Protein AF-A0A7S1R772-F1 (afdb_monomer_lite)

Structure (mmCIF, N/CA/C/O backbone):
data_AF-A0A7S1R772-F1
#
_entry.id   AF-A0A7S1R772-F1
#
loop_
_atom_site.group_PDB
_atom_site.id
_atom_site.type_symbol
_atom_site.label_atom_id
_atom_site.label_alt_id
_atom_site.label_comp_id
_atom_site.label_asym_id
_atom_site.label_entity_id
_atom_site.label_seq_id
_atom_site.pdbx_PDB_ins_code
_atom_site.Cartn_x
_atom_site.Cartn_y
_atom_site.Cartn_z
_atom_site.occupancy
_atom_site.B_iso_or_equiv
_atom_site.auth_seq_id
_atom_site.auth_comp_id
_atom_site.auth_asym_id
_atom_site.auth_atom_id
_atom_site.pdbx_PDB_model_num
ATOM 1 N N . ARG A 1 1 ? 6.909 19.337 -39.084 1.00 36.59 1 ARG A N 1
ATOM 2 C CA . ARG A 1 1 ? 7.527 19.747 -37.798 1.00 36.59 1 ARG A CA 1
ATOM 3 C C . ARG A 1 1 ? 7.595 18.518 -36.899 1.00 36.59 1 ARG A C 1
ATOM 5 O O . ARG A 1 1 ? 6.812 18.376 -35.974 1.00 36.59 1 ARG A O 1
ATOM 12 N N . SER A 1 2 ? 8.476 17.597 -37.262 1.00 38.06 2 SER A N 1
ATOM 13 C CA . SER A 1 2 ? 8.885 16.426 -36.495 1.00 38.06 2 SER A CA 1
ATOM 14 C C . SER A 1 2 ? 10.056 16.883 -35.633 1.00 38.06 2 SER A C 1
ATOM 16 O O . SER A 1 2 ? 11.175 16.998 -36.117 1.00 38.06 2 SER A O 1
ATOM 18 N N . GLY A 1 3 ? 9.751 17.309 -34.411 1.00 33.22 3 GLY A N 1
ATOM 19 C CA . GLY A 1 3 ? 10.760 17.643 -33.416 1.00 33.22 3 GLY A CA 1
ATOM 20 C C . GLY A 1 3 ? 10.946 16.434 -32.521 1.00 33.22 3 GLY A C 1
ATOM 21 O O . GLY A 1 3 ? 10.064 16.146 -31.714 1.00 33.22 3 GLY A O 1
ATOM 22 N N . GLU A 1 4 ? 12.062 15.734 -32.699 1.00 39.88 4 GLU A N 1
ATOM 23 C CA . GLU A 1 4 ? 12.647 14.880 -31.672 1.00 39.88 4 GLU A CA 1
ATOM 24 C C . GLU A 1 4 ? 12.711 15.686 -30.375 1.00 39.88 4 GLU A C 1
ATOM 26 O O . GLU A 1 4 ? 13.511 16.609 -30.217 1.00 39.88 4 GLU A O 1
ATOM 31 N N . VAL A 1 5 ? 11.819 15.368 -29.443 1.00 41.09 5 VAL A N 1
ATOM 32 C CA . VAL A 1 5 ? 12.048 15.711 -28.049 1.00 41.09 5 VAL A CA 1
ATOM 33 C C . VAL A 1 5 ? 13.203 14.814 -27.645 1.00 41.09 5 VAL A C 1
ATOM 35 O O . VAL A 1 5 ? 13.010 13.607 -27.511 1.00 41.09 5 VAL A O 1
ATOM 38 N N . ALA A 1 6 ? 14.401 15.384 -27.522 1.00 39.16 6 ALA A N 1
ATOM 39 C CA . ALA A 1 6 ? 15.511 14.743 -26.838 1.00 39.16 6 ALA A CA 1
ATOM 40 C C . ALA A 1 6 ? 14.977 14.257 -25.483 1.00 39.16 6 ALA A C 1
ATOM 42 O O . ALA A 1 6 ? 14.724 15.056 -24.578 1.00 39.16 6 ALA A O 1
ATOM 43 N N . MET A 1 7 ? 14.670 12.961 -25.390 1.00 46.16 7 MET A N 1
ATOM 44 C CA . MET A 1 7 ? 14.212 12.342 -24.157 1.00 46.16 7 MET A CA 1
ATOM 45 C C . MET A 1 7 ? 15.386 12.446 -23.202 1.00 46.16 7 MET A C 1
ATOM 47 O O . MET A 1 7 ? 16.379 11.747 -23.383 1.00 46.16 7 MET A O 1
ATOM 51 N N . ALA A 1 8 ? 15.289 13.355 -22.231 1.00 55.62 8 ALA A N 1
ATOM 52 C CA . ALA A 1 8 ? 16.208 13.378 -21.109 1.00 55.62 8 ALA A CA 1
ATOM 53 C C . ALA A 1 8 ? 16.340 11.944 -20.592 1.00 55.62 8 ALA A C 1
ATOM 55 O O . ALA A 1 8 ? 15.333 11.273 -20.347 1.00 55.62 8 ALA A O 1
ATOM 56 N N . GLU A 1 9 ? 17.573 11.462 -20.522 1.00 67.12 9 GLU A N 1
ATOM 57 C CA . GLU A 1 9 ? 17.853 10.085 -20.168 1.00 67.12 9 GLU A CA 1
ATOM 58 C C . GLU A 1 9 ? 17.283 9.803 -18.778 1.00 67.12 9 GLU A C 1
ATOM 60 O O . GLU A 1 9 ? 17.605 10.481 -17.797 1.00 67.12 9 GLU A O 1
ATOM 65 N N . THR A 1 10 ? 16.332 8.871 -18.702 1.00 81.75 10 THR A N 1
ATOM 66 C CA . THR A 1 10 ? 15.667 8.568 -17.437 1.00 81.75 10 THR A CA 1
ATOM 67 C C . THR A 1 10 ? 16.675 7.927 -16.489 1.00 81.75 10 THR A C 1
ATOM 69 O O . THR A 1 10 ? 17.578 7.195 -16.901 1.00 81.75 10 THR A O 1
ATOM 72 N N . ARG A 1 11 ? 16.511 8.161 -15.182 1.00 85.88 11 ARG A N 1
ATOM 73 C CA . ARG A 1 11 ? 17.340 7.520 -14.146 1.00 85.88 11 ARG A CA 1
ATOM 74 C C . ARG A 1 11 ? 17.381 5.998 -14.326 1.00 85.88 11 ARG A C 1
ATOM 76 O O . ARG A 1 11 ? 18.428 5.391 -14.119 1.00 85.88 11 ARG A O 1
ATOM 83 N N . ALA A 1 12 ? 16.250 5.401 -14.705 1.00 88.94 12 ALA A N 1
ATOM 84 C CA . ALA A 1 12 ? 16.138 3.977 -14.982 1.00 88.94 12 ALA A CA 1
ATOM 85 C C . ALA A 1 12 ? 17.094 3.530 -16.101 1.00 88.94 12 ALA A C 1
ATOM 87 O O . ALA A 1 12 ? 17.832 2.570 -15.901 1.00 88.94 12 ALA A O 1
ATOM 88 N N . ARG A 1 13 ? 17.147 4.257 -17.226 1.00 88.62 13 ARG A N 1
ATOM 89 C CA . ARG A 1 13 ? 18.024 3.936 -18.366 1.00 88.62 13 ARG A CA 1
ATOM 90 C C . ARG A 1 13 ? 19.503 4.010 -18.010 1.00 88.62 13 ARG A C 1
ATOM 92 O O . ARG A 1 13 ? 20.209 3.038 -18.248 1.00 88.62 13 ARG A O 1
ATOM 99 N N . LEU A 1 14 ? 19.931 5.077 -17.332 1.00 89.81 14 LEU A N 1
ATOM 100 C CA . LEU A 1 14 ? 21.315 5.219 -16.852 1.00 89.81 14 LEU A CA 1
ATOM 101 C C . LEU A 1 14 ? 21.729 4.066 -15.926 1.00 89.81 14 LEU A C 1
ATOM 103 O O . LEU A 1 14 ? 22.847 3.557 -15.980 1.00 89.81 14 LEU A O 1
ATOM 107 N N . ILE A 1 15 ? 20.816 3.644 -15.048 1.00 91.56 15 ILE A N 1
ATOM 108 C CA . ILE A 1 15 ? 21.058 2.513 -14.154 1.00 91.56 15 ILE A CA 1
ATOM 109 C C . ILE A 1 15 ? 21.171 1.204 -14.944 1.00 91.56 15 ILE A C 1
ATOM 111 O O . ILE A 1 15 ? 22.066 0.406 -14.663 1.00 91.56 15 ILE A O 1
ATOM 115 N N . VAL A 1 16 ? 20.266 0.966 -15.895 1.00 90.75 16 VAL A N 1
ATOM 116 C CA . VAL A 1 16 ? 20.269 -0.243 -16.730 1.00 90.75 16 VAL A CA 1
ATOM 117 C C . VAL A 1 16 ? 21.541 -0.321 -17.566 1.00 90.75 16 VAL A C 1
ATOM 119 O O . VAL A 1 16 ? 22.155 -1.384 -17.608 1.00 90.75 16 VAL A O 1
ATOM 122 N N . GLU A 1 17 ? 21.978 0.787 -18.163 1.00 91.06 17 GLU A N 1
ATOM 123 C CA . GLU A 1 17 ? 23.225 0.855 -18.927 1.00 91.06 17 GLU A CA 1
ATOM 124 C C . GLU A 1 17 ? 24.421 0.446 -18.062 1.00 91.06 17 GLU A C 1
ATOM 126 O O . GLU A 1 17 ? 25.109 -0.521 -18.394 1.00 91.06 17 GLU A O 1
ATOM 131 N N . ARG A 1 18 ? 24.591 1.070 -16.889 1.00 91.69 18 ARG A N 1
ATOM 132 C CA . ARG A 1 18 ? 25.660 0.712 -15.942 1.00 91.69 18 ARG A CA 1
ATOM 133 C C . ARG A 1 18 ? 25.598 -0.759 -15.519 1.00 91.69 18 ARG A C 1
ATOM 135 O O . ARG A 1 18 ? 26.623 -1.424 -15.418 1.00 91.69 18 ARG A O 1
ATOM 142 N N . LEU A 1 19 ? 24.406 -1.284 -15.235 1.00 90.94 19 LEU A N 1
ATOM 143 C CA . LEU A 1 19 ? 24.252 -2.689 -14.844 1.00 90.94 19 LEU A CA 1
ATOM 144 C C . LEU A 1 19 ? 24.548 -3.647 -16.001 1.00 90.94 19 LEU A C 1
ATOM 146 O O . LEU A 1 19 ? 25.024 -4.754 -15.757 1.00 90.94 19 LEU A O 1
ATOM 150 N N . SER A 1 20 ? 24.299 -3.232 -17.245 1.00 88.88 20 SER A N 1
ATOM 151 C CA . SER A 1 20 ? 24.593 -4.042 -18.426 1.00 88.88 20 SER A CA 1
ATOM 152 C C . SER A 1 20 ? 26.091 -4.303 -18.581 1.00 88.88 20 SER A C 1
ATOM 154 O O . SER A 1 20 ? 26.469 -5.393 -18.997 1.00 88.88 20 SER A O 1
ATOM 156 N N . GLU A 1 21 ? 26.948 -3.357 -18.184 1.00 91.31 21 GLU A N 1
ATOM 157 C CA . GLU A 1 21 ? 28.409 -3.481 -18.276 1.00 91.31 21 GLU A CA 1
ATOM 158 C C . GLU A 1 21 ? 28.965 -4.626 -17.431 1.00 91.31 21 GLU A C 1
ATOM 160 O O . GLU A 1 21 ? 29.920 -5.284 -17.834 1.00 91.31 21 GLU A O 1
ATOM 165 N N . ILE A 1 22 ? 28.336 -4.886 -16.285 1.00 90.94 22 ILE A N 1
ATOM 166 C CA . ILE A 1 22 ? 28.739 -5.929 -15.337 1.00 90.94 22 ILE A CA 1
ATOM 167 C C . ILE A 1 22 ? 27.843 -7.171 -15.404 1.00 90.94 22 ILE A C 1
ATOM 169 O O . ILE A 1 22 ? 28.002 -8.083 -14.592 1.00 90.94 22 ILE A O 1
ATOM 173 N N . ASN A 1 23 ? 26.882 -7.214 -16.332 1.00 88.06 23 ASN A N 1
ATOM 174 C CA . ASN A 1 23 ? 25.972 -8.341 -16.479 1.00 88.06 23 ASN A CA 1
ATOM 175 C C . ASN A 1 23 ? 26.705 -9.521 -17.151 1.00 88.06 23 ASN A C 1
ATOM 177 O O . ASN A 1 23 ? 27.019 -9.429 -18.341 1.00 88.06 23 ASN A O 1
ATOM 181 N N . PRO A 1 24 ? 26.936 -10.653 -16.453 1.00 88.06 24 PRO A N 1
ATOM 182 C CA . PRO A 1 24 ? 27.621 -11.806 -17.040 1.00 88.06 24 PRO A CA 1
ATOM 183 C C . PRO A 1 24 ? 26.837 -12.447 -18.196 1.00 88.06 24 PRO A C 1
ATOM 185 O O . PRO A 1 24 ? 27.423 -13.171 -18.992 1.00 88.06 24 PRO A O 1
ATOM 188 N N . TYR A 1 25 ? 25.540 -12.143 -18.318 1.00 87.38 25 TYR A N 1
ATOM 189 C CA . TYR A 1 25 ? 24.654 -12.625 -19.379 1.00 87.38 25 TYR A CA 1
ATOM 190 C C . TYR A 1 25 ? 24.445 -11.599 -20.510 1.00 87.38 25 TYR A C 1
ATOM 192 O O . TYR A 1 25 ? 23.574 -11.786 -21.350 1.00 87.38 25 TYR A O 1
ATOM 200 N N . ARG A 1 26 ? 25.209 -10.492 -20.558 1.00 83.06 26 ARG A N 1
ATOM 201 C CA . ARG A 1 26 ? 25.009 -9.401 -21.542 1.00 83.06 26 ARG A CA 1
ATOM 202 C C . ARG A 1 26 ? 25.020 -9.874 -23.002 1.00 83.06 26 ARG A C 1
ATOM 204 O O . ARG A 1 26 ? 24.325 -9.296 -23.832 1.00 83.06 26 ARG A O 1
ATOM 211 N N . PHE A 1 27 ? 25.833 -10.880 -23.306 1.00 84.50 27 PHE A N 1
ATOM 212 C CA . PHE A 1 27 ? 26.009 -11.430 -24.653 1.00 84.50 27 PHE A CA 1
ATOM 213 C C . PHE A 1 27 ? 25.477 -12.859 -24.773 1.00 84.50 27 PHE A C 1
ATOM 215 O O . PHE A 1 27 ? 25.880 -13.575 -25.685 1.00 84.50 27 PHE A O 1
ATOM 222 N N . ASP A 1 28 ? 24.629 -13.284 -23.836 1.00 88.06 28 ASP A N 1
ATOM 223 C CA . ASP A 1 28 ? 24.007 -14.600 -23.881 1.00 88.06 28 ASP A CA 1
ATOM 224 C C . ASP A 1 28 ? 23.002 -14.648 -25.051 1.00 88.06 28 ASP A C 1
ATOM 226 O O . ASP A 1 28 ? 21.999 -13.929 -25.016 1.00 88.06 28 ASP A O 1
ATOM 230 N N . PRO A 1 29 ? 23.264 -15.437 -26.112 1.00 83.06 29 PRO A N 1
ATOM 231 C CA . PRO A 1 29 ? 22.373 -15.522 -27.266 1.00 83.06 29 PRO A CA 1
ATOM 232 C C . PRO A 1 29 ? 21.063 -16.252 -26.943 1.00 83.06 29 PRO A C 1
ATOM 234 O O . PRO A 1 29 ? 20.096 -16.099 -27.688 1.00 83.06 29 PRO A O 1
ATOM 237 N N . ASP A 1 30 ? 21.027 -17.012 -25.842 1.00 86.88 30 ASP A N 1
ATOM 238 C CA . ASP A 1 30 ? 19.856 -17.761 -25.386 1.00 86.88 30 ASP A CA 1
ATOM 239 C C . ASP A 1 30 ? 18.990 -16.939 -24.412 1.00 86.88 30 ASP A C 1
ATOM 241 O O . ASP A 1 30 ? 17.942 -17.407 -23.956 1.00 86.88 30 ASP A O 1
ATOM 245 N N . ALA A 1 31 ? 19.389 -15.697 -24.102 1.00 81.56 31 ALA A N 1
ATOM 246 C CA . ALA A 1 31 ? 18.604 -14.797 -23.271 1.00 81.56 31 ALA A CA 1
ATOM 247 C C . ALA A 1 31 ? 17.250 -14.497 -23.932 1.00 81.56 31 ALA A C 1
ATOM 249 O O . ALA A 1 31 ? 17.154 -13.823 -24.960 1.00 81.56 31 ALA A O 1
ATOM 250 N N . THR A 1 32 ? 16.174 -14.985 -23.318 1.00 83.75 32 THR A N 1
ATOM 251 C CA . THR A 1 32 ? 14.812 -14.720 -23.780 1.00 83.75 32 THR A CA 1
ATOM 252 C C . THR A 1 32 ? 14.371 -13.317 -23.393 1.00 83.75 32 THR A C 1
ATOM 254 O O . THR A 1 32 ? 14.545 -12.910 -22.242 1.00 83.75 32 THR A O 1
ATOM 257 N N . ASP A 1 33 ? 13.725 -12.615 -24.323 1.00 81.69 33 ASP A N 1
ATOM 258 C CA . ASP A 1 33 ? 13.105 -11.326 -24.025 1.00 81.69 33 ASP A CA 1
ATOM 259 C C . ASP A 1 33 ? 11.989 -11.495 -22.981 1.00 81.69 33 ASP A C 1
ATOM 261 O O . ASP A 1 33 ? 11.139 -12.388 -23.084 1.00 81.69 33 ASP A O 1
ATOM 265 N N . VAL A 1 34 ? 12.007 -10.647 -21.952 1.00 84.06 34 VAL A N 1
ATOM 266 C CA . VAL A 1 34 ? 11.032 -10.711 -20.862 1.00 84.06 34 VAL A CA 1
ATOM 267 C C . VAL A 1 34 ? 9.767 -9.981 -21.315 1.00 84.06 34 VAL A C 1
ATOM 269 O O . VAL A 1 34 ? 9.822 -8.790 -21.634 1.00 84.06 34 VAL A O 1
ATOM 272 N N . PRO A 1 35 ? 8.598 -10.646 -21.343 1.00 84.31 35 PRO A N 1
ATOM 273 C CA . PRO A 1 35 ? 7.388 -10.035 -21.865 1.00 84.31 35 PRO A CA 1
ATOM 274 C C . PRO A 1 35 ? 6.954 -8.855 -20.994 1.00 84.31 35 PRO A C 1
ATOM 276 O O . PRO A 1 35 ? 6.697 -8.988 -19.796 1.00 84.31 35 PRO A O 1
ATOM 279 N N . ARG A 1 36 ? 6.803 -7.688 -21.623 1.00 89.75 36 ARG A N 1
ATOM 280 C CA . ARG A 1 36 ? 6.301 -6.483 -20.959 1.00 89.75 36 ARG A CA 1
ATOM 281 C C . ARG A 1 36 ? 4.865 -6.701 -20.461 1.00 89.75 36 ARG A C 1
ATOM 283 O O . ARG A 1 36 ? 4.006 -7.104 -21.254 1.00 89.75 36 ARG A O 1
ATOM 290 N N . PRO A 1 37 ? 4.550 -6.384 -19.192 1.00 91.06 37 PRO A N 1
ATOM 291 C CA . PRO A 1 37 ? 3.196 -6.532 -18.690 1.00 91.06 37 PRO A CA 1
ATOM 292 C C . PRO A 1 37 ? 2.251 -5.569 -19.406 1.00 91.06 37 PRO A C 1
ATOM 294 O O . PRO A 1 37 ? 2.505 -4.369 -19.521 1.00 91.06 37 PRO A O 1
ATOM 297 N N . THR A 1 38 ? 1.128 -6.101 -19.875 1.00 84.69 38 THR A N 1
ATOM 298 C CA . THR A 1 38 ? 0.070 -5.303 -20.490 1.00 84.69 38 THR A CA 1
ATOM 299 C C . THR A 1 38 ? -0.878 -4.778 -19.411 1.00 84.69 38 THR A C 1
ATOM 301 O O . THR A 1 38 ? -1.338 -5.554 -18.568 1.00 84.69 38 THR A O 1
ATOM 304 N N . PRO A 1 39 ? -1.193 -3.467 -19.402 1.00 80.75 39 PRO A N 1
ATOM 305 C CA . PRO A 1 39 ? -2.204 -2.926 -18.503 1.00 80.75 39 PRO A CA 1
ATOM 306 C C . PRO A 1 39 ? -3.541 -3.653 -18.688 1.00 80.75 39 PRO A C 1
ATOM 308 O O . PRO A 1 39 ? -3.919 -3.972 -19.820 1.00 80.75 39 PRO A O 1
ATOM 311 N N . PRO A 1 40 ? -4.280 -3.925 -17.602 1.00 83.75 40 PRO A N 1
ATOM 312 C CA . PRO A 1 40 ? -5.493 -4.706 -17.705 1.00 83.75 40 PRO A CA 1
ATOM 313 C C . PRO A 1 40 ? -6.593 -3.885 -18.387 1.00 83.75 40 PRO A C 1
ATOM 315 O O . PRO A 1 40 ? -6.854 -2.737 -18.029 1.00 83.75 40 PRO A O 1
ATOM 318 N N . VAL A 1 41 ? -7.268 -4.489 -19.365 1.00 83.50 41 VAL A N 1
ATOM 319 C CA . VAL A 1 41 ? -8.451 -3.899 -20.002 1.00 83.50 41 VAL A CA 1
ATOM 320 C C . VAL A 1 41 ? -9.691 -4.411 -19.282 1.00 83.50 41 VAL A C 1
ATOM 322 O O . VAL A 1 41 ? -9.937 -5.615 -19.211 1.00 83.50 41 VAL A O 1
ATOM 325 N N . HIS A 1 42 ? -10.485 -3.493 -18.739 1.00 83.75 42 HIS A N 1
ATOM 326 C CA . HIS A 1 42 ? -11.698 -3.828 -18.001 1.00 83.75 42 HIS A CA 1
ATOM 327 C C . HIS A 1 42 ? -12.941 -3.513 -18.824 1.00 83.75 42 HIS A C 1
ATOM 329 O O . HIS A 1 42 ? -13.171 -2.376 -19.234 1.00 83.75 42 HIS A O 1
ATOM 335 N N . GLY A 1 43 ? -13.793 -4.517 -19.028 1.00 80.69 43 GLY A N 1
ATOM 336 C CA . GLY A 1 43 ? -15.146 -4.283 -19.523 1.00 80.69 43 GLY A CA 1
ATOM 337 C C . GLY A 1 43 ? -16.001 -3.590 -18.458 1.00 80.69 43 GLY A C 1
ATOM 338 O O . GLY A 1 43 ? -15.774 -3.779 -17.260 1.00 80.69 43 GLY A O 1
ATOM 339 N N . ARG A 1 44 ? -17.046 -2.861 -18.878 1.00 76.00 44 ARG A N 1
ATOM 340 C CA . ARG A 1 44 ? -17.960 -2.106 -17.987 1.00 76.00 44 ARG A CA 1
ATOM 341 C C . ARG A 1 44 ? -18.603 -2.933 -16.860 1.00 76.00 44 ARG A C 1
ATOM 343 O O . ARG A 1 44 ? -19.089 -2.359 -15.896 1.00 76.00 44 ARG A O 1
ATOM 350 N N . ARG A 1 45 ? -18.646 -4.263 -16.994 1.00 86.75 45 ARG A N 1
ATOM 351 C CA . ARG A 1 45 ? -19.267 -5.198 -16.037 1.00 86.75 45 ARG A CA 1
ATOM 352 C C . ARG A 1 45 ? -18.260 -6.012 -15.220 1.00 86.75 45 ARG A C 1
ATOM 354 O O . ARG A 1 45 ? -18.665 -6.913 -14.494 1.00 86.75 45 ARG A O 1
ATOM 361 N N . THR A 1 46 ? -16.964 -5.735 -15.349 1.00 93.00 46 THR A N 1
ATOM 362 C CA . THR A 1 46 ? -15.933 -6.486 -14.621 1.00 93.00 46 THR A CA 1
ATOM 363 C C . THR A 1 46 ? -16.096 -6.237 -13.118 1.00 93.00 46 THR A C 1
ATOM 365 O O . THR A 1 46 ? -16.053 -5.077 -12.707 1.00 93.00 46 THR A O 1
ATOM 368 N N . PRO A 1 47 ? -16.269 -7.270 -12.273 1.00 95.44 47 PRO A N 1
ATOM 369 C CA . PRO A 1 47 ? -16.374 -7.077 -10.829 1.00 95.44 47 PRO A CA 1
ATOM 370 C C . PRO A 1 47 ? -15.129 -6.392 -10.257 1.00 95.44 47 PRO A C 1
ATOM 372 O O . PRO A 1 47 ? -14.015 -6.699 -10.679 1.00 95.44 47 PRO A O 1
ATOM 375 N N . VAL A 1 48 ? -15.293 -5.511 -9.264 1.00 96.56 48 VAL A N 1
ATOM 376 C CA . VAL A 1 48 ? -14.175 -4.764 -8.647 1.00 96.56 48 VAL A CA 1
ATOM 377 C C . VAL A 1 48 ? -13.072 -5.700 -8.146 1.00 96.56 48 VAL A C 1
ATOM 379 O O . VAL A 1 48 ? -11.903 -5.462 -8.429 1.00 96.56 48 VAL A O 1
ATOM 382 N N . ALA A 1 49 ? -13.424 -6.817 -7.503 1.00 96.81 49 ALA A N 1
ATOM 383 C CA . ALA A 1 49 ? -12.450 -7.819 -7.064 1.00 96.81 49 ALA A CA 1
ATOM 384 C C . ALA A 1 49 ? -11.610 -8.394 -8.224 1.00 96.81 49 ALA A C 1
ATOM 386 O O . ALA A 1 49 ? -10.407 -8.593 -8.077 1.00 96.81 49 ALA A O 1
ATOM 387 N N . ALA A 1 50 ? -12.213 -8.604 -9.400 1.00 96.50 50 ALA A N 1
ATOM 388 C CA . ALA A 1 50 ? -11.498 -9.074 -10.585 1.00 96.50 50 ALA A CA 1
ATOM 389 C C . ALA A 1 50 ? -10.589 -7.986 -11.182 1.00 96.50 50 ALA A C 1
ATOM 391 O O . ALA A 1 50 ? -9.509 -8.305 -11.682 1.00 96.50 50 ALA A O 1
ATOM 392 N N . GLN A 1 51 ? -10.990 -6.712 -11.097 1.00 97.12 51 GLN A N 1
ATOM 393 C CA . GLN A 1 51 ? -10.151 -5.576 -11.495 1.00 97.12 51 GLN A CA 1
ATOM 394 C C . GLN A 1 51 ? -8.934 -5.434 -10.567 1.00 97.12 51 GLN A C 1
ATOM 396 O O . GLN A 1 51 ? -7.807 -5.333 -11.045 1.00 97.12 51 GLN A O 1
ATOM 401 N N . VAL A 1 52 ? -9.137 -5.540 -9.249 1.00 97.50 52 VAL A N 1
ATOM 402 C CA . VAL A 1 52 ? -8.058 -5.567 -8.243 1.00 97.50 52 VAL A CA 1
ATOM 403 C C . VAL A 1 52 ? -7.102 -6.735 -8.507 1.00 97.50 52 VAL A C 1
ATOM 405 O O . VAL A 1 52 ? -5.896 -6.531 -8.606 1.00 97.50 52 VAL A O 1
ATOM 408 N N . ALA A 1 53 ? -7.620 -7.947 -8.726 1.00 97.25 53 ALA A N 1
ATOM 409 C CA . ALA A 1 53 ? -6.786 -9.107 -9.047 1.00 97.25 53 ALA A CA 1
ATOM 410 C C . ALA A 1 53 ? -5.985 -8.923 -10.351 1.00 97.25 53 ALA A C 1
ATOM 412 O O . ALA A 1 53 ? -4.854 -9.391 -10.464 1.00 97.25 53 ALA A O 1
ATOM 413 N N . ALA A 1 54 ? -6.547 -8.239 -11.348 1.00 97.00 54 ALA A N 1
ATOM 414 C CA . ALA A 1 54 ? -5.839 -7.925 -12.584 1.00 97.00 54 ALA A CA 1
ATOM 415 C C . ALA A 1 54 ? -4.729 -6.888 -12.384 1.00 97.00 54 ALA A C 1
ATOM 417 O O . ALA A 1 54 ? -3.643 -7.060 -12.935 1.00 97.00 54 ALA A O 1
ATOM 418 N N . ALA A 1 55 ? -4.972 -5.862 -11.564 1.00 97.56 55 ALA A N 1
ATOM 419 C CA . ALA A 1 55 ? -3.938 -4.914 -11.168 1.00 97.56 55 ALA A CA 1
ATOM 420 C C . ALA A 1 55 ? -2.777 -5.636 -10.466 1.00 97.56 55 ALA A C 1
ATOM 422 O O . ALA A 1 55 ? -1.617 -5.396 -10.797 1.00 97.56 55 ALA A O 1
ATOM 423 N N . GLN A 1 56 ? -3.079 -6.589 -9.576 1.00 98.25 56 GLN A N 1
ATOM 424 C CA . GLN A 1 56 ? -2.048 -7.395 -8.923 1.00 98.25 56 GLN A CA 1
ATOM 425 C C . GLN A 1 56 ? -1.241 -8.243 -9.911 1.00 98.25 56 GLN A C 1
ATOM 427 O O . GLN A 1 56 ? -0.026 -8.322 -9.773 1.00 98.25 56 GLN A O 1
ATOM 432 N N . ARG A 1 57 ? -1.871 -8.836 -10.936 1.00 97.25 57 ARG A N 1
ATOM 433 C CA . ARG A 1 57 ? -1.137 -9.594 -11.968 1.00 97.25 57 ARG A CA 1
ATOM 434 C C . ARG A 1 57 ? -0.098 -8.735 -12.688 1.00 97.25 57 ARG A C 1
ATOM 436 O O . ARG A 1 57 ? 1.007 -9.214 -12.913 1.00 97.25 57 ARG A O 1
ATOM 443 N N . VAL A 1 58 ? -0.423 -7.478 -12.996 1.00 97.38 58 VAL A N 1
ATOM 444 C CA . VAL A 1 58 ? 0.541 -6.535 -13.588 1.00 97.38 58 VAL A CA 1
ATOM 445 C C . VAL A 1 58 ? 1.684 -6.224 -12.625 1.00 97.38 58 VAL A C 1
ATOM 447 O O . VAL A 1 58 ? 2.838 -6.251 -13.033 1.00 97.38 58 VAL A O 1
ATOM 450 N N . ILE A 1 59 ? 1.382 -5.980 -11.346 1.00 97.94 59 ILE A N 1
ATOM 451 C CA . ILE A 1 59 ? 2.403 -5.730 -10.315 1.00 97.94 59 ILE A CA 1
ATOM 452 C C . ILE A 1 59 ? 3.338 -6.937 -10.167 1.00 97.94 59 ILE A C 1
ATOM 454 O O . ILE A 1 59 ? 4.553 -6.773 -10.121 1.00 97.94 59 ILE A O 1
ATOM 458 N N . THR A 1 60 ? 2.785 -8.149 -10.104 1.00 97.00 60 THR A N 1
ATOM 459 C CA . THR A 1 60 ? 3.555 -9.388 -9.946 1.00 97.00 60 THR A CA 1
ATOM 460 C C . THR A 1 60 ? 4.410 -9.701 -11.172 1.00 97.00 60 THR A C 1
ATOM 462 O O . THR A 1 60 ? 5.518 -10.198 -11.002 1.00 97.00 60 THR A O 1
ATOM 465 N N . ALA A 1 61 ? 3.939 -9.385 -12.381 1.00 96.50 61 ALA A N 1
ATOM 466 C CA . ALA A 1 61 ? 4.678 -9.617 -13.623 1.00 96.50 61 ALA A CA 1
ATOM 467 C C . ALA A 1 61 ? 5.965 -8.782 -13.750 1.00 96.50 61 ALA A C 1
ATOM 469 O O . ALA A 1 61 ? 6.835 -9.145 -14.529 1.00 96.50 61 ALA A O 1
ATOM 470 N N . LEU A 1 62 ? 6.099 -7.689 -12.990 1.00 96.25 62 LEU A N 1
ATOM 471 C CA . LEU A 1 62 ? 7.343 -6.913 -12.930 1.00 96.25 62 LEU A CA 1
ATOM 472 C C . LEU A 1 62 ? 8.417 -7.573 -12.059 1.00 96.25 62 LEU A C 1
ATOM 474 O O . LEU A 1 62 ? 9.576 -7.202 -12.161 1.00 96.25 62 LEU A O 1
ATOM 478 N N . GLU A 1 63 ? 8.044 -8.539 -11.219 1.00 96.38 63 GLU A N 1
ATOM 479 C CA . GLU A 1 63 ? 8.922 -9.211 -10.260 1.00 96.38 63 GLU A CA 1
ATOM 480 C C . GLU A 1 63 ? 9.530 -8.303 -9.175 1.00 96.38 63 GLU A C 1
ATOM 482 O O . GLU A 1 63 ? 9.541 -7.068 -9.236 1.00 96.38 63 GLU A O 1
ATOM 487 N N . TYR A 1 64 ? 10.004 -8.941 -8.101 1.00 97.62 64 TYR A N 1
ATOM 488 C CA . TYR A 1 64 ? 10.624 -8.232 -6.988 1.00 97.62 64 TYR A CA 1
ATOM 489 C C . TYR A 1 64 ? 12.084 -7.898 -7.309 1.00 97.62 64 TYR A C 1
ATOM 491 O O . TYR A 1 64 ? 12.880 -8.777 -7.624 1.00 97.62 64 TYR A O 1
ATOM 499 N N . ASN A 1 65 ? 12.471 -6.636 -7.138 1.00 97.25 65 ASN A N 1
ATOM 500 C CA . ASN A 1 65 ? 13.846 -6.192 -7.334 1.00 97.25 65 ASN A CA 1
ATOM 501 C C . ASN A 1 65 ? 14.766 -6.598 -6.166 1.00 97.25 65 ASN A C 1
ATOM 503 O O . ASN A 1 65 ? 14.729 -5.992 -5.086 1.00 97.25 65 ASN A O 1
ATOM 507 N N . PHE A 1 66 ? 15.633 -7.584 -6.416 1.00 94.75 66 PHE A N 1
ATOM 508 C CA . PHE A 1 66 ? 16.670 -8.053 -5.488 1.00 94.75 66 PHE A CA 1
ATOM 509 C C . PHE A 1 66 ? 18.006 -7.302 -5.594 1.00 94.75 66 PHE A C 1
ATOM 511 O O . PHE A 1 66 ? 18.884 -7.520 -4.760 1.00 94.75 66 PHE A O 1
ATOM 518 N N . LEU A 1 67 ? 18.174 -6.409 -6.573 1.00 92.25 67 LEU A N 1
ATOM 519 C CA . LEU A 1 67 ? 19.392 -5.610 -6.705 1.00 92.25 67 LEU A CA 1
ATOM 520 C C . LEU A 1 67 ? 19.501 -4.609 -5.551 1.00 92.25 67 LEU A C 1
ATOM 522 O O . LEU A 1 67 ? 18.468 -4.195 -5.031 1.00 92.25 67 LEU A O 1
ATOM 526 N N . PRO A 1 68 ? 20.706 -4.148 -5.166 1.00 87.50 68 PRO A N 1
ATOM 527 C CA . PRO A 1 68 ? 20.882 -3.191 -4.067 1.00 87.50 68 PRO A CA 1
ATOM 528 C C . PRO A 1 68 ? 20.195 -1.836 -4.296 1.00 87.50 68 PRO A C 1
ATOM 530 O O . PRO A 1 68 ? 19.703 -1.218 -3.347 1.00 87.50 68 PRO A O 1
ATOM 533 N N . GLN A 1 69 ? 20.080 -1.405 -5.553 1.00 88.94 69 GLN A N 1
ATOM 534 C CA . GLN A 1 69 ? 19.534 -0.105 -5.951 1.00 88.94 69 GLN A CA 1
ATOM 535 C C . GLN A 1 69 ? 18.134 -0.201 -6.572 1.00 88.94 69 GLN A C 1
ATOM 537 O O . GLN A 1 69 ? 17.760 -1.224 -7.144 1.00 88.94 69 GLN A O 1
ATOM 542 N N . THR A 1 70 ? 17.361 0.884 -6.475 1.00 92.75 70 THR A N 1
ATOM 543 C CA . THR A 1 70 ? 16.067 1.025 -7.161 1.00 92.75 70 THR A CA 1
ATOM 544 C C . THR A 1 70 ? 16.205 1.843 -8.438 1.00 92.75 70 THR A C 1
ATOM 546 O O . THR A 1 70 ? 16.990 2.796 -8.500 1.00 92.75 70 THR A O 1
ATOM 549 N N . PHE A 1 71 ? 15.405 1.490 -9.442 1.00 94.00 71 PHE A N 1
ATOM 550 C CA . PHE A 1 71 ? 15.389 2.168 -10.737 1.00 94.00 71 PHE A CA 1
ATOM 551 C C . PHE A 1 71 ? 14.599 3.480 -10.682 1.00 94.00 71 PHE A C 1
ATOM 553 O O . PHE A 1 71 ? 14.991 4.468 -11.303 1.00 94.00 71 PHE A O 1
ATOM 560 N N . PHE A 1 72 ? 13.534 3.520 -9.875 1.00 94.56 72 PHE A N 1
ATOM 561 C CA . PHE A 1 72 ? 12.573 4.619 -9.859 1.00 94.56 72 PHE A CA 1
ATOM 562 C C . PHE A 1 72 ? 12.693 5.492 -8.599 1.00 94.56 72 PHE A C 1
ATOM 564 O O . PHE A 1 72 ? 13.253 5.100 -7.569 1.00 94.56 72 PHE A O 1
ATOM 571 N N . SER A 1 73 ? 12.163 6.719 -8.677 1.00 89.38 73 SER A N 1
ATOM 572 C CA . SER A 1 73 ? 12.172 7.667 -7.555 1.00 89.38 73 SER A CA 1
ATOM 573 C C . SER A 1 73 ? 11.183 7.265 -6.455 1.00 89.38 73 SER A C 1
ATOM 575 O O . SER A 1 73 ? 9.972 7.206 -6.681 1.00 89.38 73 SER A O 1
ATOM 577 N N . LEU A 1 74 ? 11.708 7.070 -5.240 1.00 88.06 74 LEU A N 1
ATOM 578 C CA . LEU A 1 74 ? 10.980 6.613 -4.048 1.00 88.06 74 LEU A CA 1
ATOM 579 C C . LEU A 1 74 ? 10.436 7.746 -3.160 1.00 88.06 74 LEU A C 1
ATOM 581 O O . LEU A 1 74 ? 9.968 7.492 -2.048 1.00 88.06 74 LEU A O 1
ATOM 585 N N . GLN A 1 75 ? 10.515 9.003 -3.604 1.00 89.12 75 GLN A N 1
ATOM 586 C CA . GLN A 1 75 ? 10.130 10.150 -2.779 1.00 89.12 75 GLN A CA 1
ATOM 587 C C . GLN A 1 75 ? 8.635 10.109 -2.423 1.00 89.12 75 GLN A C 1
ATOM 589 O O . GLN A 1 75 ? 7.765 10.214 -3.290 1.00 89.12 75 GLN A O 1
ATOM 594 N N . LYS A 1 76 ? 8.341 9.963 -1.126 1.00 87.75 76 LYS A N 1
ATOM 595 C CA . LYS A 1 76 ? 6.975 9.874 -0.582 1.00 87.75 76 LYS A CA 1
ATOM 596 C C . LYS A 1 76 ? 6.313 11.238 -0.405 1.00 87.75 76 LYS A C 1
ATOM 598 O O . LYS A 1 76 ? 5.113 11.365 -0.640 1.00 87.75 76 LYS A O 1
ATOM 603 N N . ASN A 1 77 ? 7.086 12.247 -0.003 1.00 88.81 77 ASN A N 1
ATOM 604 C CA . ASN A 1 77 ? 6.600 13.598 0.276 1.00 88.81 77 ASN A CA 1
ATOM 605 C C . ASN A 1 77 ? 6.507 14.430 -1.013 1.00 88.81 77 ASN A C 1
ATOM 607 O O . ASN A 1 77 ? 7.226 15.406 -1.208 1.00 88.81 77 ASN A O 1
ATOM 611 N N . ARG A 1 78 ? 5.671 13.974 -1.946 1.00 92.31 78 ARG A N 1
ATOM 612 C CA . ARG A 1 78 ? 5.417 14.663 -3.212 1.00 92.31 78 ARG A CA 1
ATOM 613 C C . ARG A 1 78 ? 3.940 14.531 -3.603 1.00 92.31 78 ARG A C 1
ATOM 615 O O . ARG A 1 78 ? 3.275 13.604 -3.139 1.00 92.31 78 ARG A O 1
ATOM 622 N N . PRO A 1 79 ? 3.420 15.436 -4.447 1.00 95.00 79 PRO A N 1
ATOM 623 C CA . PRO A 1 79 ? 2.030 15.393 -4.891 1.00 95.00 79 PRO A CA 1
ATOM 624 C C . PRO A 1 79 ? 1.634 14.067 -5.546 1.00 95.00 79 PRO A C 1
ATOM 626 O O . PRO A 1 79 ? 2.447 13.486 -6.266 1.00 95.00 79 PRO A O 1
ATOM 629 N N . LEU A 1 80 ? 0.374 13.640 -5.394 1.00 94.81 80 LEU A N 1
ATOM 630 C CA . LEU A 1 80 ? -0.149 12.398 -5.984 1.00 94.81 80 LEU A CA 1
ATOM 631 C C . LEU A 1 80 ? 0.167 12.273 -7.479 1.00 94.81 80 LEU A C 1
ATOM 633 O O . LEU A 1 80 ? 0.656 11.230 -7.906 1.00 94.81 80 LEU A O 1
ATOM 637 N N . ARG A 1 81 ? -0.011 13.343 -8.265 1.00 95.44 81 ARG A N 1
ATOM 638 C CA . ARG A 1 81 ? 0.327 13.332 -9.700 1.00 95.44 81 ARG A CA 1
ATOM 639 C C . ARG A 1 81 ? 1.759 12.867 -9.991 1.00 95.44 81 ARG A C 1
ATOM 641 O O . ARG A 1 81 ? 2.006 12.193 -10.980 1.00 95.44 81 ARG A O 1
ATOM 648 N N . ASN A 1 82 ? 2.716 13.180 -9.116 1.00 95.00 82 ASN A N 1
ATOM 649 C CA . ASN A 1 82 ? 4.109 12.776 -9.288 1.00 95.00 82 ASN A CA 1
ATOM 650 C C . ASN A 1 82 ? 4.320 11.284 -8.980 1.00 95.00 82 ASN A C 1
ATOM 652 O O . ASN A 1 82 ? 5.221 10.675 -9.550 1.00 95.00 82 ASN A O 1
ATOM 656 N N . LEU A 1 83 ? 3.502 10.686 -8.107 1.00 94.94 83 LEU A N 1
ATOM 657 C CA . LEU A 1 83 ? 3.500 9.237 -7.874 1.00 94.94 83 LEU A CA 1
ATOM 658 C C . LEU A 1 83 ? 2.914 8.521 -9.090 1.00 94.94 83 LEU A C 1
ATOM 660 O O . LEU A 1 83 ? 3.453 7.504 -9.509 1.00 94.94 83 LEU A O 1
ATOM 664 N N . ILE A 1 84 ? 1.842 9.074 -9.667 1.00 95.50 84 ILE A N 1
ATOM 665 C CA . ILE A 1 84 ? 1.218 8.549 -10.884 1.00 95.50 84 ILE A CA 1
ATOM 666 C C . ILE A 1 84 ? 2.200 8.594 -12.059 1.00 95.50 84 ILE A C 1
ATOM 668 O O . ILE A 1 84 ? 2.355 7.588 -12.743 1.00 95.50 84 ILE A O 1
ATOM 672 N N . ASN A 1 85 ? 2.929 9.697 -12.245 1.00 94.75 85 ASN A N 1
ATOM 673 C CA . ASN A 1 85 ? 3.964 9.780 -13.280 1.00 94.75 85 ASN A CA 1
ATOM 674 C C . ASN A 1 85 ? 5.061 8.720 -13.079 1.00 94.75 85 ASN A C 1
ATOM 676 O O . ASN A 1 85 ? 5.482 8.086 -14.039 1.00 94.75 85 ASN A O 1
ATOM 680 N N . ALA A 1 86 ? 5.488 8.478 -11.833 1.00 94.81 86 ALA A N 1
ATOM 681 C CA . ALA A 1 86 ? 6.447 7.412 -11.540 1.00 94.81 86 ALA A CA 1
ATOM 682 C C . ALA A 1 86 ? 5.870 6.012 -11.825 1.00 94.81 86 ALA A C 1
ATOM 684 O O . ALA A 1 86 ? 6.580 5.146 -12.317 1.00 94.81 86 ALA A O 1
ATOM 685 N N . ALA A 1 87 ? 4.580 5.781 -11.565 1.00 95.56 87 ALA A N 1
ATOM 686 C CA . ALA A 1 87 ? 3.910 4.531 -11.930 1.00 95.56 87 ALA A CA 1
ATOM 687 C C . ALA A 1 87 ? 3.825 4.326 -13.453 1.00 95.56 87 ALA A C 1
ATOM 689 O O . ALA A 1 87 ? 3.964 3.203 -13.931 1.00 95.56 87 ALA A O 1
ATOM 690 N N . GLN A 1 88 ? 3.628 5.402 -14.216 1.00 94.12 88 GLN A N 1
ATOM 691 C CA . GLN A 1 88 ? 3.671 5.355 -15.678 1.00 94.12 88 GLN A CA 1
ATOM 692 C C . GLN A 1 88 ? 5.081 5.042 -16.189 1.00 94.12 88 GLN A C 1
ATOM 694 O O . GLN A 1 88 ? 5.220 4.226 -17.094 1.00 94.12 88 GLN A O 1
ATOM 699 N N . GLU A 1 89 ? 6.118 5.624 -15.578 1.00 94.25 89 GLU A N 1
ATOM 700 C CA . GLU A 1 89 ? 7.521 5.289 -15.864 1.00 94.25 89 GLU A CA 1
ATOM 701 C C . GLU A 1 89 ? 7.816 3.811 -15.559 1.00 94.25 89 GLU A C 1
ATOM 703 O O . GLU A 1 89 ? 8.411 3.126 -16.384 1.00 94.25 89 GLU A O 1
ATOM 708 N N . ILE A 1 90 ? 7.313 3.281 -14.436 1.00 95.56 90 ILE A N 1
ATOM 709 C CA . ILE A 1 90 ? 7.425 1.854 -14.086 1.00 95.56 90 ILE A CA 1
ATOM 710 C C . ILE A 1 90 ? 6.844 0.959 -15.188 1.00 95.56 90 ILE A C 1
ATOM 712 O O . ILE A 1 90 ? 7.491 -0.001 -15.597 1.00 95.56 90 ILE A O 1
ATOM 716 N N . LEU A 1 91 ? 5.650 1.270 -15.702 1.00 94.31 91 LEU A N 1
ATOM 717 C CA . LEU A 1 91 ? 5.036 0.502 -16.795 1.00 94.31 91 LEU A CA 1
ATOM 718 C C . LEU A 1 91 ? 5.790 0.665 -18.126 1.00 94.31 91 LEU A C 1
ATOM 720 O O . LEU A 1 91 ? 5.887 -0.286 -18.908 1.00 94.31 91 LEU A O 1
ATOM 724 N N . ALA A 1 92 ? 6.319 1.862 -18.385 1.00 92.94 92 ALA A N 1
ATOM 725 C CA . ALA A 1 92 ? 7.044 2.193 -19.607 1.00 92.94 92 ALA A CA 1
ATOM 726 C C . ALA A 1 92 ? 8.443 1.567 -19.665 1.00 92.94 92 ALA A C 1
ATOM 728 O O . ALA A 1 92 ? 8.885 1.185 -20.743 1.00 92.94 92 ALA A O 1
ATOM 729 N N . GLU A 1 93 ? 9.115 1.382 -18.532 1.00 93.19 93 GLU A N 1
ATOM 730 C CA . GLU A 1 93 ? 10.432 0.733 -18.469 1.00 93.19 93 GLU A CA 1
ATOM 731 C C . GLU A 1 93 ? 10.308 -0.776 -18.183 1.00 93.19 93 GLU A C 1
ATOM 733 O O . GLU A 1 93 ? 11.081 -1.556 -18.724 1.00 93.19 93 GLU A O 1
ATOM 738 N N . ALA A 1 94 ? 9.265 -1.208 -17.458 1.00 95.06 94 ALA A N 1
ATOM 739 C CA . ALA A 1 94 ? 8.988 -2.602 -17.077 1.00 95.06 94 ALA A CA 1
ATOM 740 C C . ALA A 1 94 ? 10.155 -3.316 -16.374 1.00 95.06 94 ALA A C 1
ATOM 742 O O . ALA A 1 94 ? 10.418 -4.494 -16.601 1.00 95.06 94 ALA A O 1
ATOM 743 N N . LEU A 1 95 ? 10.842 -2.585 -15.497 1.00 95.38 95 LEU A N 1
ATOM 744 C CA . LEU A 1 95 ? 11.930 -3.109 -14.676 1.00 95.38 95 LEU A CA 1
ATOM 745 C C . LEU A 1 95 ? 11.408 -3.641 -13.332 1.00 95.38 95 LEU A C 1
ATOM 747 O O . LEU A 1 95 ? 10.366 -3.170 -12.861 1.00 95.38 95 LEU A O 1
ATOM 751 N N . PRO A 1 96 ? 12.157 -4.540 -12.664 1.00 96.81 96 PRO A N 1
ATOM 752 C CA . PRO A 1 96 ? 11.808 -5.022 -11.335 1.00 96.81 96 PRO A CA 1
ATOM 753 C C . PRO A 1 96 ? 11.595 -3.914 -10.307 1.00 96.81 96 PRO A C 1
ATOM 755 O O . PRO A 1 96 ? 12.343 -2.934 -10.248 1.00 96.81 96 PRO A O 1
ATOM 758 N N . ILE A 1 97 ? 10.614 -4.112 -9.425 1.00 97.88 97 ILE A N 1
ATOM 759 C CA . ILE A 1 97 ? 10.185 -3.118 -8.430 1.00 97.88 97 ILE A CA 1
ATOM 760 C C . ILE A 1 97 ? 10.199 -3.671 -7.001 1.00 97.88 97 ILE A C 1
ATOM 762 O O . ILE A 1 97 ? 10.270 -4.873 -6.762 1.00 97.88 97 ILE A O 1
ATOM 766 N N . ARG A 1 98 ? 10.124 -2.789 -6.004 1.00 97.75 98 ARG A N 1
ATOM 767 C CA . ARG A 1 98 ? 9.956 -3.140 -4.585 1.00 97.75 98 ARG A CA 1
ATOM 768 C C . ARG A 1 98 ? 8.582 -2.715 -4.061 1.00 97.75 98 ARG A C 1
ATOM 770 O O . ARG A 1 98 ? 7.765 -2.124 -4.759 1.00 97.75 98 ARG A O 1
ATOM 777 N N . CYS A 1 99 ? 8.333 -2.987 -2.781 1.00 98.00 99 CYS A N 1
ATOM 778 C CA . CYS A 1 99 ? 7.044 -2.753 -2.121 1.00 98.00 99 CYS A CA 1
ATOM 779 C C . CYS A 1 99 ? 6.486 -1.317 -2.257 1.00 98.00 99 CYS A C 1
ATOM 781 O O . CYS A 1 99 ? 5.282 -1.140 -2.451 1.00 98.00 99 CYS A O 1
ATOM 783 N N . LEU A 1 100 ? 7.331 -0.280 -2.197 1.00 97.50 100 LEU A N 1
ATOM 784 C CA . LEU A 1 100 ? 6.867 1.107 -2.328 1.00 97.50 100 LEU A CA 1
ATOM 785 C C . LEU A 1 100 ? 6.492 1.473 -3.772 1.00 97.50 100 LEU A C 1
ATOM 787 O O . LEU A 1 100 ? 5.458 2.096 -3.993 1.00 97.50 100 LEU A O 1
ATOM 791 N N . GLU A 1 101 ? 7.295 1.055 -4.748 1.00 98.12 101 GLU A N 1
ATOM 792 C CA . GLU A 1 101 ? 7.008 1.232 -6.180 1.00 98.12 101 GLU A CA 1
ATOM 793 C C . GLU A 1 101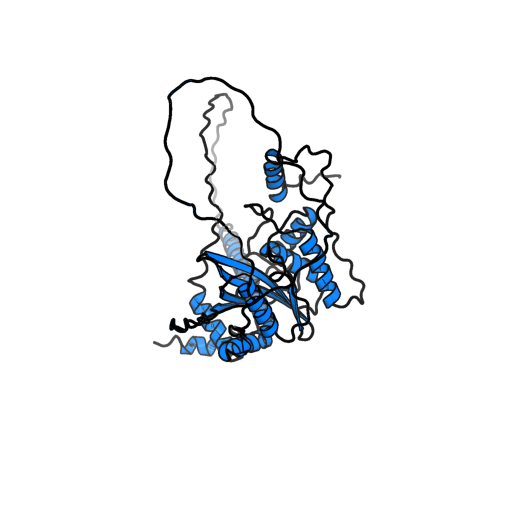 ? 5.728 0.481 -6.567 1.00 98.12 101 GLU A C 1
ATOM 795 O O . GLU A 1 101 ? 4.854 1.044 -7.225 1.00 98.12 101 GLU A O 1
ATOM 800 N N . ALA A 1 102 ? 5.551 -0.740 -6.049 1.00 98.38 102 ALA A N 1
ATOM 801 C CA . ALA A 1 102 ? 4.318 -1.508 -6.197 1.00 98.38 102 ALA A CA 1
ATOM 802 C C . ALA A 1 102 ? 3.101 -0.773 -5.618 1.00 98.38 102 ALA A C 1
ATOM 804 O O . ALA A 1 102 ? 2.022 -0.823 -6.200 1.00 98.38 102 ALA A O 1
ATOM 805 N N . THR A 1 103 ? 3.268 -0.036 -4.515 1.00 98.31 103 THR A N 1
ATOM 806 C CA . THR A 1 103 ? 2.199 0.802 -3.952 1.00 98.31 103 THR A CA 1
ATOM 807 C C . THR A 1 103 ? 1.846 1.961 -4.892 1.00 98.31 103 THR A C 1
ATOM 809 O O . THR A 1 103 ? 0.664 2.221 -5.107 1.00 98.31 103 THR A O 1
ATOM 812 N N . PHE A 1 104 ? 2.831 2.638 -5.500 1.00 97.75 104 PHE A N 1
ATOM 813 C CA . PHE A 1 104 ? 2.563 3.693 -6.493 1.00 97.75 104 PHE A CA 1
ATOM 814 C C . PHE A 1 104 ? 1.816 3.136 -7.708 1.00 97.75 104 PHE A C 1
ATOM 816 O O . PHE A 1 104 ? 0.820 3.713 -8.151 1.00 97.75 104 PHE A O 1
ATOM 823 N N . LEU A 1 105 ? 2.271 1.986 -8.208 1.00 97.44 105 LEU A N 1
ATOM 824 C CA . LEU A 1 105 ? 1.664 1.317 -9.347 1.00 97.44 105 LEU A CA 1
ATOM 825 C C . LEU A 1 105 ? 0.236 0.849 -9.043 1.00 97.44 105 LEU A C 1
ATOM 827 O O . LEU A 1 105 ? -0.665 1.079 -9.846 1.00 97.44 105 LEU A O 1
ATOM 831 N N . ALA A 1 106 ? -0.003 0.272 -7.865 1.00 98.12 106 ALA A N 1
ATOM 832 C CA . ALA A 1 106 ? -1.332 -0.137 -7.424 1.00 98.12 106 ALA A CA 1
ATOM 833 C C . ALA A 1 106 ? -2.317 1.041 -7.388 1.00 98.12 106 ALA A C 1
ATOM 835 O O . ALA A 1 106 ? -3.449 0.905 -7.855 1.00 98.12 106 ALA A O 1
ATOM 836 N N . VAL A 1 107 ? -1.887 2.211 -6.897 1.00 97.50 107 VAL A N 1
ATOM 837 C CA . VAL A 1 107 ? -2.709 3.433 -6.907 1.00 97.50 107 VAL A CA 1
ATOM 838 C C . VAL A 1 107 ? -3.054 3.842 -8.341 1.00 97.50 107 VAL A C 1
ATOM 840 O O . VAL A 1 107 ? -4.216 4.111 -8.633 1.00 97.50 107 VAL A O 1
ATOM 843 N N . HIS A 1 108 ? -2.077 3.836 -9.251 1.00 96.62 108 HIS A N 1
ATOM 844 C CA . HIS A 1 108 ? -2.306 4.172 -10.658 1.00 96.62 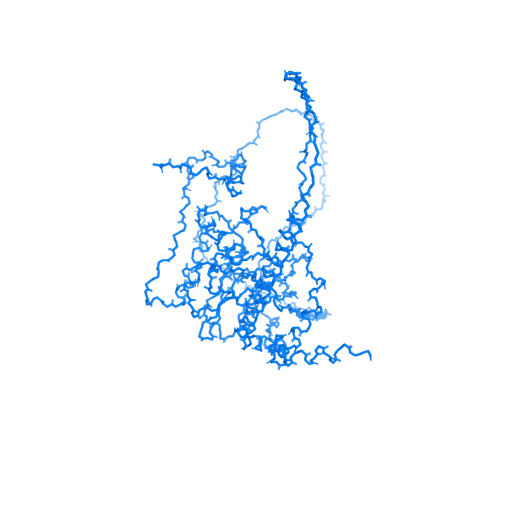108 HIS A CA 1
ATOM 845 C C . HIS A 1 108 ? -3.284 3.209 -11.346 1.00 96.62 108 HIS A C 1
ATOM 847 O O . HIS A 1 108 ? -4.273 3.650 -11.934 1.00 96.62 108 HIS A O 1
ATOM 853 N N . LEU A 1 109 ? -3.048 1.900 -11.224 1.00 96.69 109 LEU A N 1
ATOM 854 C CA . LEU A 1 109 ? -3.845 0.864 -11.886 1.00 96.69 109 LEU A CA 1
ATOM 855 C C . LEU A 1 109 ? -5.297 0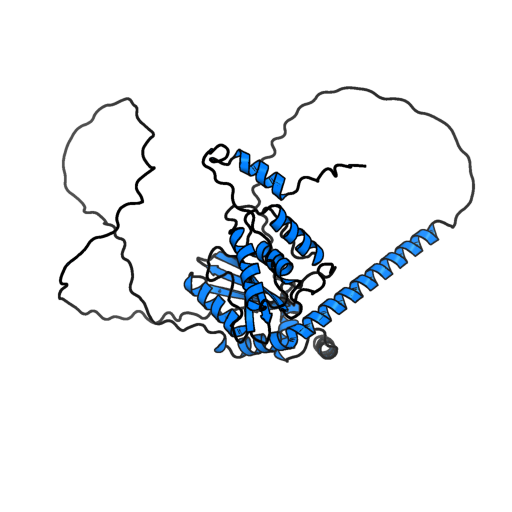.827 -11.402 1.00 96.69 109 LEU A C 1
ATOM 857 O O . LEU A 1 109 ? -6.174 0.392 -12.139 1.00 96.69 109 LEU A O 1
ATOM 861 N N . THR A 1 110 ? -5.570 1.302 -10.187 1.00 96.62 110 THR A N 1
ATOM 862 C CA . THR A 1 110 ? -6.910 1.258 -9.585 1.00 96.62 110 THR A CA 1
ATOM 863 C C . THR A 1 110 ? -7.628 2.606 -9.557 1.00 96.62 110 THR A C 1
ATOM 865 O O . THR A 1 110 ? -8.745 2.682 -9.042 1.00 96.62 110 THR A O 1
ATOM 868 N N . GLN A 1 111 ? -7.047 3.669 -10.126 1.00 94.06 111 GLN A N 1
ATOM 869 C CA . GLN A 1 111 ? -7.616 5.021 -10.046 1.00 94.06 111 GLN A CA 1
ATOM 870 C C . GLN A 1 111 ? -8.973 5.158 -10.749 1.00 94.06 111 GLN A C 1
ATOM 872 O O . GLN A 1 111 ? -9.822 5.948 -10.343 1.00 94.06 111 GLN A O 1
ATOM 877 N N . HIS A 1 112 ? -9.203 4.349 -11.781 1.00 92.75 112 HIS A N 1
ATOM 878 C CA . HIS A 1 112 ? -10.447 4.332 -12.547 1.00 92.75 112 HIS A CA 1
ATOM 879 C C . HIS A 1 112 ? -11.618 3.650 -11.811 1.00 92.75 112 HIS A C 1
ATOM 881 O O . HIS A 1 112 ? -12.727 3.630 -12.340 1.00 92.75 112 HIS A O 1
ATOM 887 N N . ILE A 1 113 ? -11.390 3.089 -10.614 1.00 94.25 113 ILE A N 1
ATOM 888 C CA . ILE A 1 113 ? -12.403 2.400 -9.806 1.00 94.25 113 ILE A CA 1
ATOM 889 C C . ILE A 1 113 ? -12.893 3.365 -8.711 1.00 94.25 113 ILE A C 1
ATOM 891 O O . ILE A 1 113 ? -12.228 3.509 -7.679 1.00 94.25 113 ILE A O 1
ATOM 895 N N . PRO A 1 114 ? -14.029 4.064 -8.904 1.00 91.25 114 PRO A N 1
ATOM 896 C CA . PRO A 1 114 ? -14.454 5.140 -8.006 1.00 91.25 114 PRO A CA 1
ATOM 897 C C . PRO A 1 114 ? -14.939 4.643 -6.640 1.00 91.25 114 PRO A C 1
ATOM 899 O O . PRO A 1 114 ? -14.806 5.364 -5.658 1.00 91.25 114 PRO A O 1
ATOM 902 N N . GLU A 1 115 ? -15.484 3.426 -6.580 1.00 93.88 115 GLU A N 1
ATOM 903 C CA . GLU A 1 115 ? -15.997 2.803 -5.350 1.00 93.88 115 GLU A CA 1
ATOM 904 C C . GLU A 1 115 ? -14.899 2.146 -4.499 1.00 93.88 115 GLU A C 1
ATOM 906 O O . GLU A 1 115 ? -15.183 1.654 -3.408 1.00 93.88 115 GLU A O 1
ATOM 911 N N . LEU A 1 116 ? -13.663 2.076 -5.006 1.00 96.69 116 LEU A N 1
ATOM 912 C CA . LEU A 1 116 ? -12.550 1.442 -4.311 1.00 96.69 116 LEU A CA 1
ATOM 913 C C . LEU A 1 116 ? -11.789 2.483 -3.498 1.00 96.69 116 LEU A C 1
ATOM 915 O O . LEU A 1 116 ? -11.124 3.364 -4.048 1.00 96.69 116 LEU A O 1
ATOM 919 N N . GLU A 1 117 ? -11.843 2.352 -2.183 1.00 97.50 117 GLU A N 1
ATOM 920 C CA . GLU A 1 117 ? -10.972 3.121 -1.308 1.00 97.50 117 GLU A CA 1
ATOM 921 C C . GLU A 1 117 ? -9.594 2.475 -1.237 1.00 97.50 117 GLU A C 1
ATOM 923 O O . GLU A 1 117 ? -9.466 1.251 -1.277 1.00 97.50 117 GLU A O 1
ATOM 928 N N . ARG A 1 118 ? -8.558 3.310 -1.148 1.00 98.25 118 ARG A N 1
ATOM 929 C CA . ARG A 1 118 ? -7.152 2.910 -1.246 1.00 98.25 118 ARG A CA 1
ATOM 930 C C . ARG A 1 118 ? -6.364 3.682 -0.210 1.00 98.25 118 ARG A C 1
ATOM 932 O O . ARG A 1 118 ? -6.341 4.907 -0.296 1.00 98.25 118 ARG A O 1
ATOM 939 N N . PHE A 1 119 ? -5.697 3.008 0.713 1.00 98.31 119 PHE A N 1
ATOM 940 C CA . PHE A 1 119 ? -4.872 3.657 1.732 1.00 98.31 119 PHE A CA 1
ATOM 941 C C . PHE A 1 119 ? -3.636 2.802 2.037 1.00 98.31 119 PHE A C 1
ATOM 943 O O . PHE A 1 119 ? -3.703 1.573 1.973 1.00 98.31 119 PHE A O 1
ATOM 950 N N . PRO A 1 120 ? -2.473 3.410 2.318 1.00 98.44 120 PRO A N 1
ATOM 951 C CA . PRO A 1 120 ? -1.268 2.642 2.569 1.00 98.44 120 PRO A CA 1
ATOM 952 C C . PRO A 1 120 ? -1.298 2.056 3.982 1.00 98.44 120 PRO A C 1
ATOM 954 O O . PRO A 1 120 ? -1.702 2.730 4.934 1.00 98.44 120 PRO A O 1
ATOM 957 N N . ILE A 1 121 ? -0.794 0.833 4.134 1.00 98.62 121 ILE A N 1
ATOM 958 C CA . ILE A 1 121 ? -0.386 0.319 5.441 1.00 98.62 121 ILE A CA 1
ATOM 959 C C . ILE A 1 121 ? 1.071 -0.121 5.390 1.00 98.62 121 ILE A C 1
ATOM 961 O O . ILE A 1 121 ? 1.494 -0.869 4.510 1.00 98.62 121 ILE A O 1
ATOM 965 N N . ALA A 1 122 ? 1.848 0.398 6.336 1.00 98.38 122 ALA A N 1
ATOM 966 C CA . ALA A 1 122 ? 3.256 0.107 6.499 1.00 98.38 122 ALA A CA 1
ATOM 967 C C . ALA A 1 122 ? 3.501 -0.666 7.795 1.00 98.38 122 ALA A C 1
ATOM 969 O O . ALA A 1 122 ? 2.995 -0.317 8.860 1.00 98.38 122 ALA A O 1
ATOM 970 N N . PHE A 1 123 ? 4.340 -1.685 7.702 1.00 98.06 123 PHE A N 1
ATOM 971 C CA . PHE A 1 123 ? 4.717 -2.564 8.793 1.00 98.06 123 PHE A CA 1
ATOM 972 C C . PHE A 1 123 ? 6.179 -2.327 9.161 1.00 98.06 123 PHE A C 1
ATOM 974 O O . PHE A 1 123 ? 7.051 -2.248 8.289 1.00 98.06 123 PHE A O 1
ATOM 981 N N . LYS A 1 124 ? 6.455 -2.244 10.461 1.00 97.06 124 LYS A N 1
ATOM 982 C CA . LYS A 1 124 ? 7.794 -2.404 11.031 1.00 97.06 124 LYS A CA 1
ATOM 983 C C . LYS A 1 124 ? 7.818 -3.747 11.746 1.00 97.06 124 LYS A C 1
ATOM 985 O O . LYS A 1 124 ? 6.996 -3.980 12.629 1.00 97.06 124 LYS A O 1
ATOM 990 N N . SER A 1 125 ? 8.753 -4.613 11.384 1.00 96.50 125 SER A N 1
ATOM 991 C CA . SER A 1 125 ? 8.971 -5.906 12.039 1.00 96.50 125 SER A CA 1
ATOM 992 C C . SER A 1 125 ? 10.422 -6.058 12.476 1.00 96.50 125 SER A C 1
ATOM 994 O O . SER A 1 125 ? 11.283 -5.294 12.043 1.00 96.50 125 SER A O 1
ATOM 996 N N . ILE A 1 126 ? 10.687 -7.029 13.341 1.00 95.88 126 ILE A N 1
ATOM 997 C CA . ILE A 1 126 ? 12.018 -7.393 13.814 1.00 95.88 126 ILE A CA 1
ATOM 998 C C . ILE A 1 126 ? 12.229 -8.878 13.525 1.00 95.88 126 ILE A C 1
ATOM 1000 O O . ILE A 1 126 ? 11.381 -9.690 13.882 1.00 95.88 126 ILE A O 1
ATOM 1004 N N . CYS A 1 127 ? 13.346 -9.233 12.901 1.00 95.06 127 CYS A N 1
ATOM 1005 C CA . CYS A 1 127 ? 13.780 -10.618 12.717 1.00 95.06 127 CYS A CA 1
ATOM 1006 C C . CYS A 1 127 ? 15.294 -10.673 12.938 1.00 95.06 127 CYS A C 1
ATOM 1008 O O . CYS A 1 127 ? 16.011 -9.791 12.469 1.00 95.06 127 CYS A O 1
ATOM 1010 N N . ASN A 1 128 ? 15.782 -11.648 13.709 1.00 94.50 128 ASN A N 1
ATOM 1011 C CA . ASN A 1 128 ? 17.210 -11.800 14.029 1.00 94.50 128 ASN A CA 1
ATOM 1012 C C . ASN A 1 128 ? 17.880 -10.504 14.535 1.00 94.50 128 ASN A C 1
ATOM 1014 O O . ASN A 1 128 ? 18.982 -10.151 14.128 1.00 94.50 128 ASN A O 1
ATOM 1018 N N . GLY A 1 129 ? 17.176 -9.747 15.386 1.00 92.50 129 GLY A N 1
ATOM 1019 C CA . GLY A 1 129 ? 17.656 -8.472 15.935 1.00 92.50 129 GLY A CA 1
ATOM 1020 C C . GLY A 1 129 ? 17.639 -7.286 14.960 1.00 92.50 129 GLY A C 1
ATOM 1021 O O . GLY A 1 129 ? 17.881 -6.159 15.384 1.00 92.50 129 GLY A O 1
ATOM 1022 N N . GLN A 1 130 ? 17.303 -7.494 13.685 1.00 95.31 130 GLN A N 1
ATOM 1023 C CA . GLN A 1 130 ? 17.244 -6.445 12.668 1.00 95.31 130 GLN A CA 1
ATOM 1024 C C . GLN A 1 130 ? 15.815 -5.965 12.426 1.00 95.31 130 GLN A C 1
ATOM 1026 O O . GLN A 1 130 ? 14.871 -6.756 12.410 1.00 95.31 130 GLN A O 1
ATOM 1031 N N . ALA A 1 131 ? 15.655 -4.658 12.210 1.00 95.25 131 ALA A N 1
ATOM 1032 C CA . ALA A 1 131 ? 14.372 -4.060 11.866 1.00 95.25 131 ALA A CA 1
ATOM 1033 C C . ALA A 1 131 ? 14.140 -4.075 10.348 1.00 95.25 131 ALA A C 1
ATOM 1035 O O . ALA A 1 131 ? 14.986 -3.639 9.572 1.00 95.25 131 ALA A O 1
ATOM 1036 N N . TYR A 1 132 ? 12.946 -4.491 9.933 1.00 96.88 132 TYR A N 1
ATOM 1037 C CA . TYR A 1 132 ? 12.514 -4.511 8.539 1.00 96.88 132 TYR A CA 1
ATOM 1038 C C . TYR A 1 132 ? 11.278 -3.639 8.354 1.00 96.88 132 TYR A C 1
ATOM 1040 O O . TYR A 1 132 ? 10.387 -3.600 9.206 1.00 96.88 132 TYR A O 1
ATOM 1048 N N . ARG A 1 133 ? 11.217 -2.948 7.214 1.00 96.69 133 ARG A N 1
ATOM 1049 C CA . ARG A 1 133 ? 10.089 -2.100 6.819 1.00 96.69 133 ARG A CA 1
ATOM 1050 C C . ARG A 1 133 ? 9.458 -2.643 5.550 1.00 96.69 133 ARG A C 1
ATOM 1052 O O . ARG A 1 133 ? 10.157 -3.025 4.615 1.00 96.69 133 ARG A O 1
ATOM 1059 N N . HIS A 1 134 ? 8.137 -2.645 5.515 1.00 98.25 134 HIS A N 1
ATOM 1060 C CA . HIS A 1 134 ? 7.360 -3.115 4.376 1.00 98.25 134 HIS A CA 1
ATOM 1061 C C . HIS A 1 134 ? 6.067 -2.305 4.263 1.00 98.25 134 HIS A C 1
ATOM 1063 O O . HIS A 1 134 ? 5.640 -1.692 5.238 1.00 98.25 134 HIS A O 1
ATOM 1069 N N . ILE A 1 135 ? 5.496 -2.220 3.065 1.00 98.56 135 ILE A N 1
ATOM 1070 C CA . ILE A 1 135 ? 4.294 -1.433 2.781 1.00 98.56 135 ILE A CA 1
ATOM 1071 C C . ILE A 1 135 ? 3.439 -2.145 1.735 1.00 98.56 135 ILE A C 1
ATOM 1073 O O . ILE A 1 135 ? 3.970 -2.739 0.796 1.00 98.56 135 ILE A O 1
ATOM 1077 N N . VAL A 1 136 ? 2.124 -2.053 1.906 1.00 98.81 136 VAL A N 1
ATOM 1078 C CA . VAL A 1 136 ? 1.102 -2.503 0.954 1.00 98.81 136 VAL A CA 1
ATOM 1079 C C . VAL A 1 136 ? 0.050 -1.412 0.774 1.00 98.81 136 VAL A C 1
ATOM 1081 O O . VAL A 1 136 ? -0.089 -0.517 1.615 1.00 98.81 136 VAL A O 1
ATOM 1084 N N . LEU A 1 137 ? -0.713 -1.493 -0.313 1.00 98.81 137 LEU A N 1
ATOM 1085 C CA . LEU A 1 137 ? -1.904 -0.683 -0.522 1.00 98.81 137 LEU A CA 1
ATOM 1086 C C . LEU A 1 137 ? -3.129 -1.477 -0.076 1.00 98.81 137 LEU A C 1
ATOM 1088 O O . LEU A 1 137 ? -3.575 -2.372 -0.792 1.00 98.81 137 LEU A O 1
ATOM 1092 N N . ALA A 1 138 ? -3.693 -1.141 1.078 1.00 98.75 138 ALA A N 1
ATOM 1093 C CA . ALA A 1 138 ? -4.977 -1.698 1.462 1.00 98.75 138 ALA A CA 1
ATOM 1094 C C . ALA A 1 138 ? -6.092 -1.112 0.605 1.00 98.75 138 ALA A C 1
ATOM 1096 O O . ALA A 1 138 ? -6.087 0.074 0.256 1.00 98.75 138 ALA A O 1
ATOM 1097 N N . VAL A 1 139 ? -7.047 -1.973 0.275 1.00 98.69 139 VAL A N 1
ATOM 1098 C CA . VAL A 1 139 ? -8.208 -1.637 -0.536 1.00 98.69 139 VAL A CA 1
ATOM 1099 C C . VAL A 1 139 ? -9.490 -2.028 0.185 1.00 98.69 139 VAL A C 1
ATOM 1101 O O . VAL A 1 139 ? -9.548 -3.089 0.809 1.00 98.69 139 VAL A O 1
ATOM 1104 N N . ARG A 1 140 ? -10.516 -1.175 0.102 1.00 98.44 140 ARG A N 1
ATOM 1105 C CA . ARG A 1 140 ? -11.844 -1.422 0.684 1.00 98.44 140 ARG A CA 1
ATOM 1106 C C . ARG A 1 140 ? -12.933 -1.226 -0.366 1.00 98.44 140 ARG A C 1
ATOM 1108 O O . ARG A 1 140 ? -12.977 -0.193 -1.032 1.00 98.44 140 ARG A O 1
ATOM 1115 N N . HIS A 1 141 ? -13.828 -2.205 -0.491 1.00 97.75 141 HIS A N 1
ATOM 1116 C CA . HIS A 1 141 ? -15.023 -2.139 -1.340 1.00 97.75 141 HIS A CA 1
ATOM 1117 C C . HIS A 1 141 ? -16.172 -2.875 -0.658 1.00 97.75 141 HIS A C 1
ATOM 1119 O O . HIS A 1 141 ? -16.011 -4.023 -0.256 1.00 97.75 141 HIS A O 1
ATOM 1125 N N . LYS A 1 142 ? -17.334 -2.222 -0.524 1.00 95.56 142 LYS A N 1
ATOM 1126 C CA . LYS A 1 142 ? -18.558 -2.819 0.055 1.00 95.56 142 LYS A CA 1
ATOM 1127 C C . LYS A 1 142 ? -18.331 -3.534 1.400 1.00 95.56 142 LYS A C 1
ATOM 1129 O O . LYS A 1 142 ? -18.879 -4.601 1.643 1.00 95.56 142 LYS A O 1
ATOM 1134 N N . GLY A 1 143 ? -17.506 -2.942 2.264 1.00 93.50 143 GLY A N 1
ATOM 1135 C CA . GLY A 1 143 ? -17.173 -3.487 3.586 1.00 93.50 143 GLY A CA 1
ATOM 1136 C C . GLY A 1 143 ? -16.100 -4.581 3.586 1.00 93.50 143 GLY A C 1
ATOM 1137 O O . GLY A 1 143 ? -15.557 -4.873 4.644 1.00 93.50 143 GLY A O 1
ATOM 1138 N N . CYS A 1 144 ? -15.730 -5.129 2.426 1.00 97.88 144 CYS A N 1
ATOM 1139 C CA . CYS A 1 144 ? -14.637 -6.085 2.309 1.00 97.88 144 CYS A CA 1
ATOM 1140 C C . CYS A 1 144 ? -13.294 -5.373 2.130 1.00 97.88 144 CYS A C 1
ATOM 1142 O O . CYS A 1 144 ? -13.183 -4.377 1.410 1.00 97.88 144 CYS A O 1
ATOM 1144 N N . PHE A 1 145 ? -12.269 -5.934 2.756 1.00 98.69 145 PHE A N 1
ATOM 1145 C CA . PHE A 1 145 ? -10.890 -5.487 2.726 1.00 98.69 145 PHE A CA 1
ATOM 1146 C C . PHE A 1 145 ? -10.019 -6.488 1.973 1.00 98.69 145 PHE A C 1
ATOM 1148 O O . PHE A 1 145 ? -10.290 -7.688 1.933 1.00 98.69 145 PHE A O 1
ATOM 1155 N N . GLY A 1 146 ? -8.964 -5.964 1.369 1.00 98.75 146 GLY A N 1
ATOM 1156 C CA . GLY A 1 146 ? -7.895 -6.707 0.720 1.00 98.75 146 GLY A CA 1
ATOM 1157 C C . GLY A 1 146 ? -6.669 -5.813 0.600 1.00 98.75 146 GLY A C 1
ATOM 1158 O O . GLY A 1 146 ? -6.634 -4.710 1.155 1.00 98.75 146 GLY A O 1
ATOM 1159 N N . ALA A 1 147 ? -5.670 -6.262 -0.146 1.00 98.81 147 ALA A N 1
ATOM 1160 C CA . ALA A 1 147 ? -4.469 -5.477 -0.371 1.00 98.81 147 ALA A CA 1
ATOM 1161 C C . ALA A 1 147 ? -3.834 -5.773 -1.727 1.00 98.81 147 ALA A C 1
ATOM 1163 O O . ALA A 1 147 ? -3.917 -6.890 -2.230 1.00 98.81 147 ALA A O 1
ATOM 1164 N N . LEU A 1 148 ? -3.166 -4.763 -2.274 1.00 98.88 148 LEU A N 1
ATOM 1165 C CA . LEU A 1 148 ? -2.274 -4.846 -3.423 1.00 98.88 148 LEU A CA 1
ATOM 1166 C C . LEU A 1 148 ? -0.852 -4.541 -2.965 1.00 98.88 148 LEU A C 1
ATOM 1168 O O . LEU A 1 148 ? -0.634 -3.683 -2.105 1.00 98.88 148 LEU A O 1
ATOM 1172 N N . GLY A 1 149 ? 0.136 -5.191 -3.562 1.00 98.25 149 GLY A N 1
ATOM 1173 C CA . GLY A 1 149 ? 1.523 -4.904 -3.231 1.00 98.25 149 GLY A CA 1
ATOM 1174 C C . GLY A 1 149 ? 2.494 -5.933 -3.768 1.00 98.25 149 GLY A C 1
ATOM 1175 O O . GLY A 1 149 ? 2.143 -6.813 -4.549 1.00 98.25 149 GLY A O 1
ATOM 1176 N N . LEU A 1 150 ? 3.743 -5.809 -3.333 1.00 97.94 150 LEU A N 1
ATOM 1177 C CA . LEU A 1 150 ? 4.799 -6.739 -3.698 1.00 97.94 150 LEU A CA 1
ATOM 1178 C C . LEU A 1 150 ? 5.729 -6.972 -2.510 1.00 97.94 150 LEU A C 1
ATOM 1180 O O . LEU A 1 150 ? 5.991 -6.074 -1.704 1.00 97.94 150 LEU A O 1
ATOM 1184 N N . SER A 1 151 ? 6.220 -8.198 -2.398 1.00 98.06 151 SER A N 1
ATOM 1185 C CA . SER A 1 151 ? 7.115 -8.641 -1.338 1.00 98.06 151 SER A CA 1
ATOM 1186 C C . SER A 1 151 ? 7.963 -9.799 -1.846 1.00 98.06 151 SER A C 1
ATOM 1188 O O . SER A 1 151 ? 7.569 -10.513 -2.763 1.00 98.06 151 SER A O 1
ATOM 1190 N N . ARG A 1 152 ? 9.109 -10.012 -1.198 1.00 96.62 152 ARG A N 1
ATOM 1191 C CA . ARG A 1 152 ? 9.930 -11.222 -1.373 1.00 96.62 152 ARG A CA 1
ATOM 1192 C C . ARG A 1 152 ? 9.184 -12.478 -0.917 1.00 96.62 152 ARG A C 1
ATOM 1194 O O . ARG A 1 152 ? 9.479 -13.575 -1.368 1.00 96.62 152 ARG A O 1
ATOM 1201 N N . VAL A 1 153 ? 8.230 -12.303 -0.004 1.00 96.44 153 VAL A N 1
ATOM 1202 C CA . VAL A 1 153 ? 7.426 -13.365 0.596 1.00 96.44 153 VAL A CA 1
ATOM 1203 C C . VAL A 1 153 ? 5.995 -13.248 0.087 1.00 96.44 153 VAL A C 1
ATOM 1205 O O . VAL A 1 153 ? 5.333 -12.236 0.321 1.00 96.44 153 VAL A O 1
ATOM 1208 N N . ARG A 1 154 ? 5.497 -14.305 -0.564 1.00 95.94 154 ARG A N 1
ATOM 1209 C CA . ARG A 1 154 ? 4.164 -14.322 -1.192 1.00 95.94 154 ARG A CA 1
ATOM 1210 C C . ARG A 1 154 ? 3.017 -14.066 -0.211 1.00 95.94 154 ARG A C 1
ATOM 1212 O O . ARG A 1 154 ? 2.032 -13.443 -0.574 1.00 95.94 154 ARG A O 1
ATOM 1219 N N . THR A 1 155 ? 3.135 -14.494 1.042 1.00 97.56 155 THR A N 1
ATOM 1220 C CA . THR A 1 155 ? 2.089 -14.254 2.053 1.00 97.56 155 THR A CA 1
ATOM 1221 C C . THR A 1 155 ? 2.096 -12.824 2.604 1.00 97.56 155 THR A C 1
ATOM 1223 O O . THR A 1 155 ? 1.159 -12.433 3.292 1.00 97.56 155 THR A O 1
ATOM 1226 N N . LEU A 1 156 ? 3.120 -12.027 2.281 1.00 98.25 156 LEU A N 1
ATOM 1227 C CA . LEU A 1 156 ? 3.290 -10.638 2.706 1.00 98.25 156 LEU A CA 1
ATOM 1228 C C . LEU A 1 156 ? 3.094 -9.646 1.545 1.00 98.25 156 LEU A C 1
ATOM 1230 O O . LEU A 1 156 ? 3.582 -8.529 1.631 1.00 98.25 156 LEU A O 1
ATOM 1234 N N . MET A 1 157 ? 2.444 -10.020 0.441 1.00 96.75 157 MET A N 1
ATOM 1235 C CA . MET A 1 157 ? 2.122 -9.095 -0.661 1.00 96.75 157 MET A CA 1
ATOM 1236 C C . MET A 1 157 ? 0.623 -8.802 -0.711 1.00 96.75 157 MET A C 1
ATOM 1238 O O . MET A 1 157 ? 0.135 -8.127 0.189 1.00 96.75 157 MET A O 1
ATOM 1242 N N . ASP A 1 158 ? -0.095 -9.257 -1.732 1.00 98.44 158 ASP A N 1
ATOM 1243 C CA . ASP A 1 158 ? -1.526 -9.047 -1.892 1.00 98.44 158 ASP A CA 1
ATOM 1244 C C . ASP A 1 158 ? -2.374 -9.949 -1.000 1.00 98.44 158 ASP A C 1
ATOM 1246 O O . ASP A 1 158 ? -1.948 -11.003 -0.522 1.00 98.44 158 ASP A O 1
ATOM 1250 N N . LYS A 1 159 ? -3.607 -9.499 -0.778 1.00 98.62 159 LYS A N 1
ATOM 1251 C CA . LYS A 1 159 ? -4.646 -10.243 -0.073 1.00 98.62 159 LYS A CA 1
ATOM 1252 C C . LYS A 1 159 ? -5.959 -10.071 -0.838 1.00 98.62 159 LYS A C 1
ATOM 1254 O O . LYS A 1 159 ? -6.287 -8.936 -1.204 1.00 98.62 159 LYS A O 1
ATOM 1259 N N . PRO A 1 160 ? -6.718 -11.154 -1.090 1.00 98.12 160 PRO A N 1
ATOM 1260 C CA . PRO A 1 160 ? -7.975 -11.058 -1.821 1.00 98.12 160 PRO A CA 1
ATOM 1261 C C . PRO A 1 160 ? -8.966 -10.148 -1.086 1.00 98.12 160 PRO A C 1
ATOM 1263 O O . PRO A 1 160 ? -8.938 -10.039 0.137 1.00 98.12 160 PRO A O 1
ATOM 1266 N N . LEU A 1 161 ? -9.855 -9.500 -1.840 1.00 98.19 161 LEU A N 1
ATOM 1267 C CA . LEU A 1 161 ? -10.857 -8.554 -1.333 1.00 98.19 161 LEU A CA 1
ATOM 1268 C C . LEU A 1 161 ? -12.032 -9.289 -0.660 1.00 98.19 161 LEU A C 1
ATOM 1270 O O . LEU A 1 161 ? -13.154 -9.268 -1.159 1.00 98.19 161 LEU A O 1
ATOM 1274 N N . VAL A 1 162 ? -11.749 -10.004 0.429 1.00 98.00 162 VAL A N 1
ATOM 1275 C CA . VAL A 1 162 ? -12.690 -10.914 1.113 1.00 98.00 162 VAL A CA 1
ATOM 1276 C C . VAL A 1 162 ? -12.716 -10.737 2.632 1.00 98.00 162 VAL A C 1
ATOM 1278 O O . VAL A 1 162 ? -13.578 -11.309 3.292 1.00 98.00 162 VAL A O 1
ATOM 1281 N N . PHE A 1 163 ? -11.795 -9.958 3.205 1.00 98.38 163 PHE A N 1
ATOM 1282 C CA . PHE A 1 163 ? -11.694 -9.799 4.656 1.00 98.38 163 PHE A CA 1
ATOM 1283 C C . PHE A 1 163 ? -12.826 -8.893 5.159 1.00 98.38 163 PHE A C 1
ATOM 1285 O O . PHE A 1 163 ? -12.980 -7.793 4.633 1.00 98.38 163 PHE A O 1
ATOM 1292 N N . PRO A 1 164 ? -13.634 -9.301 6.151 1.00 97.50 164 PRO A N 1
ATOM 1293 C CA . PRO A 1 164 ? -14.814 -8.534 6.553 1.00 97.50 164 PRO A CA 1
ATOM 1294 C C . PRO A 1 164 ? -14.480 -7.284 7.382 1.00 97.50 164 PRO A C 1
ATOM 1296 O O . PRO A 1 164 ? -15.334 -6.419 7.563 1.00 97.50 164 PRO A O 1
ATOM 1299 N N . SER A 1 165 ? -13.245 -7.158 7.873 1.00 97.75 165 SER A N 1
ATOM 1300 C CA . SER A 1 165 ? -12.759 -5.960 8.553 1.00 97.75 165 SER A CA 1
ATOM 1301 C C . SER A 1 165 ? -11.270 -5.717 8.289 1.00 97.75 165 SER A C 1
ATOM 1303 O O . SER A 1 165 ? -10.529 -6.625 7.904 1.00 97.75 165 SER A O 1
ATOM 1305 N N . LEU A 1 166 ? -10.805 -4.486 8.542 1.00 97.56 166 LEU A N 1
ATOM 1306 C CA . LEU A 1 166 ? -9.373 -4.176 8.520 1.00 97.56 166 LEU A CA 1
ATOM 1307 C C . LEU A 1 166 ? -8.612 -4.979 9.580 1.00 97.56 166 LEU A C 1
ATOM 1309 O O . LEU A 1 166 ? -7.471 -5.356 9.347 1.00 97.56 166 LEU A O 1
ATOM 1313 N N . LEU A 1 167 ? -9.238 -5.262 10.723 1.00 96.12 167 LEU A N 1
ATOM 1314 C CA . LEU A 1 167 ? -8.618 -6.050 11.782 1.00 96.12 167 LEU A CA 1
ATOM 1315 C C . LEU A 1 167 ? -8.308 -7.474 11.301 1.00 96.12 167 LEU A C 1
ATOM 1317 O O . LEU A 1 167 ? -7.192 -7.937 11.501 1.00 96.12 167 LEU A O 1
ATOM 1321 N N . ASP A 1 168 ? -9.240 -8.111 10.581 1.00 97.56 168 ASP A N 1
ATOM 1322 C CA . ASP A 1 168 ? -9.022 -9.436 9.979 1.00 97.56 168 ASP A CA 1
ATOM 1323 C C . ASP A 1 168 ? -7.873 -9.427 8.965 1.00 97.56 168 ASP A C 1
ATOM 1325 O O . ASP A 1 168 ? -7.061 -10.349 8.926 1.00 97.56 168 ASP A O 1
ATOM 1329 N N . LEU A 1 169 ? -7.782 -8.369 8.153 1.00 98.38 169 LEU A N 1
ATOM 1330 C CA . LEU A 1 169 ? -6.677 -8.198 7.212 1.00 98.38 169 LEU A CA 1
ATOM 1331 C C . LEU A 1 169 ? -5.335 -8.025 7.946 1.00 98.38 169 LEU A C 1
ATOM 1333 O O . LEU A 1 169 ? -4.326 -8.597 7.535 1.00 98.38 169 LEU A O 1
ATOM 1337 N N . LEU A 1 170 ? -5.303 -7.240 9.027 1.00 97.31 170 LEU A N 1
ATOM 1338 C CA . LEU A 1 170 ? -4.094 -7.023 9.825 1.00 97.31 170 LEU A CA 1
ATOM 1339 C C . LEU A 1 170 ? -3.659 -8.292 10.570 1.00 97.31 170 LEU A C 1
ATOM 1341 O O . LEU A 1 170 ? -2.461 -8.572 10.604 1.00 97.31 170 LEU A O 1
ATOM 1345 N N . ASP A 1 171 ? -4.601 -9.070 11.110 1.00 95.75 171 ASP A N 1
ATOM 1346 C CA . ASP A 1 171 ? -4.339 -10.377 11.728 1.00 95.75 171 ASP A CA 1
ATOM 1347 C C . ASP A 1 171 ? -3.689 -11.345 10.734 1.00 95.75 171 ASP A C 1
ATOM 1349 O O . ASP A 1 171 ? -2.718 -12.028 11.060 1.00 95.75 171 ASP A O 1
ATOM 1353 N N . GLU A 1 172 ? -4.177 -11.363 9.495 1.00 97.81 172 GLU A N 1
ATOM 1354 C CA . GLU A 1 172 ? -3.626 -12.194 8.426 1.00 97.81 172 GLU A CA 1
ATOM 1355 C C . GLU A 1 172 ? -2.174 -11.808 8.078 1.00 97.81 172 GLU A C 1
ATOM 1357 O O . GLU A 1 172 ? -1.315 -12.679 7.890 1.00 97.81 172 GLU A O 1
ATOM 1362 N N . TYR A 1 173 ? -1.851 -10.510 8.038 1.00 98.06 173 TYR A N 1
ATOM 1363 C CA . TYR A 1 173 ? -0.459 -10.065 7.901 1.00 98.06 173 TYR A CA 1
ATOM 1364 C C . TYR A 1 173 ? 0.380 -10.414 9.130 1.00 98.06 173 TYR A C 1
ATOM 1366 O O . TYR A 1 173 ? 1.515 -10.859 8.971 1.00 98.06 173 TYR A O 1
ATOM 1374 N N . ALA A 1 174 ? -0.150 -10.248 10.343 1.00 95.88 174 ALA A N 1
ATOM 1375 C CA . ALA A 1 174 ? 0.560 -10.589 11.573 1.00 95.88 174 ALA A CA 1
ATOM 1376 C C . ALA A 1 174 ? 0.921 -12.076 11.631 1.00 95.88 174 ALA A C 1
ATOM 1378 O O . ALA A 1 174 ? 2.080 -12.412 11.880 1.00 95.88 174 ALA A O 1
ATOM 1379 N N . ALA A 1 175 ? -0.028 -12.952 11.299 1.00 95.88 175 ALA A N 1
ATOM 1380 C CA . ALA A 1 175 ? 0.211 -14.383 11.162 1.00 95.88 175 ALA A CA 1
ATOM 1381 C C . ALA A 1 175 ? 1.258 -14.679 10.076 1.00 95.88 175 ALA A C 1
ATOM 1383 O O . ALA A 1 175 ? 2.169 -15.478 10.293 1.00 95.88 175 ALA A O 1
ATOM 1384 N N . SER A 1 176 ? 1.183 -13.986 8.934 1.00 97.62 176 SER A N 1
ATOM 1385 C CA . SER A 1 176 ? 2.154 -14.131 7.845 1.00 97.62 176 SER A CA 1
ATOM 1386 C C . SER A 1 176 ? 3.572 -13.715 8.261 1.00 97.62 176 SER A C 1
ATOM 1388 O O . SER A 1 176 ? 4.525 -14.400 7.900 1.00 97.62 176 SER A O 1
ATOM 1390 N N . TYR A 1 177 ? 3.739 -12.638 9.038 1.00 97.25 177 TYR A N 1
ATOM 1391 C CA . TYR A 1 177 ? 5.042 -12.243 9.588 1.00 97.25 177 TYR A CA 1
ATOM 1392 C C . TYR A 1 177 ? 5.567 -13.270 10.592 1.00 97.25 177 TYR A C 1
ATOM 1394 O O . TYR A 1 177 ? 6.713 -13.708 10.468 1.00 97.25 177 TYR A O 1
ATOM 1402 N N . ALA A 1 178 ? 4.727 -13.691 11.539 1.00 95.31 178 ALA A N 1
ATOM 1403 C CA . ALA A 1 178 ? 5.097 -14.676 12.551 1.00 95.31 178 ALA A CA 1
ATOM 1404 C C . ALA A 1 178 ? 5.561 -15.996 11.914 1.00 95.31 178 ALA A C 1
ATOM 1406 O O . ALA A 1 178 ? 6.592 -16.540 12.305 1.00 95.31 178 ALA A O 1
ATOM 1407 N N . ALA A 1 179 ? 4.872 -16.454 10.862 1.00 96.44 179 ALA A N 1
ATOM 1408 C CA . ALA A 1 179 ? 5.237 -17.654 10.105 1.00 96.44 179 ALA A CA 1
ATOM 1409 C C . ALA A 1 179 ? 6.627 -17.579 9.442 1.00 96.44 179 ALA A C 1
ATOM 1411 O O . ALA A 1 179 ? 7.209 -18.613 9.131 1.00 96.44 179 ALA A O 1
ATOM 1412 N N . HIS A 1 180 ? 7.172 -16.375 9.245 1.00 96.06 180 HIS A N 1
ATOM 1413 C CA . HIS A 1 180 ? 8.505 -16.150 8.679 1.00 96.06 180 HIS A CA 1
ATOM 1414 C C . HIS A 1 180 ? 9.531 -15.722 9.742 1.00 96.06 180 HIS A C 1
ATOM 1416 O O . HIS A 1 180 ? 10.584 -15.190 9.401 1.00 96.06 180 HIS A O 1
ATOM 1422 N N . GLY A 1 181 ? 9.235 -15.921 11.033 1.00 94.88 181 GLY A N 1
ATOM 1423 C CA . GLY A 1 181 ? 10.147 -15.590 12.132 1.00 94.88 181 GLY A CA 1
ATOM 1424 C C . GLY A 1 181 ? 10.278 -14.089 12.407 1.00 94.88 181 GLY A C 1
ATOM 1425 O O . GLY A 1 181 ? 11.241 -13.658 13.042 1.00 94.88 181 GLY A O 1
ATOM 1426 N N . HIS A 1 182 ? 9.336 -13.279 11.919 1.00 95.75 182 HIS A N 1
ATOM 1427 C CA . HIS A 1 182 ? 9.276 -11.852 12.210 1.00 95.75 182 HIS A CA 1
ATOM 1428 C C . HIS A 1 182 ? 8.332 -11.568 13.380 1.00 95.75 182 HIS A C 1
ATOM 1430 O O . HIS A 1 182 ? 7.187 -12.013 13.398 1.00 95.75 182 HIS A O 1
ATOM 1436 N N . THR A 1 183 ? 8.768 -10.699 14.287 1.00 94.19 183 THR A N 1
ATOM 1437 C CA . THR A 1 183 ? 7.911 -10.077 15.300 1.00 94.19 183 THR A CA 1
ATOM 1438 C C . THR A 1 183 ? 7.483 -8.700 14.812 1.00 94.19 183 THR A C 1
ATOM 1440 O O . THR A 1 183 ? 8.327 -7.835 14.570 1.00 94.19 183 THR A O 1
ATOM 1443 N N . LEU A 1 184 ? 6.179 -8.460 14.664 1.00 94.56 184 LEU A N 1
ATOM 1444 C CA . LEU A 1 184 ? 5.673 -7.122 14.352 1.00 94.56 184 LEU A CA 1
ATOM 1445 C C . LEU A 1 184 ? 5.945 -6.158 15.514 1.00 94.56 184 LEU A C 1
ATOM 1447 O O . LEU A 1 184 ? 5.650 -6.458 16.665 1.00 94.56 184 LEU A O 1
ATOM 1451 N N . ALA A 1 185 ? 6.503 -4.992 15.194 1.00 93.31 185 ALA A N 1
ATOM 1452 C CA . ALA A 1 185 ? 6.828 -3.940 16.154 1.00 93.31 185 ALA A CA 1
ATOM 1453 C C . ALA A 1 185 ? 5.863 -2.752 16.054 1.00 93.31 185 ALA A C 1
ATOM 1455 O O . ALA A 1 185 ? 5.463 -2.190 17.071 1.00 93.31 185 ALA A O 1
ATOM 1456 N N . SER A 1 186 ? 5.478 -2.347 14.841 1.00 94.50 186 SER A N 1
ATOM 1457 C CA . SER A 1 186 ? 4.454 -1.317 14.656 1.00 94.50 186 SER A CA 1
ATOM 1458 C C . SER A 1 186 ? 3.742 -1.414 13.314 1.00 94.50 186 SER A C 1
ATOM 1460 O O . SER A 1 186 ? 4.298 -1.891 12.320 1.00 94.50 186 SER A O 1
ATOM 1462 N N . ILE A 1 187 ? 2.503 -0.928 13.301 1.00 96.56 187 ILE A N 1
ATOM 1463 C CA . ILE A 1 187 ? 1.650 -0.800 12.121 1.00 96.56 187 ILE A CA 1
ATOM 1464 C C . ILE A 1 187 ? 1.341 0.683 11.932 1.00 96.56 187 ILE A C 1
ATOM 1466 O O . ILE A 1 187 ? 0.953 1.381 12.867 1.00 96.56 187 ILE A O 1
ATOM 1470 N N . LYS A 1 188 ? 1.543 1.171 10.714 1.00 97.44 188 LYS A N 1
ATOM 1471 C CA . LYS A 1 188 ? 1.381 2.568 10.317 1.00 97.44 188 LYS A CA 1
ATOM 1472 C C . LYS A 1 188 ? 0.302 2.629 9.234 1.00 97.44 188 LYS A C 1
ATOM 1474 O O . LYS A 1 188 ? 0.495 2.058 8.167 1.00 97.44 188 LYS A O 1
ATOM 1479 N N . LEU A 1 189 ? -0.820 3.286 9.512 1.00 97.81 189 LEU A N 1
ATOM 1480 C CA . LEU A 1 189 ? -1.974 3.422 8.618 1.00 97.81 189 LEU A CA 1
ATOM 1481 C C . LEU A 1 189 ? -1.998 4.827 8.017 1.00 97.81 189 LEU A C 1
ATOM 1483 O O . LEU A 1 189 ? -1.875 5.802 8.757 1.00 97.81 189 LEU A O 1
ATOM 1487 N N . GLY A 1 190 ? -2.155 4.949 6.701 1.00 97.69 190 GLY A N 1
ATOM 1488 C CA . GLY A 1 190 ? -2.346 6.231 6.017 1.00 97.69 190 GLY A CA 1
ATOM 1489 C C . GLY A 1 190 ? -3.806 6.560 5.711 1.00 97.69 190 GLY A C 1
ATOM 1490 O O . GLY A 1 190 ? -4.704 5.786 6.023 1.00 97.69 190 GLY A O 1
ATOM 1491 N N . LEU A 1 191 ? -4.032 7.713 5.081 1.00 97.19 191 LEU A N 1
ATOM 1492 C CA . LEU A 1 191 ? -5.355 8.134 4.602 1.00 97.19 191 LEU A CA 1
ATOM 1493 C C . LEU A 1 191 ? -5.630 7.653 3.177 1.00 97.19 191 LEU A C 1
ATOM 1495 O O . LEU A 1 191 ? -4.726 7.192 2.472 1.00 97.19 191 LEU A O 1
ATOM 1499 N N . CYS A 1 192 ? -6.885 7.792 2.747 1.00 97.25 192 CYS A N 1
ATOM 1500 C CA . CYS A 1 192 ? -7.268 7.470 1.385 1.00 97.25 192 CYS A CA 1
ATOM 1501 C C . CYS A 1 192 ? -6.552 8.374 0.374 1.00 97.25 192 CYS A C 1
ATOM 1503 O O . CYS A 1 192 ? -6.489 9.596 0.528 1.00 97.25 192 CYS A O 1
ATOM 1505 N N . PHE A 1 193 ? -6.046 7.772 -0.702 1.00 95.62 193 PHE A N 1
ATOM 1506 C CA . PHE A 1 193 ? -5.528 8.521 -1.843 1.00 95.62 193 PHE A CA 1
ATOM 1507 C C . PHE A 1 193 ? -6.657 9.283 -2.548 1.00 95.62 193 PHE A C 1
ATOM 1509 O O . PHE A 1 193 ? -7.768 8.768 -2.704 1.00 95.62 193 PHE A O 1
ATOM 1516 N N . SER A 1 194 ? -6.352 10.491 -3.036 1.00 93.62 194 SER A N 1
ATOM 1517 C CA . SER A 1 194 ? -7.291 11.251 -3.865 1.00 93.62 194 SER A CA 1
ATOM 1518 C C . SER A 1 194 ? -7.675 10.469 -5.124 1.00 93.62 194 SER A C 1
ATOM 1520 O O . SER A 1 194 ? -6.847 9.809 -5.755 1.00 93.62 194 SER A O 1
ATOM 1522 N N . ARG A 1 195 ? -8.951 10.577 -5.504 1.00 90.06 195 ARG A N 1
ATOM 1523 C CA . ARG A 1 195 ? -9.500 9.999 -6.740 1.00 90.06 195 ARG A CA 1
ATOM 1524 C C . ARG A 1 195 ? -9.054 10.755 -7.993 1.00 90.06 195 ARG A C 1
ATOM 1526 O O . ARG A 1 195 ? -9.149 10.217 -9.089 1.00 90.06 195 ARG A O 1
ATOM 1533 N N . ASP A 1 196 ? -8.572 11.987 -7.838 1.00 91.69 196 ASP A N 1
ATOM 1534 C CA . ASP A 1 196 ? -8.049 12.784 -8.943 1.00 91.69 196 ASP A CA 1
ATOM 1535 C C . ASP A 1 196 ? -6.573 12.424 -9.210 1.00 91.69 196 ASP A C 1
ATOM 1537 O O . ASP A 1 196 ? -5.714 12.736 -8.377 1.00 91.69 196 ASP A O 1
ATOM 1541 N N . PRO A 1 197 ? -6.230 11.791 -10.353 1.00 89.75 197 PRO A N 1
ATOM 1542 C CA . PRO A 1 197 ? -4.841 11.477 -10.697 1.00 89.75 197 PRO A CA 1
ATOM 1543 C C . PRO A 1 197 ? -3.958 12.721 -10.852 1.00 89.75 197 PRO A C 1
ATOM 1545 O O . PRO A 1 197 ? -2.739 12.615 -10.736 1.00 89.75 197 PRO A O 1
ATOM 1548 N N . LEU A 1 198 ? -4.545 13.896 -11.097 1.00 92.31 198 LEU A N 1
ATOM 1549 C CA . LEU A 1 198 ? -3.827 15.162 -11.228 1.00 92.31 198 LEU A CA 1
ATOM 1550 C C . LEU A 1 198 ? -3.686 15.902 -9.893 1.00 92.31 198 LEU A C 1
ATOM 1552 O O . LEU A 1 198 ? -3.099 16.994 -9.858 1.00 92.31 198 LEU A O 1
ATOM 1556 N N . SER A 1 199 ? -4.164 15.300 -8.795 1.00 92.38 199 SER A N 1
ATOM 1557 C CA . SER A 1 199 ? -4.159 15.934 -7.485 1.00 92.38 199 SER A CA 1
ATOM 1558 C C . SER A 1 199 ? -2.761 16.413 -7.103 1.00 92.38 199 SER A C 1
ATOM 1560 O O . SER A 1 199 ? -1.735 15.734 -7.260 1.00 92.38 199 SER A O 1
ATOM 1562 N N . ARG A 1 200 ? -2.738 17.643 -6.586 1.00 92.25 200 ARG A N 1
ATOM 1563 C CA . ARG A 1 200 ? -1.535 18.292 -6.072 1.00 92.25 200 ARG A CA 1
ATOM 1564 C C . ARG A 1 200 ? -1.274 17.979 -4.597 1.00 92.25 200 ARG A C 1
ATOM 1566 O O . ARG A 1 200 ? -0.244 18.404 -4.085 1.00 92.25 200 ARG A O 1
ATOM 1573 N N . GLN A 1 201 ? -2.187 17.265 -3.942 1.00 89.44 201 GLN A N 1
ATOM 1574 C CA . GLN A 1 201 ? -2.082 16.919 -2.528 1.00 89.44 201 GLN A CA 1
ATOM 1575 C C . GLN A 1 201 ? -1.021 15.848 -2.321 1.00 89.44 201 GLN A C 1
ATOM 1577 O O . GLN A 1 201 ? -0.869 14.932 -3.137 1.00 89.44 201 GLN A O 1
ATOM 1582 N N . VAL A 1 202 ? -0.298 15.966 -1.214 1.00 92.69 202 VAL A N 1
ATOM 1583 C CA . VAL A 1 202 ? 0.656 14.944 -0.792 1.00 92.69 202 VAL A CA 1
ATOM 1584 C C . VAL A 1 202 ? -0.121 13.832 -0.086 1.00 92.69 202 VAL A C 1
ATOM 1586 O O . VAL A 1 202 ? -0.895 14.125 0.822 1.00 92.69 202 VAL A O 1
ATOM 1589 N N . PRO A 1 203 ? 0.045 12.556 -0.470 1.00 93.69 203 PRO A N 1
ATOM 1590 C CA . PRO A 1 203 ? -0.603 11.464 0.245 1.00 93.69 203 PRO A CA 1
ATOM 1591 C C . PRO A 1 203 ? -0.135 11.367 1.696 1.00 93.69 203 PRO A C 1
ATOM 1593 O O . PRO A 1 203 ? 1.062 11.426 1.985 1.00 93.69 203 PRO A O 1
ATOM 1596 N N . TYR A 1 204 ? -1.076 11.150 2.613 1.00 94.25 204 TYR A N 1
ATOM 1597 C CA . TYR A 1 204 ? -0.750 10.960 4.021 1.00 94.25 204 TYR A CA 1
ATOM 1598 C C . TYR A 1 204 ? -0.404 9.493 4.286 1.00 94.25 204 TYR A C 1
ATOM 1600 O O . TYR A 1 204 ? -1.267 8.666 4.568 1.00 94.25 204 TYR A O 1
ATOM 1608 N N . TRP A 1 205 ? 0.884 9.165 4.208 1.00 94.56 205 TRP A N 1
ATOM 1609 C CA . TRP A 1 205 ? 1.387 7.791 4.331 1.00 94.56 205 TRP A CA 1
ATOM 1610 C C . TRP A 1 205 ? 1.275 7.178 5.731 1.00 94.56 205 TRP A C 1
ATOM 1612 O O . TRP A 1 205 ? 1.250 5.957 5.865 1.00 94.56 205 TRP A O 1
ATOM 1622 N N . ARG A 1 206 ? 1.269 8.019 6.769 1.00 93.56 206 ARG A N 1
ATOM 1623 C CA . ARG A 1 206 ? 1.249 7.627 8.183 1.00 93.56 206 ARG A CA 1
ATOM 1624 C C . ARG A 1 206 ? 0.357 8.569 8.980 1.00 93.56 206 ARG A C 1
ATOM 1626 O O . ARG A 1 206 ? 0.822 9.491 9.639 1.00 93.56 206 ARG A O 1
ATOM 1633 N N . PHE A 1 207 ? -0.940 8.338 8.898 1.00 94.38 207 PHE A N 1
ATOM 1634 C CA . PHE A 1 207 ? -1.905 9.060 9.706 1.00 94.38 207 PHE A CA 1
ATOM 1635 C C . PHE A 1 207 ? -1.981 8.536 11.142 1.00 94.38 207 PHE A C 1
ATOM 1637 O O . PHE A 1 207 ? -2.140 9.318 12.069 1.00 94.38 207 PHE A O 1
ATOM 1644 N N . VAL A 1 208 ? -1.842 7.230 11.336 1.00 93.94 208 VAL A N 1
ATOM 1645 C CA . VAL A 1 208 ? -1.775 6.615 12.663 1.00 93.94 208 VAL A CA 1
ATOM 1646 C C . VAL A 1 208 ? -0.610 5.647 12.690 1.00 93.94 208 VAL A C 1
ATOM 1648 O O . VAL A 1 208 ? -0.423 4.872 11.759 1.00 93.94 208 VAL A O 1
ATOM 1651 N N . SER A 1 209 ? 0.164 5.672 13.764 1.00 94.56 209 SER A N 1
ATOM 1652 C CA . SER A 1 209 ? 1.207 4.703 14.069 1.00 94.56 209 SER A CA 1
ATOM 1653 C C . SER A 1 209 ? 0.870 4.028 15.389 1.00 94.56 209 SER A C 1
ATOM 1655 O O . SER A 1 209 ? 0.819 4.676 16.435 1.00 94.56 209 SER A O 1
ATOM 1657 N N . VAL A 1 210 ? 0.647 2.719 15.338 1.00 91.69 210 VAL A N 1
ATOM 1658 C CA . VAL A 1 210 ? 0.316 1.898 16.501 1.00 91.69 210 VAL A CA 1
ATOM 1659 C C . VAL A 1 210 ? 1.480 0.961 16.776 1.00 91.69 210 VAL A C 1
ATOM 1661 O O . VAL A 1 210 ? 1.897 0.199 15.900 1.00 91.69 210 VAL A O 1
ATOM 1664 N N . ALA A 1 211 ? 2.030 1.033 17.985 1.00 89.56 211 ALA A N 1
ATOM 1665 C CA . ALA A 1 211 ? 2.963 0.022 18.456 1.00 89.56 211 ALA A CA 1
ATOM 1666 C C . ALA A 1 211 ? 2.201 -1.292 18.630 1.00 89.56 211 ALA A C 1
ATOM 1668 O O . ALA A 1 211 ? 1.127 -1.310 19.230 1.00 89.56 211 ALA A O 1
ATOM 1669 N N . VAL A 1 212 ? 2.752 -2.377 18.099 1.00 84.56 212 VAL A N 1
ATOM 1670 C CA . VAL A 1 212 ? 2.229 -3.714 18.360 1.00 84.56 212 VAL A CA 1
ATOM 1671 C C . VAL A 1 212 ? 2.864 -4.165 19.672 1.00 84.56 212 VAL A C 1
ATOM 1673 O O . VAL A 1 212 ? 4.098 -4.233 19.739 1.00 84.56 212 VAL A O 1
ATOM 1676 N N . PRO A 1 213 ? 2.076 -4.410 20.735 1.00 65.62 213 PRO A N 1
ATOM 1677 C CA . PRO A 1 213 ? 2.622 -4.913 21.984 1.00 65.62 213 PRO A CA 1
ATOM 1678 C C . PRO A 1 213 ? 3.438 -6.171 21.702 1.00 65.62 213 PRO A C 1
ATOM 1680 O O . PRO A 1 213 ? 3.007 -7.040 20.941 1.00 65.62 213 PRO A O 1
ATOM 1683 N N . ARG A 1 214 ? 4.623 -6.285 22.312 1.00 59.03 214 ARG A N 1
ATOM 1684 C CA . ARG A 1 214 ? 5.348 -7.557 22.312 1.00 59.03 214 ARG A CA 1
ATOM 1685 C C . ARG A 1 214 ? 4.466 -8.556 23.046 1.00 59.03 214 ARG A C 1
ATOM 1687 O O . ARG A 1 214 ? 4.407 -8.530 24.272 1.00 59.03 214 ARG A O 1
ATOM 1694 N N . LEU A 1 215 ? 3.777 -9.416 22.308 1.00 46.56 215 LEU A N 1
ATOM 1695 C CA . LEU A 1 215 ? 3.142 -10.588 22.885 1.00 46.56 215 LEU A CA 1
ATOM 1696 C C . LEU A 1 215 ? 4.290 -11.514 23.283 1.00 46.56 215 LEU A C 1
ATOM 1698 O O . LEU A 1 215 ? 4.881 -12.203 22.456 1.00 46.56 215 LEU A O 1
ATOM 1702 N N . GLN A 1 216 ? 4.715 -11.381 24.539 1.00 37.62 216 GLN A N 1
ATOM 1703 C CA . GLN A 1 216 ? 5.780 -12.181 25.116 1.00 37.62 216 GLN A CA 1
ATOM 1704 C C . GLN A 1 216 ? 5.357 -13.648 25.044 1.00 37.62 216 GLN A C 1
ATOM 1706 O O . GLN A 1 216 ? 4.330 -14.036 25.597 1.00 37.62 216 GLN A O 1
ATOM 1711 N N . HIS A 1 217 ? 6.174 -14.470 24.393 1.00 36.25 217 HIS A N 1
ATOM 1712 C CA . HIS A 1 217 ? 6.219 -15.887 24.712 1.00 36.25 217 HIS A CA 1
ATOM 1713 C C . HIS A 1 217 ? 6.646 -15.964 26.185 1.00 36.25 217 HIS A C 1
ATOM 1715 O O . HIS A 1 217 ? 7.752 -15.528 26.510 1.00 36.25 217 HIS A O 1
ATOM 1721 N N . GLN A 1 218 ? 5.788 -16.439 27.093 1.00 25.52 218 GLN A N 1
ATOM 1722 C CA . GLN A 1 218 ? 6.274 -16.790 28.428 1.00 25.52 218 GLN A CA 1
ATOM 1723 C C . GLN A 1 218 ? 7.316 -17.912 28.268 1.00 25.52 218 GLN A C 1
ATOM 1725 O O . GLN A 1 218 ? 7.010 -18.917 27.617 1.00 25.52 218 GLN A O 1
ATOM 1730 N N . PRO A 1 219 ? 8.532 -17.783 28.826 1.00 30.61 219 PRO A N 1
ATOM 1731 C CA . PRO A 1 219 ? 9.440 -18.909 28.949 1.00 30.61 219 PRO A CA 1
ATOM 1732 C C . PRO A 1 219 ? 8.976 -19.754 30.143 1.00 30.61 219 PRO A C 1
ATOM 1734 O O . PRO A 1 219 ? 9.321 -19.478 31.289 1.00 30.61 219 PRO A O 1
ATOM 1737 N N . GLY A 1 220 ? 8.133 -20.752 29.879 1.00 31.95 220 GLY A N 1
ATOM 1738 C CA . GLY A 1 220 ? 7.700 -21.730 30.876 1.00 31.95 220 GLY A CA 1
ATOM 1739 C C . GLY A 1 220 ? 8.766 -22.802 31.106 1.00 31.95 220 GLY A C 1
ATOM 1740 O O . GLY A 1 220 ? 8.984 -23.638 30.237 1.00 31.95 220 GLY A O 1
ATOM 1741 N N . SER A 1 221 ? 9.431 -22.705 32.261 1.00 30.12 221 SER A N 1
ATOM 1742 C CA . SER A 1 221 ? 10.033 -23.767 33.091 1.00 30.12 221 SER A CA 1
ATOM 1743 C C . SER A 1 221 ? 10.718 -24.962 32.405 1.00 30.12 221 SER A C 1
ATOM 1745 O O . SER A 1 221 ? 10.077 -25.902 31.939 1.00 30.12 221 SER A O 1
ATOM 1747 N N . ARG A 1 222 ? 12.053 -24.989 32.510 1.00 36.69 222 ARG A N 1
ATOM 1748 C CA . ARG A 1 222 ? 12.810 -26.241 32.658 1.00 36.69 222 ARG A CA 1
ATOM 1749 C C . ARG A 1 222 ? 12.349 -26.912 33.951 1.00 36.69 222 ARG A C 1
ATOM 1751 O O . ARG A 1 222 ? 12.521 -26.290 34.989 1.00 36.69 222 ARG A O 1
ATOM 1758 N N . GLU A 1 223 ? 11.826 -28.129 33.864 1.00 32.84 223 GLU A N 1
ATOM 1759 C CA . GLU A 1 223 ? 11.917 -29.170 34.898 1.00 32.84 223 GLU A CA 1
ATOM 1760 C C . GLU A 1 223 ? 11.446 -30.509 34.292 1.00 32.84 223 GLU A C 1
ATOM 1762 O O . GLU A 1 223 ? 10.294 -30.668 33.905 1.00 32.84 223 GLU A O 1
ATOM 1767 N N . ASP A 1 224 ? 12.429 -31.387 34.081 1.00 29.23 224 ASP A N 1
ATOM 1768 C CA . ASP A 1 224 ? 12.452 -32.852 34.172 1.00 29.23 224 ASP A CA 1
ATOM 1769 C C . ASP A 1 224 ? 11.215 -33.692 33.802 1.00 29.23 224 ASP A C 1
ATOM 1771 O O . ASP A 1 224 ? 10.162 -33.588 34.417 1.00 29.23 224 ASP A O 1
ATOM 1775 N N . LEU A 1 225 ? 11.416 -34.662 32.893 1.00 33.19 225 LEU A N 1
ATOM 1776 C CA . LEU A 1 225 ? 11.144 -36.087 33.154 1.00 33.19 225 LEU A CA 1
ATOM 1777 C C . LEU A 1 225 ? 11.754 -36.985 32.056 1.00 33.19 225 LEU A C 1
ATOM 1779 O O . LEU A 1 225 ? 11.378 -36.957 30.886 1.00 33.19 225 LEU A O 1
ATOM 1783 N N . HIS A 1 226 ? 12.727 -37.788 32.487 1.00 28.69 226 HIS A N 1
ATOM 1784 C CA . HIS A 1 226 ? 13.217 -39.011 31.853 1.00 28.69 226 HIS A CA 1
ATOM 1785 C C . HIS A 1 226 ? 12.132 -40.107 31.847 1.00 28.69 226 HIS A C 1
ATOM 1787 O O . HIS A 1 226 ? 11.563 -40.378 32.900 1.00 28.69 226 HIS A O 1
ATOM 1793 N N . ALA A 1 227 ? 11.947 -40.795 30.714 1.00 26.91 227 ALA A N 1
ATOM 1794 C CA . ALA A 1 227 ? 11.609 -42.230 30.579 1.00 26.91 227 ALA A CA 1
ATOM 1795 C C . ALA A 1 227 ? 11.590 -42.565 29.062 1.00 26.91 227 ALA A C 1
ATOM 1797 O O . ALA A 1 227 ? 10.856 -41.924 28.321 1.00 26.91 227 ALA A O 1
ATOM 1798 N N . SER A 1 228 ? 12.534 -43.340 28.496 1.00 25.03 228 SER A N 1
ATOM 1799 C CA . SER A 1 228 ? 12.568 -44.824 28.422 1.00 25.03 228 SER A CA 1
ATOM 1800 C C . SER A 1 228 ? 11.301 -45.430 27.794 1.00 25.03 228 SER A C 1
ATOM 1802 O O . SER A 1 228 ? 10.221 -45.139 28.283 1.00 25.03 228 SER A O 1
ATOM 1804 N N . SER A 1 229 ? 11.297 -46.351 26.826 1.00 26.38 229 SER A N 1
ATOM 1805 C CA . SER A 1 229 ? 12.246 -46.875 25.833 1.00 26.38 229 SER A CA 1
ATOM 1806 C C . SER A 1 229 ? 11.405 -47.600 24.749 1.00 26.38 229 SER A C 1
ATOM 1808 O O . SER A 1 229 ? 10.224 -47.868 24.958 1.00 26.38 229 SER A O 1
ATOM 1810 N N . ASP A 1 230 ? 12.054 -47.918 23.626 1.00 24.31 230 ASP A N 1
ATOM 1811 C CA . ASP A 1 230 ? 11.853 -49.091 22.757 1.00 24.31 230 ASP A CA 1
ATOM 1812 C C . ASP A 1 230 ? 10.624 -49.306 21.839 1.00 24.31 230 ASP A C 1
ATOM 1814 O O . ASP A 1 230 ? 9.465 -49.332 22.243 1.00 24.31 230 ASP A O 1
ATOM 1818 N N . ALA A 1 231 ? 11.004 -49.709 20.610 1.00 25.34 231 ALA A N 1
ATOM 1819 C CA . ALA A 1 231 ? 10.358 -50.646 19.671 1.00 25.34 231 ALA A CA 1
ATOM 1820 C C . ALA A 1 231 ? 9.606 -50.043 18.439 1.00 25.34 231 ALA A C 1
ATOM 1822 O O . ALA A 1 231 ? 9.292 -48.858 18.415 1.00 25.34 231 ALA A O 1
ATOM 1823 N N . PRO A 1 232 ? 9.421 -50.808 17.334 1.00 27.88 232 PRO A N 1
ATOM 1824 C CA . PRO A 1 232 ? 10.247 -50.715 16.118 1.00 27.88 232 PRO A CA 1
ATOM 1825 C C . PRO A 1 232 ? 9.458 -50.362 14.832 1.00 27.88 232 PRO A C 1
ATOM 1827 O O . PRO A 1 232 ? 8.250 -50.564 14.736 1.00 27.88 232 PRO A O 1
ATOM 1830 N N . LEU A 1 233 ? 10.172 -49.892 13.800 1.00 27.00 233 LEU A N 1
ATOM 1831 C CA . LEU A 1 233 ? 9.647 -49.611 12.451 1.00 27.00 233 LEU A CA 1
ATOM 1832 C C . LEU A 1 233 ? 9.524 -50.879 11.581 1.00 27.00 233 LEU A C 1
ATOM 1834 O O . LEU A 1 233 ? 10.424 -51.721 11.626 1.00 27.00 233 LEU A O 1
ATOM 1838 N N . PRO A 1 234 ? 8.529 -50.957 10.674 1.00 29.27 234 PRO A N 1
ATOM 1839 C CA . PRO A 1 234 ? 8.604 -51.772 9.468 1.00 29.27 234 PRO A CA 1
ATOM 1840 C C . PRO A 1 234 ? 8.850 -50.932 8.199 1.00 29.27 234 PRO A C 1
ATOM 1842 O O . PRO A 1 234 ? 8.620 -49.725 8.146 1.00 29.27 234 PRO A O 1
ATOM 1845 N N . ALA A 1 235 ? 9.370 -51.623 7.187 1.00 25.47 235 ALA A N 1
ATOM 1846 C CA . ALA A 1 235 ? 10.063 -51.116 6.010 1.00 25.47 235 ALA A CA 1
ATOM 1847 C C . ALA A 1 235 ? 9.199 -50.946 4.738 1.00 25.47 235 ALA A C 1
ATOM 1849 O O . ALA A 1 235 ? 8.137 -51.550 4.621 1.00 25.47 235 ALA A O 1
ATOM 1850 N N . ALA A 1 236 ? 9.814 -50.258 3.755 1.00 26.95 236 ALA A N 1
ATOM 1851 C CA . ALA A 1 236 ? 9.622 -50.335 2.290 1.00 26.95 236 ALA A CA 1
ATOM 1852 C C . ALA A 1 236 ? 8.331 -49.680 1.724 1.00 26.95 236 ALA A C 1
ATOM 1854 O O . ALA A 1 236 ? 7.284 -49.737 2.345 1.00 26.95 236 ALA A O 1
ATOM 1855 N N . SER A 1 237 ? 8.268 -49.039 0.545 1.00 26.95 237 SER A N 1
ATOM 1856 C CA . SER A 1 237 ? 9.082 -49.078 -0.687 1.00 26.95 237 SER A CA 1
ATOM 1857 C C . SER A 1 237 ? 8.663 -47.962 -1.681 1.00 26.95 237 SER A C 1
ATOM 1859 O O . SER A 1 237 ? 7.601 -47.362 -1.536 1.00 26.95 237 SER A O 1
ATOM 1861 N N . SER A 1 238 ? 9.475 -47.805 -2.740 1.00 30.42 238 SER A N 1
ATOM 1862 C CA . SER A 1 238 ? 9.280 -47.089 -4.024 1.00 30.42 238 SER A CA 1
ATOM 1863 C C . SER A 1 238 ? 9.378 -45.551 -3.980 1.00 30.42 238 SER A C 1
ATOM 1865 O O . SER A 1 238 ? 8.599 -44.892 -3.308 1.00 30.42 238 SER A O 1
ATOM 1867 N N . GLU A 1 239 ? 10.392 -44.868 -4.528 1.00 25.12 239 GLU A N 1
ATOM 1868 C CA . GLU A 1 239 ? 11.089 -44.952 -5.832 1.00 25.12 239 GLU A CA 1
ATOM 1869 C C . GLU A 1 239 ? 10.269 -44.355 -6.989 1.00 25.12 239 GLU A C 1
ATOM 1871 O O . GLU A 1 239 ? 9.587 -45.072 -7.707 1.00 25.12 239 GLU A O 1
ATOM 1876 N N . ALA A 1 240 ? 10.340 -43.023 -7.147 1.00 26.23 240 ALA A N 1
ATOM 1877 C CA . ALA A 1 240 ? 10.179 -42.302 -8.419 1.00 26.23 240 ALA A CA 1
ATOM 1878 C C . ALA A 1 240 ? 10.367 -40.786 -8.211 1.00 26.23 240 ALA A C 1
ATOM 1880 O O . ALA A 1 240 ? 9.440 -40.125 -7.761 1.00 26.23 240 ALA A O 1
ATOM 1881 N N . THR A 1 241 ? 11.559 -40.255 -8.519 1.00 28.86 241 THR A N 1
ATOM 1882 C CA . THR A 1 241 ? 11.872 -38.937 -9.144 1.00 28.86 241 THR A CA 1
ATOM 1883 C C . THR A 1 241 ? 13.263 -38.465 -8.724 1.00 28.86 241 THR A C 1
ATOM 1885 O O . THR A 1 241 ? 13.453 -37.764 -7.733 1.00 28.86 241 THR A O 1
ATOM 1888 N N . ARG A 1 242 ? 14.275 -38.858 -9.500 1.00 27.34 242 ARG A N 1
ATOM 1889 C CA . ARG A 1 242 ? 15.647 -38.378 -9.337 1.00 27.34 242 ARG A CA 1
ATOM 1890 C C . ARG A 1 242 ? 16.275 -38.178 -10.709 1.00 27.34 242 ARG A C 1
ATOM 1892 O O . ARG A 1 242 ? 17.098 -38.976 -11.120 1.00 27.34 242 ARG A O 1
ATOM 1899 N N . GLU A 1 243 ? 15.860 -37.127 -11.413 1.00 30.22 243 GLU A N 1
ATOM 1900 C CA . GLU A 1 243 ? 16.481 -36.741 -12.686 1.00 30.22 243 GLU A CA 1
ATOM 1901 C C . GLU A 1 243 ? 16.131 -35.290 -13.081 1.00 30.22 243 GLU A C 1
ATOM 1903 O O . GLU A 1 243 ? 15.327 -35.070 -13.980 1.00 30.22 243 GLU A O 1
ATOM 1908 N N . HIS A 1 244 ? 16.695 -34.277 -12.395 1.00 29.00 244 HIS A N 1
ATOM 1909 C CA . HIS A 1 244 ? 16.840 -32.927 -12.994 1.00 29.00 244 HIS A CA 1
ATOM 1910 C C . HIS A 1 244 ? 17.765 -31.915 -12.275 1.00 29.00 244 HIS A C 1
ATOM 1912 O O . HIS A 1 244 ? 17.531 -30.712 -12.346 1.00 29.00 244 HIS A O 1
ATOM 1918 N N . ALA A 1 245 ? 18.823 -32.338 -11.571 1.00 30.34 245 ALA A N 1
ATOM 1919 C CA . ALA A 1 245 ? 19.732 -31.372 -10.925 1.00 30.34 245 ALA A CA 1
ATOM 1920 C C . ALA A 1 245 ? 21.182 -31.870 -10.812 1.00 30.34 245 ALA A C 1
ATOM 1922 O O . ALA A 1 245 ? 21.735 -31.976 -9.720 1.00 30.34 245 ALA A O 1
ATOM 1923 N N . ALA A 1 246 ? 21.803 -32.194 -11.948 1.00 29.73 246 ALA A N 1
ATOM 1924 C CA . ALA A 1 246 ? 23.242 -32.449 -12.015 1.00 29.73 246 ALA A CA 1
ATOM 1925 C C . ALA A 1 246 ? 23.813 -32.051 -13.384 1.00 29.73 246 ALA A C 1
ATOM 1927 O O . ALA A 1 246 ? 24.214 -32.894 -14.179 1.00 29.73 246 ALA A O 1
ATOM 1928 N N . HIS A 1 247 ? 23.872 -30.750 -13.657 1.00 27.61 247 HIS A N 1
ATOM 1929 C CA . HIS A 1 247 ? 24.775 -30.211 -14.668 1.00 27.61 247 HIS A CA 1
ATOM 1930 C C . HIS A 1 247 ? 25.254 -28.834 -14.196 1.00 27.61 247 HIS A C 1
ATOM 1932 O O . HIS A 1 247 ? 24.437 -28.035 -13.758 1.00 27.61 247 HIS A O 1
ATOM 1938 N N . LEU A 1 248 ? 26.566 -28.586 -14.298 1.00 28.02 248 LEU A N 1
ATOM 1939 C CA . LEU A 1 248 ? 27.302 -27.359 -13.929 1.00 28.02 248 LEU A CA 1
ATOM 1940 C C . LEU A 1 248 ? 27.850 -27.244 -12.493 1.00 28.02 248 LEU A C 1
ATOM 1942 O O . LEU A 1 248 ? 27.537 -26.283 -11.813 1.00 28.02 248 LEU A O 1
ATOM 1946 N N . ILE A 1 249 ? 28.774 -28.129 -12.085 1.00 30.86 249 ILE A N 1
ATOM 1947 C CA . ILE A 1 249 ? 30.075 -27.706 -11.504 1.00 30.86 249 ILE A CA 1
ATOM 1948 C C . ILE A 1 249 ? 31.123 -28.766 -11.873 1.00 30.86 249 ILE A C 1
ATOM 1950 O O . ILE A 1 249 ? 31.356 -29.731 -11.144 1.00 30.86 249 ILE A O 1
ATOM 1954 N N . ARG A 1 250 ? 31.765 -28.606 -13.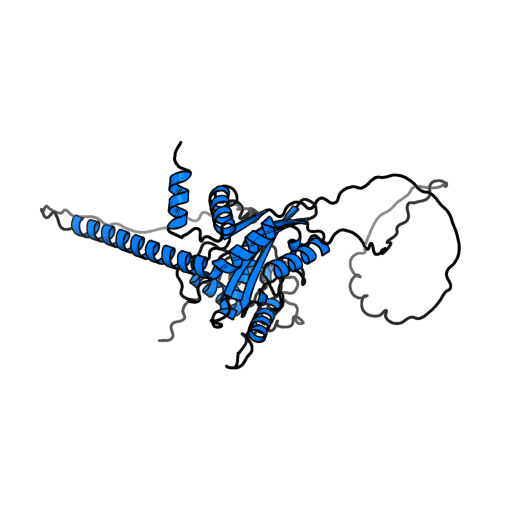030 1.00 27.33 250 ARG A N 1
ATOM 1955 C CA . ARG A 1 250 ? 33.034 -29.276 -13.333 1.00 27.33 250 ARG A CA 1
ATOM 1956 C C . ARG A 1 250 ? 33.696 -28.541 -14.492 1.00 27.33 250 ARG A C 1
ATOM 1958 O O . ARG A 1 250 ? 33.263 -28.707 -15.617 1.00 27.33 250 ARG A O 1
ATOM 1965 N N . HIS A 1 251 ? 34.669 -27.681 -14.195 1.00 27.97 251 HIS A N 1
ATOM 1966 C CA . HIS A 1 251 ? 35.929 -27.509 -14.932 1.00 27.97 251 HIS A CA 1
ATOM 1967 C C . HIS A 1 251 ? 36.675 -26.278 -14.402 1.00 27.97 251 HIS A C 1
ATOM 1969 O O . HIS A 1 251 ? 36.160 -25.168 -14.437 1.00 27.97 251 HIS A O 1
ATOM 1975 N N . GLY A 1 252 ? 37.911 -26.489 -13.939 1.00 24.75 252 GLY A N 1
ATOM 1976 C CA . GLY A 1 252 ? 38.871 -25.406 -13.737 1.00 24.75 252 GLY A CA 1
ATOM 1977 C C . GLY A 1 252 ? 39.862 -25.610 -12.593 1.00 24.75 252 GLY A C 1
ATOM 1978 O O . GLY A 1 252 ? 39.755 -24.905 -11.599 1.00 24.75 252 GLY A O 1
ATOM 1979 N N . ARG A 1 253 ? 40.830 -26.535 -12.740 1.00 27.81 253 ARG A N 1
ATOM 1980 C CA . ARG A 1 253 ? 42.283 -26.303 -12.509 1.00 27.81 253 ARG A CA 1
ATOM 1981 C C . ARG A 1 253 ? 43.093 -27.603 -12.336 1.00 27.81 253 ARG A C 1
ATOM 1983 O O . ARG A 1 253 ? 42.908 -28.356 -11.388 1.00 27.81 253 ARG A O 1
ATOM 1990 N N . ARG A 1 254 ? 44.055 -27.795 -13.242 1.00 28.38 254 ARG A N 1
ATOM 1991 C CA . ARG A 1 254 ? 45.322 -28.560 -13.148 1.00 28.38 254 ARG A CA 1
ATOM 1992 C C . ARG A 1 254 ? 46.284 -27.779 -14.071 1.00 28.38 254 ARG A C 1
ATOM 1994 O O . ARG A 1 254 ? 45.794 -27.267 -15.071 1.00 28.38 254 ARG A O 1
ATOM 2001 N N . ALA A 1 255 ? 47.573 -27.534 -13.847 1.00 29.34 255 ALA A N 1
ATOM 2002 C CA . ALA A 1 255 ? 48.686 -28.163 -13.123 1.00 29.34 255 ALA A CA 1
ATOM 2003 C C . ALA A 1 255 ? 49.665 -27.041 -12.648 1.00 29.34 255 ALA A C 1
ATOM 2005 O O . ALA A 1 255 ? 49.434 -25.892 -13.006 1.00 29.34 255 ALA A O 1
ATOM 2006 N N . GLY A 1 256 ? 50.753 -27.217 -11.885 1.00 26.33 256 GLY A N 1
ATOM 2007 C CA . GLY A 1 256 ? 51.490 -28.364 -11.334 1.00 26.33 256 GLY A CA 1
ATOM 2008 C C . GLY A 1 256 ? 52.852 -27.888 -10.748 1.00 26.33 256 GLY A C 1
ATOM 2009 O O . GLY A 1 256 ? 53.182 -26.719 -10.924 1.00 26.33 256 GLY A O 1
ATOM 2010 N N . GLN A 1 257 ? 53.608 -28.822 -10.130 1.00 25.59 257 GLN A N 1
ATOM 2011 C CA . GLN A 1 257 ? 55.007 -28.758 -9.602 1.00 25.59 257 GLN A CA 1
ATOM 2012 C C . GLN A 1 257 ? 55.208 -28.045 -8.243 1.00 25.59 257 GLN A C 1
ATOM 2014 O O . GLN A 1 257 ? 54.664 -26.972 -8.048 1.00 25.59 257 GLN A O 1
ATOM 2019 N N . GLU A 1 258 ? 55.916 -28.554 -7.217 1.00 25.50 258 GLU A N 1
ATOM 2020 C CA . GLU A 1 258 ? 56.939 -29.614 -7.043 1.00 25.50 258 GLU A CA 1
ATOM 2021 C C . GLU A 1 258 ? 56.939 -30.170 -5.580 1.00 25.50 258 GLU A C 1
ATOM 2023 O O . GLU A 1 258 ? 56.368 -29.568 -4.676 1.00 25.50 258 GLU A O 1
ATOM 2028 N N . SER A 1 259 ? 57.558 -31.341 -5.356 1.00 24.91 259 SER A N 1
ATOM 2029 C CA . SER A 1 259 ? 57.816 -32.062 -4.068 1.00 24.91 259 SER A CA 1
ATOM 2030 C C . SER A 1 259 ? 59.281 -31.818 -3.584 1.00 24.91 259 SER A C 1
ATOM 2032 O O . SER A 1 259 ? 59.973 -31.161 -4.360 1.00 24.91 259 SER A O 1
ATOM 2034 N N . PRO A 1 260 ? 59.842 -32.333 -2.439 1.00 43.09 260 PRO A N 1
ATOM 2035 C CA . PRO A 1 260 ? 59.452 -33.545 -1.677 1.00 43.09 260 PRO A CA 1
ATOM 2036 C C . PRO A 1 260 ? 59.690 -33.629 -0.127 1.00 43.09 260 PRO A C 1
ATOM 2038 O O . PRO A 1 260 ? 60.381 -32.822 0.480 1.00 43.09 260 PRO A O 1
ATOM 2041 N N . ALA A 1 261 ? 59.170 -34.741 0.432 1.00 25.47 261 ALA A N 1
ATOM 2042 C CA . ALA A 1 261 ? 59.679 -35.622 1.515 1.00 25.47 261 ALA A CA 1
ATOM 2043 C C . ALA A 1 261 ? 59.658 -35.219 3.017 1.00 25.47 261 ALA A C 1
ATOM 2045 O O . ALA A 1 261 ? 60.421 -34.361 3.440 1.00 25.47 261 ALA A O 1
ATOM 2046 N N . ALA A 1 262 ? 58.920 -36.001 3.838 1.00 27.59 262 ALA A N 1
ATOM 2047 C CA . ALA A 1 262 ? 59.435 -36.738 5.019 1.00 27.59 262 ALA A CA 1
ATOM 2048 C C . ALA A 1 262 ? 58.374 -37.664 5.697 1.00 27.59 262 ALA A C 1
ATOM 2050 O O . ALA A 1 262 ? 57.325 -37.221 6.147 1.00 27.59 262 ALA A O 1
ATOM 2051 N N . SER A 1 263 ? 58.710 -38.957 5.711 1.00 26.59 263 SER A N 1
ATOM 2052 C CA . SER A 1 263 ? 58.471 -40.124 6.595 1.00 26.59 263 SER A CA 1
ATOM 2053 C C . SER A 1 263 ? 57.453 -40.176 7.773 1.00 26.59 263 SER A C 1
ATOM 2055 O O . SER A 1 263 ? 57.574 -39.443 8.744 1.00 26.59 263 SER A O 1
ATOM 2057 N N . ALA A 1 264 ? 56.608 -41.225 7.711 1.00 26.45 264 ALA A N 1
ATOM 2058 C CA . ALA A 1 264 ? 56.351 -42.342 8.662 1.00 26.45 264 ALA A CA 1
ATOM 2059 C C . ALA A 1 264 ? 55.690 -42.195 10.073 1.00 26.45 264 ALA A C 1
ATOM 2061 O O . ALA A 1 264 ? 56.256 -41.626 10.996 1.00 26.45 264 ALA A O 1
ATOM 2062 N N . GLU A 1 265 ? 54.580 -42.955 10.206 1.00 23.66 265 GLU A N 1
ATOM 2063 C CA . GLU A 1 265 ? 54.109 -43.844 11.308 1.00 23.66 265 GLU A CA 1
ATOM 2064 C C . GLU A 1 265 ? 53.283 -43.376 12.544 1.00 23.66 265 GLU A C 1
ATOM 2066 O O . GLU A 1 265 ? 53.563 -42.383 13.201 1.00 23.66 265 GLU A O 1
ATOM 2071 N N . CYS A 1 266 ? 52.315 -44.262 12.879 1.00 22.44 266 CYS A N 1
ATOM 2072 C CA . CYS A 1 266 ? 51.541 -44.500 14.123 1.00 22.44 266 CYS A CA 1
ATOM 2073 C C . CYS A 1 266 ? 50.208 -43.754 14.422 1.00 22.44 266 CYS A C 1
ATOM 2075 O O . CYS A 1 266 ? 50.168 -42.625 14.894 1.00 22.44 266 CYS A O 1
ATOM 2077 N N . THR A 1 267 ? 49.090 -44.488 14.277 1.00 26.03 267 THR A N 1
ATOM 2078 C CA . THR A 1 267 ? 47.794 -44.349 15.003 1.00 26.03 267 THR A CA 1
ATOM 2079 C C . THR A 1 267 ? 47.906 -44.863 16.458 1.00 26.03 267 THR A C 1
ATOM 2081 O O . THR A 1 267 ? 48.820 -45.656 16.682 1.00 26.03 267 THR A O 1
ATOM 2084 N N . PRO A 1 268 ? 46.998 -44.567 17.433 1.00 31.92 268 PRO A N 1
ATOM 2085 C CA . PRO A 1 268 ? 45.586 -44.160 17.287 1.00 31.92 268 PRO A CA 1
ATOM 2086 C C . PRO A 1 268 ? 45.109 -42.994 18.193 1.00 31.92 268 PRO A C 1
ATOM 2088 O O . PRO A 1 268 ? 45.658 -42.741 19.260 1.00 31.92 268 PRO A O 1
ATOM 2091 N N . GLY A 1 269 ? 43.999 -42.339 17.827 1.00 24.33 269 GLY A N 1
ATOM 2092 C CA . GLY A 1 269 ? 43.272 -41.470 18.761 1.00 24.33 269 GLY A CA 1
ATOM 2093 C C . GLY A 1 269 ? 42.245 -40.528 18.125 1.00 24.33 269 GLY A C 1
ATOM 2094 O O . GLY A 1 269 ? 42.584 -39.728 17.265 1.00 24.33 269 GLY A O 1
ATOM 2095 N N . SER A 1 270 ? 41.020 -40.584 18.653 1.00 26.38 270 SER A N 1
ATOM 2096 C CA . SER A 1 270 ? 39.908 -39.628 18.520 1.00 26.38 270 SER A CA 1
ATOM 2097 C C . SER A 1 270 ? 38.996 -39.710 17.285 1.00 26.38 270 SER A C 1
ATOM 2099 O O . SER A 1 270 ? 39.279 -39.217 16.197 1.00 26.38 270 SER A O 1
ATOM 2101 N N . THR A 1 271 ? 37.818 -40.272 17.548 1.00 29.28 271 THR A N 1
ATOM 2102 C CA . THR A 1 271 ? 36.548 -40.200 16.814 1.00 29.28 271 THR A CA 1
ATOM 2103 C C . THR A 1 271 ? 36.025 -38.755 16.617 1.00 29.28 271 THR A C 1
ATOM 2105 O O . THR A 1 271 ? 36.480 -37.833 17.299 1.00 29.28 271 THR A O 1
ATOM 2108 N N . PRO A 1 272 ? 35.058 -38.557 15.692 1.00 32.53 272 PRO A N 1
ATOM 2109 C CA . PRO A 1 272 ? 34.662 -37.272 15.104 1.00 32.53 272 PRO A CA 1
ATOM 2110 C C . PRO A 1 272 ? 33.374 -36.700 15.728 1.00 32.53 272 PRO A C 1
ATOM 2112 O O . PRO A 1 272 ? 32.659 -37.425 16.421 1.00 32.53 272 PRO A O 1
ATOM 2115 N N . PRO A 1 273 ? 32.950 -35.477 15.363 1.00 26.95 273 PRO A N 1
ATOM 2116 C CA . PRO A 1 273 ? 31.538 -35.151 15.311 1.00 26.95 273 PRO A CA 1
ATOM 2117 C C . PRO A 1 273 ? 31.025 -35.287 13.874 1.00 26.95 273 PRO A C 1
ATOM 2119 O O . PRO A 1 273 ? 31.438 -34.584 12.951 1.00 26.95 273 PRO A O 1
ATOM 2122 N N . ALA A 1 274 ? 30.112 -36.239 13.717 1.00 25.61 274 ALA A N 1
ATOM 2123 C CA . ALA A 1 274 ? 29.252 -36.402 12.564 1.00 25.61 274 ALA A CA 1
ATOM 2124 C C . ALA A 1 274 ? 28.281 -35.213 12.419 1.00 25.61 274 ALA A C 1
ATOM 2126 O O . ALA A 1 274 ? 27.841 -34.620 13.405 1.00 25.61 274 ALA A O 1
ATOM 2127 N N . ALA A 1 275 ? 27.892 -34.928 11.175 1.00 33.84 275 ALA A N 1
ATOM 2128 C CA . ALA A 1 275 ? 26.609 -34.299 10.858 1.00 33.84 275 ALA A CA 1
ATOM 2129 C C . ALA A 1 275 ? 25.455 -35.154 11.453 1.00 33.84 275 ALA A C 1
ATOM 2131 O O . ALA A 1 275 ? 25.674 -36.345 11.690 1.00 33.84 275 ALA A O 1
ATOM 2132 N N . PRO A 1 276 ? 24.222 -34.635 11.644 1.00 28.20 276 PRO A N 1
ATOM 2133 C CA . PRO A 1 276 ? 23.350 -34.509 10.475 1.00 28.20 276 PRO A CA 1
ATOM 2134 C C . PRO A 1 276 ? 22.259 -33.420 10.540 1.00 28.20 276 PRO A C 1
ATOM 2136 O O . PRO A 1 276 ? 21.870 -32.898 11.581 1.00 28.20 276 PRO A O 1
ATOM 2139 N N . LEU A 1 277 ? 21.713 -33.158 9.354 1.00 28.30 277 LEU A N 1
ATOM 2140 C CA . LEU A 1 277 ? 20.339 -32.720 9.140 1.00 28.30 277 LEU A CA 1
ATOM 2141 C C . LEU A 1 277 ? 19.351 -33.620 9.900 1.00 28.30 277 LEU A C 1
ATOM 2143 O O . LEU A 1 277 ? 19.383 -34.838 9.739 1.00 28.30 277 LEU A O 1
ATOM 2147 N N . VAL A 1 278 ? 18.412 -33.007 10.622 1.00 22.30 278 VAL A N 1
ATOM 2148 C CA . VAL A 1 278 ? 17.131 -33.621 10.993 1.00 22.30 278 VAL A CA 1
ATOM 2149 C C . VAL A 1 278 ? 16.018 -32.617 10.703 1.00 22.30 278 VAL A C 1
ATOM 2151 O O . VAL A 1 278 ? 16.037 -31.480 11.171 1.00 22.30 278 VAL A O 1
ATOM 2154 N N . VAL A 1 279 ? 15.054 -33.056 9.899 1.00 25.77 279 VAL A N 1
ATOM 2155 C CA . VAL A 1 279 ? 13.783 -32.385 9.629 1.00 25.77 279 VAL A CA 1
ATOM 2156 C C . VAL A 1 279 ? 12.772 -32.820 10.700 1.00 25.77 279 VAL A C 1
ATOM 2158 O O . VAL A 1 279 ? 12.438 -33.994 10.771 1.00 25.77 279 VAL A O 1
ATOM 2161 N N . VAL A 1 280 ? 12.295 -31.822 11.459 1.00 33.16 280 VAL A N 1
ATOM 2162 C CA . VAL A 1 280 ? 10.947 -31.613 12.047 1.00 33.16 280 VAL A CA 1
ATOM 2163 C C . VAL A 1 280 ? 10.455 -32.563 13.159 1.00 33.16 280 VAL A C 1
ATOM 2165 O O . VAL A 1 280 ? 10.427 -33.779 13.012 1.00 33.16 280 VAL A O 1
ATOM 2168 N N . PRO A 1 281 ? 9.872 -31.968 14.218 1.00 23.58 281 PRO A N 1
ATOM 2169 C CA . PRO A 1 281 ? 8.477 -32.270 14.524 1.00 23.58 281 PRO A CA 1
ATOM 2170 C C . PRO A 1 281 ? 7.605 -31.007 14.491 1.00 23.58 281 PRO A C 1
ATOM 2172 O O . PRO A 1 281 ? 8.007 -29.916 14.896 1.00 23.58 281 PRO A O 1
ATOM 2175 N N . ALA A 1 282 ? 6.385 -31.176 13.985 1.00 34.97 282 ALA A N 1
ATOM 2176 C CA . ALA A 1 282 ? 5.315 -30.210 14.128 1.00 34.97 282 ALA A CA 1
ATOM 2177 C C . ALA A 1 282 ? 5.059 -29.973 15.623 1.00 34.97 282 ALA A C 1
ATOM 2179 O O . ALA A 1 282 ? 4.667 -30.894 16.336 1.00 34.97 282 ALA A O 1
ATOM 2180 N N . ILE A 1 283 ? 5.253 -28.737 16.083 1.00 26.62 283 ILE A N 1
ATOM 2181 C CA . ILE A 1 283 ? 4.730 -28.282 17.371 1.00 26.62 283 ILE A CA 1
ATOM 2182 C C . ILE A 1 283 ? 3.466 -27.481 17.076 1.00 26.62 283 ILE A C 1
ATOM 2184 O O . ILE A 1 283 ? 3.497 -26.321 16.669 1.00 26.62 283 ILE A O 1
ATOM 2188 N N . VAL A 1 284 ? 2.332 -28.150 17.263 1.00 34.19 284 VAL A N 1
ATOM 2189 C CA . VAL A 1 284 ? 1.055 -27.505 17.547 1.00 34.19 284 VAL A CA 1
ATOM 2190 C C . VAL A 1 284 ? 1.159 -26.912 18.952 1.00 34.19 284 VAL A C 1
ATOM 2192 O O . VAL A 1 284 ? 1.388 -27.648 19.905 1.00 34.19 284 VAL A O 1
ATOM 2195 N N . GLY A 1 285 ? 0.957 -25.598 19.080 1.00 30.55 285 GLY A N 1
ATOM 2196 C CA . GLY A 1 285 ? 0.677 -24.955 20.367 1.00 30.55 285 GLY A CA 1
ATOM 2197 C C . GLY A 1 285 ? 1.557 -23.750 20.694 1.00 30.55 285 GLY A C 1
ATOM 2198 O O . GLY A 1 285 ? 2.568 -23.872 21.370 1.00 30.55 285 GLY A O 1
ATOM 2199 N N . GLY A 1 286 ? 1.118 -22.562 20.283 1.00 29.12 286 GLY A N 1
ATOM 2200 C CA . GLY A 1 286 ? 1.610 -21.280 20.787 1.00 29.12 286 GLY A CA 1
ATOM 2201 C C . GLY A 1 286 ? 0.628 -20.203 20.347 1.00 29.12 286 GLY A C 1
ATOM 2202 O O . GLY A 1 286 ? 0.393 -20.064 19.152 1.00 29.12 286 GLY A O 1
ATOM 2203 N N . ALA A 1 287 ? -0.051 -19.563 21.300 1.00 36.09 287 ALA A N 1
ATOM 2204 C CA . ALA A 1 287 ? -1.267 -18.771 21.109 1.00 36.09 287 ALA A CA 1
ATOM 2205 C C . ALA A 1 287 ? -1.284 -17.941 19.812 1.00 36.09 287 ALA A C 1
ATOM 2207 O O . ALA A 1 287 ? -0.390 -17.132 19.570 1.00 36.09 287 ALA A O 1
ATOM 2208 N N . LYS A 1 288 ? -2.335 -18.116 18.996 1.00 45.09 288 LYS A N 1
ATOM 2209 C CA . LYS A 1 288 ? -2.614 -17.233 17.857 1.00 45.09 288 LYS A CA 1
ATOM 2210 C C . LYS A 1 288 ? -2.714 -15.812 18.402 1.00 45.09 288 LYS A C 1
ATOM 2212 O O . LYS A 1 288 ? -3.687 -15.468 19.069 1.00 45.09 288 LYS A O 1
ATOM 2217 N N . THR A 1 289 ? -1.691 -15.008 18.145 1.00 57.12 289 THR A N 1
ATOM 2218 C CA . THR A 1 289 ? -1.633 -13.592 18.493 1.00 57.12 289 THR A CA 1
ATOM 2219 C C . THR A 1 289 ? -2.598 -12.837 17.590 1.00 57.12 289 THR A C 1
ATOM 2221 O O . THR A 1 289 ? -2.207 -12.270 16.575 1.00 57.12 289 THR A O 1
ATOM 2224 N N . SER A 1 290 ? -3.882 -12.931 17.911 1.00 79.06 290 SER A N 1
ATOM 2225 C CA . SER A 1 290 ? -4.949 -12.230 17.215 1.00 79.06 290 SER A CA 1
ATOM 2226 C C . SER A 1 290 ? -5.157 -10.879 17.881 1.00 79.06 290 SER A C 1
ATOM 2228 O O . SER A 1 290 ? -5.399 -10.803 19.090 1.00 79.06 290 SER A O 1
ATOM 2230 N N . PHE A 1 291 ? -5.092 -9.810 17.095 1.00 84.19 291 PHE A N 1
ATOM 2231 C CA . PHE A 1 291 ? -5.396 -8.455 17.535 1.00 84.19 291 PHE A CA 1
ATOM 2232 C C . PHE A 1 291 ? -6.837 -8.322 18.038 1.00 84.19 291 PHE A C 1
ATOM 2234 O O . PHE A 1 291 ? -7.131 -7.402 18.796 1.00 84.19 291 PHE A O 1
ATOM 2241 N N . LYS A 1 292 ? -7.730 -9.263 17.699 1.00 79.44 292 LYS A N 1
ATOM 2242 C CA . LYS A 1 292 ? -9.091 -9.334 18.262 1.00 79.44 292 LYS A CA 1
ATOM 2243 C C . LYS A 1 292 ? -9.112 -9.498 19.780 1.00 79.44 292 LYS A C 1
ATOM 2245 O O . LYS A 1 292 ? -10.113 -9.156 20.400 1.00 79.44 292 LYS A O 1
ATOM 2250 N N . HIS A 1 293 ? -8.041 -10.023 20.374 1.00 83.31 293 HIS A N 1
ATOM 2251 C CA . HIS A 1 293 ? -7.933 -10.180 21.825 1.00 83.31 293 HIS A CA 1
ATOM 2252 C C . HIS A 1 293 ? -7.399 -8.930 22.538 1.00 83.31 293 HIS A C 1
ATOM 2254 O O . HIS A 1 293 ? -7.428 -8.886 23.764 1.00 83.31 293 HIS A O 1
ATOM 2260 N N . ASP A 1 294 ? -6.962 -7.906 21.798 1.00 88.12 294 ASP A N 1
ATOM 2261 C CA . ASP A 1 294 ? -6.654 -6.583 22.340 1.00 88.12 294 ASP A CA 1
ATOM 2262 C C . ASP A 1 294 ? -7.839 -5.637 22.056 1.00 88.12 294 ASP A C 1
ATOM 2264 O O . ASP A 1 294 ? -7.946 -5.085 20.954 1.00 88.12 294 ASP A O 1
ATOM 2268 N N . PRO A 1 295 ? -8.756 -5.429 23.022 1.00 88.88 295 PRO A N 1
ATOM 2269 C CA . PRO A 1 295 ? -9.948 -4.613 22.802 1.00 88.88 295 PRO A CA 1
ATOM 2270 C C . PRO A 1 295 ? -9.614 -3.145 22.509 1.00 88.88 295 PRO A C 1
ATOM 2272 O O . PRO A 1 295 ? -10.350 -2.483 21.774 1.00 88.88 295 PRO A O 1
ATOM 2275 N N . ALA A 1 296 ? -8.499 -2.626 23.036 1.00 89.44 296 ALA A N 1
ATOM 2276 C CA . ALA A 1 296 ? -8.087 -1.246 22.805 1.00 89.44 296 ALA A CA 1
ATOM 2277 C C . ALA A 1 296 ? -7.563 -1.057 21.376 1.00 89.44 296 ALA A C 1
ATOM 2279 O O . ALA A 1 296 ? -7.889 -0.060 20.723 1.00 89.44 296 ALA A O 1
ATOM 2280 N N . PHE A 1 297 ? -6.781 -2.015 20.875 1.00 91.06 297 PHE A N 1
ATOM 2281 C CA . PHE A 1 297 ? -6.339 -2.029 19.483 1.00 91.06 297 PHE A CA 1
ATOM 2282 C C . PHE A 1 297 ? -7.521 -2.249 18.530 1.00 91.06 297 PHE A C 1
ATOM 2284 O O . PHE A 1 297 ? -7.710 -1.466 17.600 1.00 91.06 297 PHE A O 1
ATOM 2291 N N . ALA A 1 298 ? -8.367 -3.249 18.790 1.00 92.38 298 ALA A N 1
ATOM 2292 C CA . ALA A 1 298 ? -9.532 -3.556 17.963 1.00 92.38 298 ALA A CA 1
ATOM 2293 C C . ALA A 1 298 ? -10.505 -2.366 17.849 1.00 92.38 298 ALA A C 1
ATOM 2295 O O . ALA A 1 298 ? -10.950 -2.036 16.746 1.00 92.38 298 ALA A O 1
ATOM 2296 N N . SER A 1 299 ? -10.787 -1.674 18.961 1.00 94.00 299 SER A N 1
ATOM 2297 C CA . SER A 1 299 ? -11.612 -0.458 18.965 1.00 94.00 299 SER A CA 1
ATOM 2298 C C . SER A 1 299 ? -10.965 0.674 18.162 1.00 94.00 299 SER A C 1
ATOM 2300 O O . SER A 1 299 ? -11.633 1.275 17.321 1.00 94.00 299 SER A O 1
ATOM 2302 N N . LEU A 1 300 ? -9.658 0.916 18.335 1.00 94.88 300 LEU A N 1
ATOM 2303 C CA . LEU A 1 300 ? -8.926 1.931 17.570 1.00 94.88 300 LEU A CA 1
ATOM 2304 C C . LEU A 1 300 ? -9.011 1.679 16.058 1.00 94.88 300 LEU A C 1
ATOM 2306 O O . LEU A 1 300 ? -9.316 2.602 15.305 1.00 94.88 300 LEU A O 1
ATOM 2310 N N . ILE A 1 301 ? -8.762 0.443 15.615 1.00 95.50 301 ILE A N 1
ATOM 2311 C CA . ILE A 1 301 ? -8.829 0.067 14.195 1.00 95.50 301 ILE A CA 1
ATOM 2312 C C . ILE A 1 301 ? -10.256 0.213 13.657 1.00 95.50 301 ILE A C 1
ATOM 2314 O O . ILE A 1 301 ? -10.451 0.751 12.567 1.00 95.50 301 ILE A O 1
ATOM 2318 N N . THR A 1 302 ? -11.258 -0.198 14.434 1.00 95.19 302 THR A N 1
ATOM 2319 C CA . THR A 1 302 ? -12.671 -0.075 14.052 1.00 95.19 302 THR A CA 1
ATOM 2320 C C . THR A 1 302 ? -13.078 1.389 13.887 1.00 95.19 302 THR A C 1
ATOM 2322 O O . THR A 1 302 ? -13.628 1.768 12.853 1.00 95.19 302 THR A O 1
ATOM 2325 N N . HIS A 1 303 ? -12.759 2.244 14.862 1.00 96.56 303 HIS A N 1
ATOM 2326 C CA . HIS A 1 303 ? -13.053 3.674 14.775 1.00 96.56 303 HIS A CA 1
ATOM 2327 C C . HIS A 1 303 ? -12.286 4.347 13.635 1.00 96.56 303 HIS A C 1
ATOM 2329 O O . HIS A 1 303 ? -12.865 5.155 12.912 1.00 96.56 303 HIS A O 1
ATOM 2335 N N . PHE A 1 304 ? -11.018 3.979 13.420 1.00 96.62 304 PHE A N 1
ATOM 2336 C CA . PHE A 1 304 ? -10.244 4.461 12.279 1.00 96.62 304 PHE A CA 1
ATOM 2337 C C . PHE A 1 304 ? -10.954 4.142 10.959 1.00 96.62 304 PHE A C 1
ATOM 2339 O O . PHE A 1 304 ? -11.138 5.038 10.144 1.00 96.62 304 PHE A O 1
ATOM 2346 N N . CYS A 1 305 ? -11.417 2.905 10.762 1.00 95.50 305 CYS A N 1
ATOM 2347 C CA . CYS A 1 305 ? -12.139 2.511 9.550 1.00 95.50 305 CYS A CA 1
ATOM 2348 C C . CYS A 1 305 ? -13.471 3.241 9.355 1.00 95.50 305 CYS A C 1
ATOM 2350 O O . CYS A 1 305 ? -13.833 3.544 8.215 1.00 95.50 305 CYS A O 1
ATOM 2352 N N . ASN A 1 306 ? -14.194 3.515 10.440 1.00 95.50 306 ASN A N 1
ATOM 2353 C CA . ASN A 1 306 ? -15.456 4.252 10.385 1.00 95.50 306 ASN A CA 1
ATOM 2354 C C . ASN A 1 306 ? -15.233 5.722 10.009 1.00 95.50 306 ASN A C 1
ATOM 2356 O O . ASN A 1 306 ? -16.027 6.296 9.270 1.00 95.50 306 ASN A O 1
ATOM 2360 N N . LEU A 1 307 ? -14.130 6.312 10.472 1.00 96.19 307 LEU A N 1
ATOM 2361 C CA . LEU A 1 307 ? -13.781 7.710 10.219 1.00 96.19 307 LEU A CA 1
ATOM 2362 C C . LEU A 1 307 ? -12.930 7.920 8.961 1.00 96.19 307 LEU A C 1
ATOM 2364 O O . LEU A 1 307 ? -12.763 9.059 8.533 1.00 96.19 307 LEU A O 1
ATOM 2368 N N . LEU A 1 308 ? -12.369 6.859 8.374 1.00 95.56 308 LEU A N 1
ATOM 2369 C CA . LEU A 1 308 ? -11.342 6.944 7.332 1.00 95.56 308 LEU A CA 1
ATOM 2370 C C . LEU A 1 308 ? -11.755 7.846 6.165 1.00 95.56 308 LEU A C 1
ATOM 2372 O O . LEU A 1 308 ? -10.982 8.717 5.766 1.00 95.56 308 LEU A O 1
ATOM 2376 N N . THR A 1 309 ? -12.965 7.658 5.636 1.00 93.00 309 THR A N 1
ATOM 2377 C CA . THR A 1 309 ? -13.485 8.449 4.512 1.00 93.00 309 THR A CA 1
ATOM 2378 C C . THR A 1 309 ? -13.597 9.925 4.897 1.00 93.00 309 THR A C 1
ATOM 2380 O O . THR A 1 309 ? -13.035 10.773 4.207 1.00 93.00 309 THR A O 1
ATOM 2383 N N . GLN A 1 310 ? -14.210 10.223 6.049 1.00 94.44 310 GLN A N 1
ATOM 2384 C CA . GLN A 1 310 ? -14.373 11.587 6.561 1.00 94.44 310 GLN A CA 1
ATOM 2385 C C . GLN A 1 310 ? -13.022 12.284 6.779 1.00 94.44 310 GLN A C 1
ATOM 2387 O O . GLN A 1 310 ? -12.789 13.369 6.252 1.00 94.44 310 GLN A O 1
ATOM 2392 N N . ILE A 1 311 ? -12.109 11.652 7.523 1.00 95.12 311 ILE A N 1
ATOM 2393 C CA . ILE A 1 311 ? -10.787 12.214 7.839 1.00 95.12 311 ILE A CA 1
ATOM 2394 C C . ILE A 1 311 ? -9.989 12.458 6.553 1.00 95.12 311 ILE A C 1
ATOM 2396 O O . ILE A 1 311 ? -9.270 13.452 6.444 1.00 95.12 311 ILE A O 1
ATOM 2400 N N . SER A 1 312 ? -10.117 11.565 5.569 1.00 94.25 312 SER A N 1
ATOM 2401 C CA . SER A 1 312 ? -9.464 11.731 4.271 1.00 94.25 312 SER A CA 1
ATOM 2402 C C . SER A 1 312 ? -10.000 12.958 3.534 1.00 94.25 312 SER A C 1
ATOM 2404 O O . SER A 1 312 ? -9.211 13.773 3.070 1.00 94.25 312 SER A O 1
ATOM 2406 N N . GLU A 1 313 ? -11.316 13.141 3.455 1.00 91.56 313 GLU A N 1
ATOM 2407 C CA . GLU A 1 313 ? -11.922 14.300 2.786 1.00 91.56 313 GLU A CA 1
ATOM 2408 C C . GLU A 1 313 ? -11.573 15.627 3.475 1.00 91.56 313 GLU A C 1
ATOM 2410 O O . GLU A 1 313 ? -11.216 16.602 2.805 1.00 91.56 313 GLU A O 1
ATOM 2415 N N . GLU A 1 314 ? -11.596 15.654 4.807 1.00 92.19 314 GLU A N 1
ATOM 2416 C CA . GLU A 1 314 ? -11.205 16.821 5.604 1.00 92.19 314 GLU A CA 1
ATOM 2417 C C . GLU A 1 314 ? -9.729 17.181 5.389 1.00 92.19 314 GLU A C 1
ATOM 2419 O O . GLU A 1 314 ? -9.403 18.347 5.153 1.00 92.19 314 GLU A O 1
ATOM 2424 N N . TYR A 1 315 ? -8.834 16.187 5.384 1.00 90.44 315 TYR A N 1
ATOM 2425 C CA . TYR A 1 315 ? -7.414 16.394 5.099 1.00 90.44 315 TYR A CA 1
ATOM 2426 C C . TYR A 1 315 ? -7.183 16.978 3.700 1.00 90.44 315 TYR A C 1
ATOM 2428 O O . TYR A 1 315 ? -6.428 17.942 3.535 1.00 90.44 315 TYR A O 1
ATOM 2436 N N . LEU A 1 316 ? -7.837 16.406 2.685 1.00 86.25 316 LEU A N 1
ATOM 2437 C CA . LEU A 1 316 ? -7.702 16.858 1.301 1.00 86.25 316 LEU A CA 1
ATOM 2438 C C . LEU A 1 316 ? -8.224 18.297 1.147 1.00 86.25 316 LEU A C 1
ATOM 2440 O O . LEU A 1 316 ? -7.577 19.118 0.489 1.00 86.25 316 LEU A O 1
ATOM 2444 N N . THR A 1 317 ? -9.334 18.632 1.808 1.00 86.44 317 THR A N 1
ATOM 2445 C CA . THR A 1 317 ? -9.895 19.993 1.822 1.00 86.44 317 THR A CA 1
ATOM 2446 C C . THR A 1 317 ? -8.937 20.984 2.487 1.00 86.44 317 THR A C 1
ATOM 2448 O O . THR A 1 317 ? -8.585 21.997 1.884 1.00 86.44 317 THR A O 1
ATOM 2451 N N . ALA A 1 318 ? -8.413 20.650 3.672 1.00 84.50 318 ALA A N 1
ATOM 2452 C CA . ALA A 1 318 ? -7.482 21.506 4.408 1.00 84.50 318 ALA A CA 1
ATOM 2453 C C . ALA A 1 318 ? -6.179 21.782 3.632 1.00 84.50 318 ALA A C 1
ATOM 2455 O O . ALA A 1 318 ? -5.671 22.906 3.640 1.00 84.50 318 ALA A O 1
ATOM 2456 N N . GLN A 1 319 ? -5.643 20.786 2.915 1.00 76.69 319 GLN A N 1
ATOM 2457 C CA . GLN A 1 319 ? -4.493 20.997 2.026 1.00 76.69 319 GLN A CA 1
ATOM 2458 C C . GLN A 1 319 ? -4.831 21.897 0.831 1.00 76.69 319 GLN A C 1
ATOM 2460 O O . GLN A 1 319 ? -4.004 22.722 0.437 1.00 76.69 319 GLN A O 1
ATOM 2465 N N . GLY A 1 320 ? -6.029 21.755 0.255 1.00 67.69 320 GLY A N 1
ATOM 2466 C CA . GLY A 1 320 ? -6.507 22.614 -0.829 1.00 67.69 320 GLY A CA 1
ATOM 2467 C C . GLY A 1 320 ? -6.496 24.086 -0.419 1.00 67.69 320 GLY A C 1
ATOM 2468 O O . GLY A 1 320 ? -5.839 24.903 -1.070 1.00 67.69 320 GLY A O 1
ATOM 2469 N N . ASP A 1 321 ? -7.103 24.402 0.722 1.00 65.31 321 ASP A N 1
ATOM 2470 C CA . ASP A 1 321 ? -7.167 25.767 1.252 1.00 65.31 321 ASP A CA 1
ATOM 2471 C C . ASP A 1 321 ? -5.781 26.333 1.582 1.00 65.31 321 ASP A C 1
ATOM 2473 O O . ASP A 1 321 ? -5.475 27.479 1.242 1.00 65.31 321 ASP A O 1
ATOM 2477 N N . ALA A 1 322 ? -4.895 25.519 2.167 1.00 62.12 322 ALA A N 1
ATOM 2478 C CA . ALA A 1 322 ? -3.517 25.921 2.437 1.00 62.12 322 ALA A CA 1
ATOM 2479 C C . ALA A 1 322 ? -2.760 26.275 1.144 1.00 62.12 322 ALA A C 1
ATOM 2481 O O . ALA A 1 322 ? -2.047 27.280 1.096 1.00 62.12 322 ALA A O 1
ATOM 2482 N N . THR A 1 323 ? -2.947 25.502 0.067 1.00 60.19 323 THR A N 1
ATOM 2483 C CA . THR A 1 323 ? -2.308 25.797 -1.226 1.00 60.19 323 THR A CA 1
ATOM 2484 C C . THR A 1 323 ? -2.868 27.052 -1.895 1.00 60.19 323 THR A C 1
ATOM 2486 O O . THR A 1 323 ? -2.089 27.840 -2.436 1.00 60.19 323 THR A O 1
ATOM 2489 N N . VAL A 1 324 ? -4.183 27.290 -1.829 1.00 59.25 324 VAL A N 1
ATOM 2490 C CA . VAL A 1 324 ? -4.812 28.512 -2.363 1.00 59.25 324 VAL A CA 1
ATOM 2491 C C . VAL A 1 324 ? -4.386 29.741 -1.556 1.00 59.25 324 VAL A C 1
ATOM 2493 O O . VAL A 1 324 ? -4.074 30.783 -2.140 1.00 59.25 324 VAL A O 1
ATOM 2496 N N . SER A 1 325 ? -4.301 29.619 -0.230 1.00 52.03 325 SER A N 1
ATOM 2497 C CA . SER A 1 325 ? -3.821 30.674 0.666 1.00 52.03 325 SER A CA 1
ATOM 2498 C C . SER A 1 325 ? -2.354 31.024 0.394 1.00 52.03 325 SER A C 1
ATOM 2500 O O . SER A 1 325 ? -2.034 32.190 0.156 1.00 52.03 325 SER A O 1
ATOM 2502 N N . ALA A 1 326 ? -1.471 30.023 0.293 1.00 56.12 326 ALA A N 1
ATOM 2503 C CA . ALA A 1 326 ? -0.058 30.226 -0.029 1.00 56.12 326 ALA A CA 1
ATOM 2504 C C . ALA A 1 326 ? 0.147 30.856 -1.420 1.00 56.12 326 ALA A C 1
ATOM 2506 O O . ALA A 1 326 ? 0.953 31.773 -1.579 1.00 56.12 326 ALA A O 1
ATOM 2507 N N . GLN A 1 327 ? -0.625 30.433 -2.428 1.00 55.53 327 GLN A N 1
ATOM 2508 C CA . GLN A 1 327 ? -0.592 31.036 -3.768 1.00 55.53 327 GLN A CA 1
ATOM 2509 C C . GLN A 1 327 ? -1.122 32.475 -3.774 1.00 55.53 327 GLN A C 1
ATOM 2511 O O . GLN A 1 327 ? -0.589 33.333 -4.482 1.00 55.53 327 GLN A O 1
ATOM 2516 N N . SER A 1 328 ? -2.147 32.762 -2.971 1.00 56.16 328 SER A N 1
ATOM 2517 C CA . SER A 1 328 ? -2.696 34.111 -2.809 1.00 56.16 328 SER A CA 1
ATOM 2518 C C . SER A 1 328 ? -1.716 35.038 -2.086 1.00 56.16 328 SER A C 1
ATOM 2520 O O . SER A 1 328 ? -1.561 36.191 -2.490 1.00 56.16 328 SER A O 1
ATOM 2522 N N . ALA A 1 329 ? -1.004 34.531 -1.075 1.00 51.44 329 ALA A N 1
ATOM 2523 C CA . ALA A 1 329 ? 0.063 35.242 -0.376 1.00 51.44 329 ALA A CA 1
ATOM 2524 C C . ALA A 1 329 ? 1.252 35.532 -1.308 1.00 51.44 329 ALA A C 1
ATOM 2526 O O . ALA A 1 329 ? 1.681 36.681 -1.405 1.00 51.44 329 ALA A O 1
ATOM 2527 N N . ALA A 1 330 ? 1.709 34.544 -2.085 1.00 55.16 330 ALA A N 1
ATOM 2528 C CA . ALA A 1 330 ? 2.779 34.720 -3.070 1.00 55.16 330 ALA A CA 1
ATOM 2529 C C . ALA A 1 330 ? 2.414 35.743 -4.165 1.00 55.16 330 ALA A C 1
ATOM 2531 O O . ALA A 1 330 ? 3.229 36.591 -4.524 1.00 55.16 330 ALA A O 1
ATOM 2532 N N . ARG A 1 331 ? 1.160 35.742 -4.647 1.00 55.41 331 ARG A N 1
ATOM 2533 C CA . ARG A 1 331 ? 0.653 36.770 -5.579 1.00 55.41 331 ARG A CA 1
ATOM 2534 C C . ARG A 1 331 ? 0.595 38.164 -4.952 1.00 55.41 331 ARG A C 1
ATOM 2536 O O . ARG A 1 331 ? 0.810 39.151 -5.654 1.00 55.41 331 ARG A O 1
ATOM 2543 N N . ARG A 1 332 ? 0.308 38.263 -3.650 1.00 54.56 332 ARG A N 1
ATOM 2544 C CA . ARG A 1 332 ? 0.329 39.534 -2.911 1.00 54.56 332 ARG A CA 1
ATOM 2545 C C . ARG A 1 332 ? 1.750 40.089 -2.807 1.00 54.56 332 ARG A C 1
ATOM 2547 O O . ARG A 1 332 ? 1.933 41.265 -3.094 1.00 54.56 332 ARG A O 1
ATOM 2554 N N . VAL A 1 333 ? 2.729 39.233 -2.502 1.00 56.66 333 VAL A N 1
ATOM 2555 C CA . VAL A 1 333 ? 4.159 39.588 -2.429 1.00 56.66 333 VAL A CA 1
ATOM 2556 C C . VAL A 1 333 ? 4.721 39.989 -3.801 1.00 56.66 333 VAL A C 1
ATOM 2558 O O . VAL A 1 333 ? 5.452 40.973 -3.902 1.00 56.66 333 VAL A O 1
ATOM 2561 N N . GLY A 1 334 ? 4.319 39.300 -4.875 1.00 48.41 334 GLY A N 1
ATOM 2562 C CA . GLY A 1 334 ? 4.686 39.679 -6.246 1.00 48.41 334 GLY A CA 1
ATOM 2563 C C . GLY A 1 334 ? 4.144 41.056 -6.657 1.00 48.41 334 GLY A C 1
ATOM 2564 O O . GLY A 1 334 ? 4.865 41.853 -7.252 1.00 48.41 334 GLY A O 1
ATOM 2565 N N . ARG A 1 335 ? 2.908 41.394 -6.258 1.00 52.28 335 ARG A N 1
ATOM 2566 C CA . ARG A 1 335 ? 2.319 42.722 -6.519 1.00 52.28 335 ARG A CA 1
ATOM 2567 C C . ARG A 1 335 ? 2.955 43.846 -5.700 1.00 52.28 335 ARG A C 1
ATOM 2569 O O . ARG A 1 335 ? 2.994 44.975 -6.184 1.00 52.28 335 ARG A O 1
ATOM 2576 N N . THR A 1 336 ? 3.451 43.585 -4.489 1.00 51.41 336 THR A N 1
ATOM 2577 C CA . THR A 1 336 ? 4.210 44.592 -3.724 1.00 51.41 336 THR A CA 1
ATOM 2578 C C . THR A 1 336 ? 5.585 44.865 -4.330 1.00 51.41 336 THR A C 1
ATOM 2580 O O . THR A 1 336 ? 6.025 46.011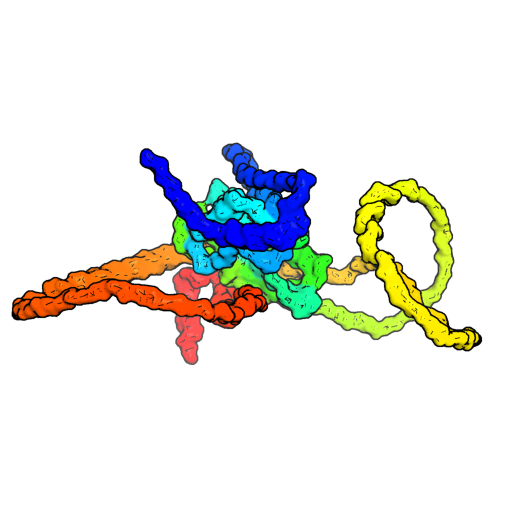 -4.281 1.00 51.41 336 THR A O 1
ATOM 2583 N N . MET A 1 337 ? 6.228 43.882 -4.976 1.00 47.94 337 MET A N 1
ATOM 2584 C CA . MET A 1 337 ? 7.486 44.119 -5.699 1.00 47.94 337 MET A CA 1
ATOM 2585 C C . MET A 1 337 ? 7.296 44.897 -7.011 1.00 47.94 337 MET A C 1
ATOM 2587 O O . MET A 1 337 ? 8.060 45.824 -7.272 1.00 47.94 337 MET A O 1
ATOM 2591 N N . GLU A 1 338 ? 6.237 44.638 -7.786 1.00 45.69 338 GLU A N 1
ATOM 2592 C CA . GLU A 1 338 ? 5.948 45.425 -9.003 1.00 45.69 338 GLU A CA 1
ATOM 2593 C C . GLU A 1 338 ? 5.545 46.882 -8.707 1.00 45.69 338 GLU A C 1
ATOM 2595 O O . GLU A 1 338 ? 5.758 47.772 -9.534 1.00 45.69 338 GLU A O 1
ATOM 2600 N N . ARG A 1 339 ? 4.995 47.162 -7.516 1.00 46.56 339 ARG A N 1
ATOM 2601 C CA . ARG A 1 339 ? 4.656 48.532 -7.090 1.00 46.56 339 ARG A CA 1
ATOM 2602 C C . ARG A 1 339 ? 5.854 49.311 -6.534 1.00 46.56 339 ARG A C 1
ATOM 2604 O O . ARG A 1 339 ? 5.803 50.536 -6.528 1.00 46.56 339 ARG A O 1
ATOM 2611 N N . GLY A 1 340 ? 6.924 48.624 -6.124 1.00 40.94 340 GLY A N 1
ATOM 2612 C CA . GLY A 1 340 ? 8.176 49.232 -5.652 1.00 40.94 340 GLY A CA 1
ATOM 2613 C C . GLY A 1 340 ? 9.129 49.685 -6.766 1.00 40.94 340 GLY A C 1
ATOM 2614 O O . GLY A 1 340 ? 10.039 50.459 -6.500 1.00 40.94 340 GLY A O 1
ATOM 2615 N N . GLN A 1 341 ? 8.913 49.254 -8.016 1.00 46.66 341 GLN A N 1
ATOM 2616 C CA . GLN A 1 341 ? 9.777 49.586 -9.163 1.00 46.66 341 GLN A CA 1
ATOM 2617 C C . GLN A 1 341 ? 9.220 50.680 -10.097 1.00 46.66 341 GLN A C 1
ATOM 2619 O O . GLN A 1 341 ? 9.841 50.997 -11.107 1.00 46.66 341 GLN A O 1
ATOM 2624 N N . ARG A 1 342 ? 8.080 51.308 -9.772 1.00 43.47 342 ARG A N 1
ATOM 2625 C CA . ARG A 1 342 ? 7.493 52.420 -10.559 1.00 43.47 342 ARG A CA 1
ATOM 2626 C C . ARG A 1 342 ? 7.539 53.775 -9.845 1.00 43.47 342 ARG A C 1
ATOM 2628 O O . ARG A 1 342 ? 6.613 54.572 -9.971 1.00 43.47 342 ARG A O 1
ATOM 2635 N N . GLY A 1 343 ? 8.601 54.039 -9.089 1.00 43.25 343 GLY A N 1
ATOM 2636 C CA . GLY A 1 343 ? 8.707 55.248 -8.275 1.00 43.25 343 GLY A C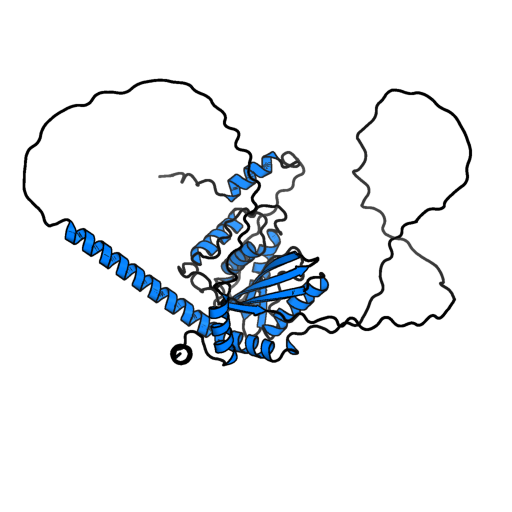A 1
ATOM 2637 C C . GLY A 1 343 ? 10.124 55.779 -8.099 1.00 43.25 343 GLY A C 1
ATOM 2638 O O . GLY A 1 343 ? 10.538 55.970 -6.966 1.00 43.25 343 GLY A O 1
ATOM 2639 N N . SER A 1 344 ? 10.855 56.037 -9.186 1.00 38.47 344 SER A N 1
ATOM 2640 C CA . SER A 1 344 ? 11.903 57.072 -9.207 1.00 38.47 344 SER A CA 1
ATOM 2641 C C . SER A 1 344 ? 12.356 57.353 -10.642 1.00 38.47 344 SER A C 1
ATOM 2643 O O . SER A 1 344 ? 13.090 56.590 -11.262 1.00 38.47 344 SER A O 1
ATOM 2645 N N . GLY A 1 345 ? 11.889 58.472 -11.192 1.00 35.88 345 GLY A N 1
ATOM 2646 C CA . GLY A 1 345 ? 12.510 59.105 -12.347 1.00 35.88 345 GLY A CA 1
ATOM 2647 C C . GLY A 1 345 ? 13.353 60.281 -11.868 1.00 35.88 345 GLY A C 1
ATOM 2648 O O . GLY A 1 345 ? 12.801 61.215 -11.298 1.00 35.88 345 GLY A O 1
ATOM 2649 N N . ALA A 1 346 ? 14.663 60.239 -12.108 1.00 32.75 346 ALA A N 1
ATOM 2650 C CA . ALA A 1 346 ? 15.513 61.418 -12.260 1.00 32.75 346 ALA A CA 1
ATOM 2651 C C . ALA A 1 346 ? 16.800 61.028 -13.006 1.00 32.75 346 ALA A C 1
ATOM 2653 O O . ALA A 1 346 ? 17.388 59.978 -12.767 1.00 32.75 346 ALA A O 1
ATOM 2654 N N . GLN A 1 347 ? 17.161 61.876 -13.963 1.00 36.97 347 GLN A N 1
ATOM 2655 C CA . GLN A 1 347 ? 18.203 61.740 -14.981 1.00 36.97 347 GLN A CA 1
ATOM 2656 C C . GLN A 1 347 ? 19.621 61.890 -14.397 1.00 36.97 347 GLN A C 1
ATOM 2658 O O . GLN A 1 347 ? 19.788 62.690 -13.483 1.00 36.97 347 GLN A O 1
ATOM 2663 N N . SER A 1 348 ? 20.639 61.242 -14.988 1.00 30.84 348 SER A N 1
ATOM 2664 C CA . SER A 1 348 ? 21.910 61.900 -15.373 1.00 30.84 348 SER A CA 1
ATOM 2665 C C . SER A 1 348 ? 22.885 60.959 -16.115 1.00 30.84 348 SER A C 1
ATOM 2667 O O . SER A 1 348 ? 23.157 59.857 -15.655 1.00 30.84 348 SER A O 1
ATOM 2669 N N . ALA A 1 349 ? 23.378 61.464 -17.253 1.00 32.25 349 ALA A N 1
ATOM 2670 C CA . ALA A 1 349 ? 24.679 61.306 -17.928 1.00 32.25 349 ALA A CA 1
ATOM 2671 C C . ALA A 1 349 ? 25.406 59.939 -18.061 1.00 32.25 349 ALA A C 1
ATOM 2673 O O . ALA A 1 349 ? 25.730 59.255 -17.097 1.00 32.25 349 ALA A O 1
ATOM 2674 N N . ALA A 1 350 ? 25.797 59.648 -19.311 1.00 34.97 350 ALA A N 1
ATOM 2675 C CA . ALA A 1 350 ? 26.809 58.662 -19.723 1.00 34.97 350 ALA A CA 1
ATOM 2676 C C . ALA A 1 350 ? 28.236 59.040 -19.246 1.00 34.97 350 ALA A C 1
ATOM 2678 O O . ALA A 1 350 ? 28.469 60.214 -18.945 1.00 34.97 350 ALA A O 1
ATOM 2679 N N . PRO A 1 351 ? 29.211 58.098 -19.235 1.00 42.12 351 PRO A N 1
ATOM 2680 C CA . PRO A 1 351 ? 30.077 57.950 -20.422 1.00 42.12 351 PRO A CA 1
ATOM 2681 C C . PRO A 1 351 ? 30.620 56.520 -20.735 1.00 42.12 351 PRO A C 1
ATOM 2683 O O . PRO A 1 351 ? 30.986 55.759 -19.852 1.00 42.12 351 PRO A O 1
ATOM 2686 N N . VAL A 1 352 ? 30.656 56.192 -22.037 1.00 31.89 352 VAL A N 1
ATOM 2687 C CA . VAL A 1 352 ? 31.815 55.806 -22.893 1.00 31.89 352 VAL A CA 1
ATOM 2688 C C . VAL A 1 352 ? 32.870 54.755 -22.427 1.00 31.89 352 VAL A C 1
ATOM 2690 O O . VAL A 1 352 ? 33.594 54.984 -21.468 1.00 31.89 352 VAL A O 1
ATOM 2693 N N . MET A 1 353 ? 33.074 53.740 -23.306 1.00 30.31 353 MET A N 1
ATOM 2694 C CA . MET A 1 353 ? 34.259 52.857 -23.553 1.00 30.31 353 MET A CA 1
ATOM 2695 C C . MET A 1 353 ? 34.597 51.788 -22.483 1.00 30.31 353 MET A C 1
ATOM 2697 O O . MET A 1 353 ? 34.410 52.016 -21.304 1.00 30.31 353 MET A O 1
ATOM 2701 N N . HIS A 1 354 ? 35.096 50.572 -22.751 1.00 29.95 354 HIS A N 1
ATOM 2702 C CA . HIS A 1 354 ? 35.841 49.975 -23.867 1.00 29.95 354 HIS A CA 1
ATOM 2703 C C . HIS A 1 354 ? 35.661 48.433 -23.818 1.00 29.95 354 HIS A C 1
ATOM 2705 O O . HIS A 1 354 ? 35.621 47.844 -22.741 1.00 29.95 354 HIS A O 1
ATOM 2711 N N . ARG A 1 355 ? 35.634 47.766 -24.978 1.00 38.16 355 ARG A N 1
ATOM 2712 C CA . ARG A 1 355 ? 35.932 46.322 -25.143 1.00 38.16 355 ARG A CA 1
ATOM 2713 C C . ARG A 1 355 ? 37.452 46.172 -25.339 1.00 38.16 355 ARG A C 1
ATOM 2715 O O . ARG A 1 355 ? 38.016 47.080 -25.958 1.00 38.16 355 ARG A O 1
ATOM 2722 N N . PRO A 1 356 ? 38.119 45.100 -24.855 1.00 40.97 356 PRO A N 1
ATOM 2723 C CA . PRO A 1 356 ? 38.723 44.112 -25.782 1.00 40.97 356 PRO A CA 1
ATOM 2724 C C . PRO A 1 356 ? 38.804 42.670 -25.157 1.00 40.97 356 PRO A C 1
ATOM 2726 O O . PRO A 1 356 ? 38.020 42.403 -24.251 1.00 40.97 356 PRO A O 1
ATOM 2729 N N . PRO A 1 357 ? 39.605 41.693 -25.653 1.00 42.31 357 PRO A N 1
ATOM 2730 C CA . PRO A 1 357 ? 39.200 40.657 -26.622 1.00 42.31 357 PRO A CA 1
ATOM 2731 C C . PRO A 1 357 ? 39.535 39.196 -26.151 1.00 42.31 357 PRO A C 1
ATOM 2733 O O . PRO A 1 357 ? 39.890 39.015 -24.988 1.00 42.31 357 PRO A O 1
ATOM 2736 N N . PRO A 1 358 ? 39.393 38.142 -26.999 1.00 48.81 358 PRO A N 1
ATOM 2737 C CA . PRO A 1 358 ? 39.465 36.724 -26.599 1.00 48.81 358 PRO A CA 1
ATOM 2738 C C . PRO A 1 358 ? 40.776 35.986 -26.980 1.00 48.81 358 PRO A C 1
ATOM 2740 O O . PRO A 1 358 ? 41.511 36.435 -27.856 1.00 48.81 358 PRO A O 1
ATOM 2743 N N . GLY A 1 359 ? 40.984 34.796 -26.385 1.00 29.09 359 GLY A N 1
ATOM 2744 C CA . GLY A 1 359 ? 42.034 33.792 -26.692 1.00 29.09 359 GLY A CA 1
ATOM 2745 C C . GLY A 1 359 ? 43.076 33.654 -25.563 1.00 29.09 359 GLY A C 1
ATOM 2746 O O . GLY A 1 359 ? 43.364 34.642 -24.909 1.00 29.09 359 GLY A O 1
ATOM 2747 N N . ALA A 1 360 ? 43.694 32.513 -25.239 1.00 29.00 360 ALA A N 1
ATOM 2748 C CA . ALA A 1 360 ? 43.727 31.167 -25.806 1.00 29.00 360 ALA A CA 1
ATOM 2749 C C . ALA A 1 360 ? 44.390 30.196 -24.784 1.00 29.00 360 ALA A C 1
ATOM 2751 O O . ALA A 1 360 ? 45.138 30.649 -23.925 1.00 29.00 360 ALA A O 1
ATOM 2752 N N . THR A 1 361 ? 44.135 28.888 -24.949 1.00 32.00 361 THR A N 1
ATOM 2753 C CA . THR A 1 361 ? 44.999 27.710 -24.650 1.00 32.00 361 THR A CA 1
ATOM 2754 C C . THR A 1 361 ? 45.640 27.512 -23.266 1.00 32.00 361 THR A C 1
ATOM 2756 O O . THR A 1 361 ? 46.429 28.328 -22.805 1.00 32.00 361 THR A O 1
ATOM 2759 N N . GLY A 1 362 ? 45.447 26.313 -22.702 1.00 27.84 362 GLY A N 1
ATOM 2760 C CA . GLY A 1 362 ? 46.300 25.764 -21.645 1.00 27.84 362 GLY A CA 1
ATOM 2761 C C . GLY A 1 362 ? 45.790 24.423 -21.122 1.00 27.84 362 GLY A C 1
ATOM 2762 O O . GLY A 1 362 ? 44.860 24.389 -20.324 1.00 27.84 362 GLY A O 1
ATOM 2763 N N . GLU A 1 363 ? 46.385 23.340 -21.618 1.00 30.03 363 GLU A N 1
ATOM 2764 C CA . GLU A 1 363 ? 46.264 21.965 -21.126 1.00 30.03 363 GLU A CA 1
ATOM 2765 C C . GLU A 1 363 ? 46.646 21.844 -19.641 1.00 30.03 363 GLU A C 1
ATOM 2767 O O . GLU A 1 363 ? 47.492 22.584 -19.140 1.00 30.03 363 GLU A O 1
ATOM 2772 N N . GLY A 1 364 ? 46.050 20.871 -18.951 1.00 27.58 364 GLY A N 1
ATOM 2773 C CA . GLY A 1 364 ? 46.362 20.555 -17.560 1.00 27.58 364 GLY A CA 1
ATOM 2774 C C . GLY A 1 364 ? 45.444 19.466 -17.023 1.00 27.58 364 GLY A C 1
ATOM 2775 O O . GLY A 1 364 ? 44.491 19.740 -16.303 1.00 27.58 364 GLY A O 1
ATOM 2776 N N . THR A 1 365 ? 45.703 18.234 -17.447 1.00 31.39 365 THR A N 1
ATOM 2777 C CA . THR A 1 365 ? 45.179 17.007 -16.847 1.00 31.39 365 THR A CA 1
ATOM 2778 C C . THR A 1 365 ? 45.635 16.899 -15.395 1.00 31.39 365 THR A C 1
ATOM 2780 O O . THR A 1 365 ? 46.833 16.795 -15.161 1.00 31.39 365 THR A O 1
ATOM 2783 N N . ASP A 1 366 ? 44.695 16.834 -14.456 1.00 26.62 366 ASP A N 1
ATOM 2784 C CA . ASP A 1 366 ? 44.909 16.157 -13.179 1.00 26.62 366 ASP A CA 1
ATOM 2785 C C . ASP A 1 366 ? 43.651 15.365 -12.822 1.00 26.62 366 ASP A C 1
ATOM 2787 O O . ASP A 1 366 ? 42.562 15.897 -12.594 1.00 26.62 366 ASP A O 1
ATOM 2791 N N . VAL A 1 367 ? 43.822 14.048 -12.874 1.00 30.19 367 VAL A N 1
ATOM 2792 C CA . VAL A 1 367 ? 42.834 13.034 -12.528 1.00 30.19 367 VAL A CA 1
ATOM 2793 C C . VAL A 1 367 ? 42.841 12.931 -11.008 1.00 30.19 367 VAL A C 1
ATOM 2795 O O . VAL A 1 367 ? 43.712 12.291 -10.427 1.00 30.19 367 VAL A O 1
ATOM 2798 N N . ALA A 1 368 ? 41.890 13.595 -10.357 1.00 28.62 368 ALA A N 1
ATOM 2799 C CA . ALA A 1 368 ? 41.610 13.355 -8.951 1.00 28.62 368 ALA A CA 1
ATOM 2800 C C . ALA A 1 368 ? 40.686 12.137 -8.833 1.00 28.62 368 ALA A C 1
ATOM 2802 O O . ALA A 1 368 ? 39.516 12.185 -9.220 1.00 28.62 368 ALA A O 1
ATOM 2803 N N . ASP A 1 369 ? 41.249 11.052 -8.303 1.00 28.23 369 ASP A N 1
ATOM 2804 C CA . ASP A 1 369 ? 40.550 9.886 -7.772 1.00 28.23 369 ASP A CA 1
ATOM 2805 C C . ASP A 1 369 ? 39.362 10.311 -6.896 1.00 28.23 369 ASP A C 1
ATOM 2807 O O . ASP A 1 369 ? 39.527 10.835 -5.793 1.00 28.23 369 ASP A O 1
ATOM 2811 N N . VAL A 1 370 ? 38.146 10.041 -7.370 1.00 29.89 370 VAL A N 1
ATOM 2812 C CA . VAL A 1 370 ? 36.943 10.038 -6.536 1.00 29.89 370 VAL A CA 1
ATOM 2813 C C . VAL A 1 370 ? 36.491 8.592 -6.416 1.00 29.89 370 VAL A C 1
ATOM 2815 O O . VAL A 1 370 ? 35.791 8.054 -7.274 1.00 29.89 370 VAL A O 1
ATOM 2818 N N . ALA A 1 371 ? 36.930 7.955 -5.333 1.00 27.89 371 ALA A N 1
ATOM 2819 C CA . ALA A 1 371 ? 36.377 6.694 -4.869 1.00 27.89 371 ALA A CA 1
ATOM 2820 C C . ALA A 1 371 ? 34.848 6.830 -4.703 1.00 27.89 371 ALA A C 1
ATOM 2822 O O . ALA A 1 371 ? 34.386 7.828 -4.142 1.00 27.89 371 ALA A O 1
ATOM 2823 N N . PRO A 1 372 ? 34.035 5.861 -5.159 1.00 29.42 372 PRO A N 1
ATOM 2824 C CA . PRO A 1 372 ? 32.608 5.900 -4.904 1.00 29.42 372 PRO A CA 1
ATOM 2825 C C . PRO A 1 372 ? 32.367 5.525 -3.442 1.00 29.42 372 PRO A C 1
ATOM 2827 O O . PRO A 1 372 ? 32.504 4.366 -3.051 1.00 29.42 372 PRO A O 1
ATOM 2830 N N . ASP A 1 373 ? 32.005 6.522 -2.640 1.00 23.98 373 ASP A N 1
ATOM 2831 C CA . ASP A 1 373 ? 31.451 6.315 -1.309 1.00 23.98 373 ASP A CA 1
ATOM 2832 C C . ASP A 1 373 ? 30.168 5.476 -1.425 1.00 23.98 373 ASP A C 1
ATOM 2834 O O . ASP A 1 373 ? 29.152 5.893 -1.994 1.00 23.98 373 ASP A O 1
ATOM 2838 N N . VAL A 1 374 ? 30.249 4.241 -0.931 1.00 33.12 374 VAL A N 1
ATOM 2839 C CA . VAL A 1 374 ? 29.150 3.279 -0.849 1.00 33.12 374 VAL A CA 1
ATOM 2840 C C . VAL A 1 374 ? 28.290 3.664 0.351 1.00 33.12 374 VAL A C 1
ATOM 2842 O O . VAL A 1 374 ? 28.260 2.988 1.374 1.00 33.12 374 VAL A O 1
ATOM 2845 N N . SER A 1 375 ? 27.557 4.760 0.204 1.00 26.12 375 SER A N 1
ATOM 2846 C CA . SER A 1 375 ? 26.530 5.172 1.152 1.00 26.12 375 SER A CA 1
ATOM 2847 C C . SER A 1 375 ? 25.166 4.807 0.572 1.00 26.12 375 SER A C 1
ATOM 2849 O O . SER A 1 375 ? 24.583 5.514 -0.253 1.00 26.12 375 SER A O 1
ATOM 2851 N N . ALA A 1 376 ? 24.655 3.644 0.984 1.00 28.58 376 ALA A N 1
ATOM 2852 C CA . ALA A 1 376 ? 23.247 3.306 0.830 1.00 28.58 376 ALA A CA 1
ATOM 2853 C C . ALA A 1 376 ? 22.399 4.461 1.395 1.00 28.58 376 ALA A C 1
ATOM 2855 O O . ALA A 1 376 ? 22.716 4.950 2.479 1.00 28.58 376 ALA A O 1
ATOM 2856 N N . PRO A 1 377 ? 21.322 4.912 0.727 1.00 28.86 377 PRO A N 1
ATOM 2857 C CA . PRO A 1 377 ? 20.486 5.957 1.288 1.00 28.86 377 PRO A CA 1
ATOM 2858 C C . PRO A 1 377 ? 19.724 5.378 2.483 1.00 28.86 377 PRO A C 1
ATOM 2860 O O . PRO A 1 377 ? 18.665 4.760 2.337 1.00 28.86 377 PRO A O 1
ATOM 2863 N N . THR A 1 378 ? 20.268 5.578 3.680 1.00 32.59 378 THR A N 1
ATOM 2864 C CA . THR A 1 378 ? 19.543 5.491 4.942 1.00 32.59 378 THR A CA 1
ATOM 2865 C C . THR A 1 378 ? 18.536 6.632 4.957 1.00 32.59 378 THR A C 1
ATOM 2867 O O . THR A 1 378 ? 18.803 7.733 5.426 1.00 32.59 378 THR A O 1
ATOM 2870 N N . GLY A 1 379 ? 17.366 6.389 4.367 1.00 34.09 379 GLY A N 1
ATOM 2871 C CA . GLY A 1 379 ? 16.175 7.205 4.579 1.00 34.09 379 GLY A CA 1
ATOM 2872 C C . GLY A 1 379 ? 15.634 6.957 5.985 1.00 34.09 379 GLY A C 1
ATOM 2873 O O . GLY A 1 379 ? 14.591 6.319 6.143 1.00 34.09 379 GLY A O 1
ATOM 2874 N N . ASP A 1 380 ? 16.383 7.407 6.983 1.00 39.03 380 ASP A N 1
ATOM 2875 C CA . ASP A 1 380 ? 16.019 7.422 8.390 1.00 39.03 380 ASP A CA 1
ATOM 2876 C C . ASP A 1 380 ? 16.129 8.860 8.881 1.00 39.03 380 ASP A C 1
ATOM 2878 O O . ASP A 1 380 ? 17.219 9.410 8.878 1.00 39.03 380 ASP A O 1
ATOM 2882 N N . ASP A 1 381 ? 14.975 9.463 9.186 1.00 39.56 381 ASP A N 1
ATOM 2883 C CA . ASP A 1 381 ? 14.746 10.406 10.292 1.00 39.56 381 ASP A CA 1
ATOM 2884 C C . ASP A 1 381 ? 13.327 10.983 10.165 1.00 39.56 381 ASP A C 1
ATOM 2886 O O . ASP A 1 381 ? 13.092 11.954 9.459 1.00 39.56 381 ASP A O 1
ATOM 2890 N N . ASP A 1 382 ? 12.348 10.327 10.799 1.00 49.03 382 ASP A N 1
ATOM 2891 C CA . ASP A 1 382 ? 10.949 10.803 10.869 1.00 49.03 382 ASP A CA 1
ATOM 2892 C C . ASP A 1 382 ? 10.186 10.243 12.095 1.00 49.03 382 ASP A C 1
ATOM 2894 O O . ASP A 1 382 ? 8.970 10.384 12.192 1.00 49.03 382 ASP A O 1
ATOM 2898 N N . ASP A 1 383 ? 10.845 9.537 13.027 1.00 48.91 383 ASP A N 1
ATOM 2899 C CA . ASP A 1 383 ? 10.133 8.834 14.114 1.00 48.91 383 ASP A CA 1
ATOM 2900 C C . ASP A 1 383 ? 9.945 9.704 15.388 1.00 48.91 383 ASP A C 1
ATOM 2902 O O . ASP A 1 383 ? 9.124 9.342 16.224 1.00 48.91 383 ASP A O 1
ATOM 2906 N N . ALA A 1 384 ? 10.633 10.848 15.560 1.00 38.22 384 ALA A N 1
ATOM 2907 C CA . ALA A 1 384 ? 10.587 11.619 16.818 1.00 38.22 384 ALA A CA 1
ATOM 2908 C C . ALA A 1 384 ? 9.502 12.719 16.864 1.00 38.22 384 ALA A C 1
ATOM 2910 O O . ALA A 1 384 ? 8.689 12.729 17.791 1.00 38.22 384 ALA A O 1
ATOM 2911 N N . SER A 1 385 ? 9.436 13.607 15.862 1.00 42.19 385 SER A N 1
ATOM 2912 C CA . SER A 1 385 ? 8.467 14.726 15.808 1.00 42.19 385 SER A CA 1
ATOM 2913 C C . SER A 1 385 ? 7.023 14.283 15.535 1.00 42.19 385 SER A C 1
ATOM 2915 O O . SER A 1 385 ? 6.079 15.020 15.804 1.00 42.19 385 SER A O 1
ATOM 2917 N N . ASP A 1 386 ? 6.841 13.055 15.047 1.00 61.69 386 ASP A N 1
ATOM 2918 C CA . ASP A 1 386 ? 5.538 12.464 14.728 1.00 61.69 386 ASP A CA 1
ATOM 2919 C C . ASP A 1 386 ? 4.826 11.922 15.990 1.00 61.69 386 ASP A C 1
ATOM 2921 O O . ASP A 1 386 ? 3.639 11.615 15.947 1.00 61.69 386 ASP A O 1
ATOM 2925 N N . THR A 1 387 ? 5.515 11.800 17.135 1.00 70.06 387 THR A N 1
ATOM 2926 C CA . THR A 1 387 ? 5.002 11.045 18.298 1.00 70.06 387 THR A CA 1
ATOM 2927 C C . THR A 1 387 ? 3.843 11.741 19.017 1.00 70.06 387 THR A C 1
ATOM 2929 O O . THR A 1 387 ? 2.828 11.098 19.294 1.00 70.06 387 THR A O 1
ATOM 2932 N N . GLU A 1 388 ? 3.956 13.043 19.298 1.00 75.25 388 GLU A N 1
ATOM 2933 C CA . GLU A 1 388 ? 2.917 13.813 20.003 1.00 75.25 388 GLU A CA 1
ATOM 2934 C C . GLU A 1 388 ? 1.681 14.025 19.120 1.00 75.25 388 GLU A C 1
ATOM 2936 O O . GLU A 1 388 ? 0.543 13.775 19.530 1.00 75.25 388 GLU A O 1
ATOM 2941 N N . ASP A 1 389 ? 1.901 14.386 17.855 1.00 86.12 389 ASP A N 1
ATOM 2942 C CA . ASP A 1 389 ? 0.825 14.544 16.884 1.00 86.12 389 ASP A CA 1
ATOM 2943 C C . ASP A 1 389 ? 0.109 13.207 16.607 1.00 86.12 389 ASP A C 1
ATOM 2945 O O . ASP A 1 389 ? -1.120 13.163 16.487 1.00 86.12 389 ASP A O 1
ATOM 2949 N N . ASN A 1 390 ? 0.848 12.092 16.582 1.00 91.31 390 ASN A N 1
ATOM 2950 C CA . ASN A 1 390 ? 0.271 10.752 16.520 1.00 91.31 390 ASN A CA 1
ATOM 2951 C C . ASN A 1 390 ? -0.536 10.411 17.780 1.00 91.31 390 ASN A C 1
ATOM 2953 O O . ASN A 1 390 ? -1.642 9.891 17.653 1.00 91.31 390 ASN A O 1
ATOM 2957 N N . ALA A 1 391 ? -0.038 10.720 18.982 1.00 90.19 391 ALA A N 1
ATOM 2958 C CA . ALA A 1 391 ? -0.771 10.482 20.227 1.00 90.19 391 ALA A CA 1
ATOM 2959 C C . ALA A 1 391 ? -2.118 11.222 20.232 1.00 90.19 391 ALA A C 1
ATOM 2961 O O . ALA A 1 391 ? -3.150 10.626 20.554 1.00 90.19 391 ALA A O 1
ATOM 2962 N N . ARG A 1 392 ? -2.136 12.480 19.767 1.00 91.19 392 ARG A N 1
ATOM 2963 C CA . ARG A 1 392 ? -3.369 13.263 19.592 1.00 91.19 392 ARG A CA 1
ATOM 2964 C C . ARG A 1 392 ? -4.327 12.611 18.594 1.00 91.19 392 ARG A C 1
ATOM 2966 O O . ARG A 1 392 ? -5.518 12.480 18.884 1.00 91.19 392 ARG A O 1
ATOM 2973 N N . ARG A 1 393 ? -3.827 12.192 17.425 1.00 93.75 393 ARG A N 1
ATOM 2974 C CA . ARG A 1 393 ? -4.632 11.514 16.392 1.00 93.75 393 ARG A CA 1
ATOM 2975 C C . ARG A 1 393 ? -5.227 10.208 16.921 1.00 93.75 393 ARG A C 1
ATOM 2977 O O . ARG A 1 393 ? -6.433 10.006 16.806 1.00 93.75 393 ARG A O 1
ATOM 2984 N N . VAL A 1 394 ? -4.418 9.370 17.569 1.00 93.12 394 VAL A N 1
ATOM 2985 C CA . VAL A 1 394 ? -4.854 8.122 18.216 1.00 93.12 394 VAL A CA 1
ATOM 2986 C C . VAL A 1 394 ? -5.924 8.394 19.271 1.00 93.12 394 VAL A C 1
ATOM 2988 O O . VAL A 1 394 ? -6.933 7.692 19.299 1.00 93.12 394 VAL A O 1
ATOM 2991 N N . HIS A 1 395 ? -5.740 9.414 20.114 1.00 92.75 395 HIS A N 1
ATOM 2992 C CA . HIS A 1 395 ? -6.720 9.783 21.132 1.00 92.75 395 HIS A CA 1
ATOM 2993 C C . HIS A 1 395 ? -8.070 10.169 20.514 1.00 92.75 395 HIS A C 1
ATOM 2995 O O . HIS A 1 395 ? -9.093 9.611 20.902 1.00 92.75 395 HIS A O 1
ATOM 3001 N N . CYS A 1 396 ? -8.081 11.052 19.511 1.00 93.31 396 CYS A N 1
ATOM 3002 C CA . CYS A 1 396 ? -9.315 11.463 18.832 1.00 93.31 396 CYS A CA 1
ATOM 3003 C C . CYS A 1 396 ? -10.040 10.266 18.195 1.00 93.31 396 CYS A C 1
ATOM 3005 O O . CYS A 1 396 ? -11.243 10.093 18.385 1.00 93.31 396 CYS A O 1
ATOM 3007 N N . ILE A 1 397 ? -9.298 9.389 17.509 1.00 94.69 397 ILE A N 1
ATOM 3008 C CA . ILE A 1 397 ? -9.872 8.203 16.865 1.00 94.69 397 ILE A CA 1
ATOM 3009 C C . ILE A 1 397 ? -10.439 7.233 17.905 1.00 94.69 397 ILE A C 1
ATOM 3011 O O . ILE A 1 397 ? -11.518 6.688 17.697 1.00 94.69 397 ILE A O 1
ATOM 3015 N N . ARG A 1 398 ? -9.781 7.041 19.055 1.00 93.62 398 ARG A N 1
ATOM 3016 C CA . ARG A 1 398 ? -10.339 6.224 20.149 1.00 93.62 398 ARG A CA 1
ATOM 3017 C C . ARG A 1 398 ? -11.693 6.740 20.630 1.00 93.62 398 ARG A C 1
ATOM 3019 O O . ARG A 1 398 ? -12.541 5.925 20.961 1.00 93.62 398 ARG A O 1
ATOM 3026 N N . GLN A 1 399 ? -11.912 8.052 20.594 1.00 92.44 399 GLN A N 1
ATOM 3027 C CA . GLN A 1 399 ? -13.195 8.671 20.935 1.00 92.44 399 GLN A CA 1
ATOM 3028 C C . GLN A 1 399 ? -14.216 8.655 19.783 1.00 92.44 399 GLN A C 1
ATOM 3030 O O . GLN A 1 399 ? -15.320 9.162 19.943 1.00 92.44 399 GLN A O 1
ATOM 3035 N N . GLY A 1 400 ? -13.868 8.108 18.612 1.00 92.44 400 GLY A N 1
ATOM 3036 C CA . GLY A 1 400 ? -14.738 8.137 17.435 1.00 92.44 400 GLY A CA 1
ATOM 3037 C C . GLY A 1 400 ? -14.870 9.534 16.818 1.00 92.44 400 GLY A C 1
ATOM 3038 O O . GLY A 1 400 ? -15.860 9.817 16.151 1.00 92.44 400 GLY A O 1
ATOM 3039 N N . ILE A 1 401 ? -13.883 10.412 17.030 1.00 92.44 401 ILE A N 1
ATOM 3040 C CA . ILE A 1 401 ? -13.908 11.810 16.587 1.00 92.44 401 ILE A CA 1
ATOM 3041 C C . ILE A 1 401 ? -12.796 12.054 15.562 1.00 92.44 401 ILE A C 1
ATOM 3043 O O . ILE A 1 401 ? -11.648 11.648 15.755 1.00 92.44 401 ILE A O 1
ATOM 3047 N N . SER A 1 402 ? -13.113 12.776 14.482 1.00 90.94 402 SER A N 1
ATOM 3048 C CA . SER A 1 402 ? -12.086 13.220 13.534 1.00 90.94 402 SER A CA 1
ATOM 3049 C C . SER A 1 402 ? -11.104 14.209 14.193 1.00 90.94 402 SER A C 1
ATOM 3051 O O . SER A 1 402 ? -11.552 15.209 14.771 1.00 90.94 402 SER A O 1
ATOM 3053 N N . PRO A 1 403 ? -9.776 14.025 14.030 1.00 88.50 403 PRO A N 1
ATOM 3054 C CA . PRO A 1 403 ? -8.764 14.991 14.470 1.00 88.50 403 PRO A CA 1
ATOM 3055 C C . PRO A 1 403 ? -8.840 16.372 13.792 1.00 88.50 403 PRO A C 1
ATOM 3057 O O . PRO A 1 403 ? -8.174 17.301 14.251 1.00 88.50 403 PRO A O 1
ATOM 3060 N N . PHE A 1 404 ? -9.604 16.516 12.702 1.00 85.69 404 PHE A N 1
ATOM 3061 C CA . PHE A 1 404 ? -9.816 17.795 12.008 1.00 85.69 404 PHE A CA 1
ATOM 3062 C C . PHE A 1 404 ? -11.148 18.471 12.377 1.00 85.69 404 PHE A C 1
ATOM 3064 O O . PHE A 1 404 ? -11.394 19.609 11.975 1.00 85.69 404 PHE A O 1
ATOM 3071 N N . SER A 1 405 ? -12.007 17.805 13.157 1.00 78.50 405 SER A N 1
ATOM 3072 C CA . SER A 1 405 ? -13.292 18.368 13.581 1.00 78.50 405 SER A CA 1
ATOM 3073 C C . SER A 1 405 ? -13.117 19.589 14.498 1.00 78.50 405 SER A C 1
ATOM 3075 O O . SER A 1 405 ? -12.188 19.662 15.304 1.00 78.50 405 SER A O 1
ATOM 3077 N N . ARG A 1 406 ? -14.056 20.546 14.441 1.00 63.62 406 ARG A N 1
ATOM 3078 C CA . ARG A 1 406 ? -14.060 21.723 15.339 1.00 63.62 406 ARG A CA 1
ATOM 3079 C C . ARG A 1 406 ? -14.156 21.334 16.820 1.00 63.62 406 ARG A C 1
ATOM 3081 O O . ARG A 1 406 ? -13.616 22.032 17.667 1.00 63.62 406 ARG A O 1
ATOM 3088 N N . THR A 1 407 ? -14.776 20.198 17.127 1.00 57.31 407 THR A N 1
ATOM 3089 C CA . THR A 1 407 ? -14.849 19.612 18.472 1.00 57.31 407 THR A CA 1
ATOM 3090 C C . THR A 1 407 ? -13.474 19.167 18.986 1.00 57.31 407 THR A C 1
ATOM 3092 O O . THR A 1 407 ? -13.192 19.303 20.172 1.00 57.31 407 THR A O 1
ATOM 3095 N N . SER A 1 408 ? -12.571 18.724 18.100 1.00 56.12 408 SER A N 1
ATOM 3096 C CA . SER A 1 408 ? -11.169 18.434 18.442 1.00 56.12 408 SER A CA 1
ATOM 3097 C C . SER A 1 408 ? -10.378 19.703 18.798 1.00 56.12 408 SER A C 1
ATOM 3099 O O . SER A 1 408 ? -9.473 19.657 19.630 1.00 56.12 408 SER A O 1
ATOM 3101 N N . ALA A 1 409 ? -10.747 20.867 18.248 1.00 52.31 409 ALA A N 1
ATOM 3102 C CA . ALA A 1 409 ? -10.103 22.137 18.588 1.00 52.31 409 ALA A CA 1
ATOM 3103 C C . ALA A 1 409 ? -10.366 22.573 20.043 1.00 52.31 409 ALA A C 1
ATOM 3105 O O . ALA A 1 409 ? -9.506 23.215 20.635 1.00 52.31 409 ALA A O 1
ATOM 3106 N N . ALA A 1 410 ? -11.487 22.164 20.651 1.00 45.62 410 ALA A N 1
ATOM 3107 C CA . ALA A 1 410 ? -11.760 22.416 22.069 1.00 45.62 410 ALA A CA 1
ATOM 3108 C C . ALA A 1 410 ? -10.844 21.598 23.003 1.00 45.62 410 ALA A C 1
ATOM 3110 O O . ALA A 1 410 ? -10.452 22.081 24.065 1.00 45.62 410 ALA A O 1
ATOM 3111 N N . VAL A 1 411 ? -10.439 20.391 22.578 1.00 51.06 411 VAL A N 1
ATOM 3112 C CA . VAL A 1 411 ? -9.421 19.586 23.278 1.00 51.06 411 VAL A CA 1
ATOM 3113 C C . VAL A 1 411 ? -8.045 20.259 23.190 1.00 51.06 411 VAL A C 1
ATOM 3115 O O . VAL A 1 411 ? -7.322 20.250 24.180 1.00 51.06 411 VAL A O 1
ATOM 3118 N N . ARG A 1 412 ? -7.714 20.921 22.064 1.00 48.78 412 ARG A N 1
ATOM 3119 C CA . ARG A 1 412 ? -6.470 21.715 21.934 1.00 48.78 412 ARG A CA 1
ATOM 3120 C C . ARG A 1 412 ? -6.387 22.827 22.983 1.00 48.78 412 ARG A C 1
ATOM 3122 O O . ARG A 1 412 ? -5.346 23.002 23.595 1.00 48.78 412 ARG A O 1
ATOM 3129 N N . SER A 1 413 ? -7.494 23.524 23.237 1.00 46.19 413 SER A N 1
ATOM 3130 C CA . SER A 1 413 ? -7.549 24.607 24.229 1.00 46.19 413 SER A CA 1
ATOM 3131 C C . SER A 1 413 ? -7.563 24.140 25.691 1.00 46.19 413 SER A C 1
ATOM 3133 O O . SER A 1 413 ? -7.276 24.942 26.572 1.00 46.19 413 SER A O 1
ATOM 3135 N N . ALA A 1 414 ? -7.887 22.871 25.966 1.00 46.41 414 ALA A N 1
ATOM 3136 C CA . ALA A 1 414 ? -7.906 22.325 27.326 1.00 46.41 414 ALA A CA 1
ATOM 3137 C C . ALA A 1 414 ? -6.557 21.713 27.754 1.00 46.41 414 ALA A C 1
ATOM 3139 O O . ALA A 1 414 ? -6.281 21.651 28.946 1.00 46.41 414 ALA A O 1
ATOM 3140 N N . SER A 1 415 ? -5.712 21.281 26.806 1.00 44.56 415 SER A N 1
ATOM 3141 C CA . SER A 1 415 ? -4.352 20.787 27.091 1.00 44.56 415 SER A CA 1
ATOM 3142 C C . SER A 1 415 ? -3.279 21.883 27.127 1.00 44.56 415 SER A C 1
ATOM 3144 O O . SER A 1 415 ? -2.150 21.603 27.510 1.00 44.56 415 SER A O 1
ATOM 3146 N N . GLU A 1 416 ? -3.608 23.108 26.708 1.00 39.94 416 GLU A N 1
ATOM 3147 C CA . GLU A 1 416 ? -2.699 24.269 26.677 1.00 39.94 416 GLU A CA 1
ATOM 3148 C C . GLU A 1 416 ? -2.910 25.252 27.847 1.00 39.94 416 GLU A C 1
ATOM 3150 O O . GLU A 1 416 ? -2.387 26.366 27.814 1.00 39.94 416 GLU A O 1
ATOM 3155 N N . GLN A 1 417 ? -3.649 24.873 28.896 1.00 31.72 417 GLN A N 1
ATOM 3156 C CA . GLN A 1 417 ? -3.666 25.650 30.139 1.00 31.72 417 GLN A CA 1
ATOM 3157 C C . GLN A 1 417 ? -2.682 25.045 31.155 1.00 31.72 417 GLN A C 1
ATOM 3159 O O . GLN A 1 417 ? -2.793 23.848 31.426 1.00 31.72 417 GLN A O 1
ATOM 3164 N N . PRO A 1 418 ? -1.707 25.833 31.656 1.00 39.94 418 PRO A N 1
ATOM 3165 C CA . PRO A 1 418 ? -0.697 25.366 32.605 1.00 39.94 418 PRO A CA 1
ATOM 3166 C C . PRO A 1 418 ? -1.272 24.989 33.971 1.00 39.94 418 PRO A C 1
ATOM 3168 O O . PRO A 1 418 ? -2.288 25.598 34.384 1.00 39.94 418 PRO A O 1
#

InterPro domains:
  IPR028131 Tubulinyl-Tyr carboxypeptidase [PF14822] (28-218)
  IPR028131 Tubulinyl-Tyr carboxypeptidase [PTHR15750] (7-268)

pLDDT: mean 70.8, std 28.81, range [22.3, 98.88]

Radius of gyration: 31.73 Å; chains: 1; bounding box: 79×114×73 Å

Secondary structure (DSSP, 8-state):
-------PPPHHHHHHHHHHHT-TTTT-TT-PPPPPPPPPP--TT--HHHHHHHHHHHHHHT-B--SSS-SS----SS-HHHHHHHHHHHHHH---B-HHHHHHHHHHHHTT-TT-EEEEEEEEEEETTEEEEEEEEEEEETTEEEEE---SSGGGS-EEEEESSHHHHHHHHHHHHHTTTPEEEEEEE-PPPPS-TT--SPP-S-SEEEEPP------------------------------S---S-------------------------------------S----GGG-HHHHHHHHHHHHHHHHHHHHHHHHHHHHHHHHHHHHHHHHHHHHHHSS----------------------------------------SSTHHHHHHHHHHHHHTT--TTSHHHHHHHHHHS--

Organism: Neobodo designis (NCBI:txid312471)

Foldseek 3Di:
DDDPPPPDQALLNVVVVVVLVVDPCNPPPPDDDQDQQDQDDDDPPQDLLNLLVSLQVNLPSLPADPDLDDSFDLDQQFWLLVLLVRLVVCSVSSHHDAFSNQLSVSCNSCLVPPQKWWKKKKWWKDAPNDIDIHMWIWIAHPQFIWTAGDDPQPQQGIGGRHHNAVLSVVLSNCVVQVVVRIGTFKMFIWATDDSDSNGRDRTGNGLAIDTDPPPDPPPDDDDDDDDDDDDDDDDDDDDDDDDDDDDDDDDDDDDDDDDDDDDDDDDDDDDDDDDDDDDDDDDDDDDSPRCVVVVLSVLLRVLCVVCRVVLNVLSSVVVVVVVVVVVVVVVVVVVVVVVVPPDDDDDDDDDDDDDDDDDDDDDDDDDDDDDDDPDSPPPDDDPPVVVVVNVLSSVCSSVSHHCSDPVVVVVVVVVPDD

Sequence (418 aa):
RSGEVAMAETRARLIVERLSEINPYRFDPDATDVPRPTPPVHGRRTPVAAQVAAAQRVITALEYNFLPQTFFSLQKNRPLRNLINAAQEILAEALPIRCLEATFLAVHLTQHIPELERFPIAFKSICNGQAYRHIVLAVRHKGCFGALGLSRVRTLMDKPLVFPSLLDLLDEYAASYAAHGHTLASIKLGLCFSRDPLSRQVPYWRFVSVAVPRLQHQPGSREDLHASSDAPLPAASSEATREHAAHLIRHGRRAGQESPAASAECTPGSTPPAAPLVVVPAIVGGAKTSFKHDPAFASLITHFCNLLTQISEEYLTAQGDATVSAQSAARRVGRTMERGQRGSGAQSAAPVMHRPPPGATGEGTDVADVAPDVSAPTGDDDDASDTEDNARRVHCIRQGISPFSRTSAAVRSASEQP